Protein AF-A0A2T7NKT9-F1 (afdb_monomer_lite)

Secondary structure (DSSP, 8-state):
--HHHHHHHHHHHSSTT---B---TT-S--PBPP-SHHHHHHHHHHHHHS-B--TTGGGGGG-SEEEEE-STTSSHHHHHHHHHHHHHHTTPEEEEEE-SSS--HHHHHHHHHHHHHHTTTS-SS--EEEEE--TT-HHHHHHHHHHHHHH-SSS-EEEEEEESGGGS-HHHHHHHHHHHHHHHHH-TT-EEEEEES-STTPPTTSEEEE--S--SS-HHHHHHHTTSPPPTTPPPPPP--S--S----GGGSS--S------------------SS-HHHHHHHHHHHHHHHHHHHHHHH-TTTTTS-EEESSSPPPP--EEEEEETTEEEEEEPPPPHHHHHHHHHHHHHHHHHHHHHHHH---EEEEES--GGGTT-S--GGGTT--S--GGGSPPPTT----PPPSEEEEETTTEEEEEEE--------S-HHHHHHHHHHHHHHHHHHHHHHHHHHHHHHHHTTT-SS---EEEEEE-TTS-HHHHHHHHHH-HHHHTTGGGEE-

pLDDT: mean 79.07, std 15.88, range [24.34, 95.81]

Foldseek 3Di:
DDPLVLLLVCLQQLFPLFWFFQDAPADPDTHTFDQFPVSVVVVLLVQLVAQAAAPPLVVCLVFLFEEEEFAPQLCQLSSLLLSLLLCVLVVAQEEEEEQDPDQDPSNVVSLVSNVVSVVPDDDPDRSYHYQYAPLVDPVSLVVVLVVQVVSPDVHAYEYEAEDEPVQDDPVVLVSLQVSVVVNCVSCVPHRYYYYYQAPSRRHPPGHYDYRQARRNDAQLCVVVVVVDDDGHRHDHHDDHQFDRQFNDDNVPPDDPDDDDDDDDDDDDDDDDDDDDDCVVPVQVVLQVVSSVVSSVRSCVSPVCLPQAEEERVNTDTAHWYWHWDARSNRTYTYTDGDDPQSVLVVVQLVVVVVVVVVCCVPVVFRKYKYAPRDQQSRSCRDDPSNNSHPAQGQVPQDDDDPDDDQDAARMWIDGPPQFIEGEHEDEQADPDPPDPVSLVVSLVVVVVRLVVLVVSQVSNVSSVCRNCVPDPDDTDYHYAYEHPNDDPVSVVVSCVVCVVSVVVVVRYDD

InterPro domains:
  IPR027417 P-loop containing nucleoside triphosphate hydrolase [G3DSA:3.40.50.300] (56-207)
  IPR027417 P-loop containing nucleoside triphosphate hydrolase [SSF52540] (63-187)

Structure (mmCIF, N/CA/C/O backbone):
data_AF-A0A2T7NKT9-F1
#
_entry.id   AF-A0A2T7NKT9-F1
#
loop_
_atom_site.group_PDB
_atom_site.id
_atom_site.type_symbol
_atom_site.label_atom_id
_atom_site.label_alt_id
_atom_site.label_comp_id
_atom_site.label_asym_id
_atom_site.label_entity_id
_atom_site.label_seq_id
_atom_site.pdbx_PDB_ins_code
_atom_site.Cartn_x
_atom_site.Cartn_y
_atom_site.Cartn_z
_atom_site.occupancy
_atom_site.B_iso_or_equiv
_atom_site.auth_seq_id
_atom_site.auth_comp_id
_atom_site.auth_asym_id
_atom_site.auth_atom_id
_atom_site.pdbx_PDB_model_num
ATOM 1 N N . MET A 1 1 ? 7.955 0.911 -32.920 1.00 85.25 1 MET A N 1
ATOM 2 C CA . MET A 1 1 ? 7.974 -0.489 -32.461 1.00 85.25 1 MET A CA 1
ATOM 3 C C . MET A 1 1 ? 6.799 -1.191 -33.116 1.00 85.25 1 MET A C 1
ATOM 5 O O . MET A 1 1 ? 5.741 -0.574 -33.175 1.00 85.25 1 MET A O 1
ATOM 9 N N . LYS A 1 2 ? 6.998 -2.393 -33.669 1.00 87.88 2 LYS A N 1
ATOM 10 C CA . LYS A 1 2 ? 5.892 -3.214 -34.191 1.00 87.88 2 LYS A CA 1
ATOM 11 C C . LYS A 1 2 ? 5.018 -3.703 -33.035 1.00 87.88 2 LYS A C 1
ATOM 13 O O . LYS A 1 2 ? 5.508 -3.769 -31.909 1.00 87.88 2 LYS A O 1
ATOM 18 N N . ASP A 1 3 ? 3.770 -4.047 -33.327 1.00 89.06 3 ASP A N 1
ATOM 19 C CA . ASP A 1 3 ? 2.787 -4.431 -32.309 1.00 89.06 3 ASP A CA 1
ATOM 20 C C . ASP A 1 3 ? 3.224 -5.672 -31.539 1.00 89.06 3 ASP A C 1
ATOM 22 O O . ASP A 1 3 ? 3.261 -5.620 -30.318 1.00 89.06 3 ASP A O 1
ATOM 26 N N . ASP A 1 4 ? 3.687 -6.716 -32.226 1.00 88.75 4 ASP A N 1
ATOM 27 C CA . ASP A 1 4 ? 4.111 -7.965 -31.575 1.00 88.75 4 ASP A CA 1
ATOM 28 C C . ASP A 1 4 ? 5.263 -7.743 -30.586 1.00 88.75 4 ASP A C 1
ATOM 30 O O . ASP A 1 4 ? 5.282 -8.295 -29.490 1.00 88.75 4 ASP A O 1
ATOM 34 N N . LEU A 1 5 ? 6.212 -6.872 -30.947 1.00 90.12 5 LEU A N 1
ATOM 35 C CA . LEU A 1 5 ? 7.325 -6.511 -30.070 1.00 90.12 5 LEU A CA 1
ATOM 36 C C . LEU A 1 5 ? 6.850 -5.669 -28.883 1.00 90.12 5 LEU A C 1
ATOM 38 O O . LEU A 1 5 ? 7.344 -5.834 -27.774 1.00 90.12 5 LEU A O 1
ATOM 42 N N . TYR A 1 6 ? 5.894 -4.770 -29.109 1.00 92.38 6 TYR A N 1
ATOM 43 C CA . TYR A 1 6 ? 5.315 -3.945 -28.055 1.00 92.38 6 TYR A CA 1
ATOM 44 C C . TYR A 1 6 ? 4.551 -4.789 -27.034 1.00 92.38 6 TYR A C 1
ATOM 46 O O . TYR A 1 6 ? 4.817 -4.678 -25.841 1.00 92.38 6 TYR A O 1
ATOM 54 N N . GLU A 1 7 ? 3.684 -5.685 -27.500 1.00 93.44 7 GLU A N 1
ATOM 55 C CA . GLU A 1 7 ? 2.969 -6.633 -26.643 1.00 93.44 7 GLU A CA 1
ATOM 56 C C . GLU A 1 7 ? 3.926 -7.582 -25.930 1.00 93.44 7 GLU A C 1
ATOM 58 O O . GLU A 1 7 ? 3.770 -7.810 -24.737 1.00 93.44 7 GLU A O 1
ATOM 63 N N . GLY A 1 8 ? 4.954 -8.085 -26.621 1.00 93.19 8 GLY A N 1
ATOM 64 C CA . GLY A 1 8 ? 5.962 -8.958 -26.025 1.00 93.19 8 GLY A CA 1
ATOM 65 C C . GLY A 1 8 ? 6.734 -8.288 -24.887 1.00 93.19 8 GLY A C 1
ATOM 66 O O . GLY A 1 8 ? 6.999 -8.927 -23.871 1.00 93.19 8 GLY A O 1
ATOM 67 N N . LEU A 1 9 ? 7.055 -6.994 -25.006 1.00 94.56 9 LEU A N 1
ATOM 68 C CA . LEU A 1 9 ? 7.661 -6.248 -23.901 1.00 94.56 9 LEU A CA 1
ATOM 69 C C . LEU A 1 9 ? 6.684 -6.092 -22.734 1.00 94.56 9 LEU A C 1
ATOM 71 O O . LEU A 1 9 ? 7.058 -6.377 -21.601 1.00 94.56 9 LEU A O 1
ATOM 75 N N . ILE A 1 10 ? 5.436 -5.695 -22.989 1.00 95.06 10 ILE A N 1
ATOM 76 C CA . ILE A 1 10 ? 4.430 -5.556 -21.923 1.00 95.06 10 ILE A CA 1
ATOM 77 C C . ILE A 1 10 ? 4.203 -6.908 -21.229 1.00 95.06 10 ILE A C 1
ATOM 79 O O . ILE A 1 10 ? 4.164 -6.968 -20.006 1.00 95.06 10 ILE A O 1
ATOM 83 N N . ALA A 1 11 ? 4.150 -8.008 -21.982 1.00 95.19 11 ALA A N 1
ATOM 84 C CA . ALA A 1 11 ? 4.003 -9.362 -21.455 1.00 95.19 11 ALA A CA 1
ATOM 85 C C . ALA A 1 11 ? 5.140 -9.760 -20.506 1.00 95.19 11 ALA A C 1
ATOM 87 O O . ALA A 1 11 ? 4.905 -10.457 -19.526 1.00 95.19 11 ALA A O 1
ATOM 88 N N . ARG A 1 12 ? 6.369 -9.301 -20.755 1.00 95.00 12 ARG A N 1
ATOM 89 C CA . ARG A 1 12 ? 7.507 -9.596 -19.876 1.00 95.00 12 ARG A CA 1
ATOM 90 C C . ARG A 1 12 ? 7.590 -8.664 -18.680 1.00 95.00 12 ARG A C 1
ATOM 92 O O . ARG A 1 12 ? 7.848 -9.127 -17.582 1.00 95.00 12 ARG A O 1
ATOM 99 N N . PHE A 1 13 ? 7.376 -7.366 -18.876 1.00 94.31 13 PHE A N 1
ATOM 100 C CA . PHE A 1 13 ? 7.525 -6.367 -17.812 1.00 94.31 13 PHE A CA 1
ATOM 101 C C . PHE A 1 13 ? 6.294 -6.255 -16.903 1.00 94.31 13 PHE A C 1
ATOM 103 O O . PHE A 1 13 ? 6.431 -5.901 -15.739 1.00 94.31 13 PHE A O 1
ATOM 110 N N . CYS A 1 14 ? 5.101 -6.549 -17.420 1.00 93.50 14 CYS A N 1
ATOM 111 C CA . CYS A 1 14 ? 3.830 -6.416 -16.703 1.00 93.50 14 CYS A CA 1
ATOM 112 C C . CYS A 1 14 ? 3.039 -7.732 -16.625 1.00 93.50 14 CYS A C 1
ATOM 114 O O . CYS A 1 14 ? 1.950 -7.745 -16.055 1.00 93.50 14 CYS A O 1
ATOM 116 N N . GLY A 1 15 ? 3.533 -8.827 -17.211 1.00 92.19 15 GLY A N 1
ATOM 117 C CA . GLY A 1 15 ? 2.865 -10.130 -17.165 1.00 92.19 15 GLY A CA 1
ATOM 118 C C . GLY A 1 15 ? 3.007 -10.840 -15.816 1.00 92.19 15 GLY A C 1
ATOM 119 O O . GLY A 1 15 ? 3.684 -10.345 -14.915 1.00 92.19 15 GLY A O 1
ATOM 120 N N . PRO A 1 16 ? 2.359 -12.001 -15.639 1.00 90.81 16 PRO A N 1
ATOM 121 C CA . PRO A 1 16 ? 2.242 -12.681 -14.344 1.00 90.81 16 PRO A CA 1
ATOM 122 C C . PRO A 1 16 ? 3.585 -13.092 -13.723 1.00 90.81 16 PRO A C 1
ATOM 124 O O . PRO A 1 16 ? 3.727 -13.000 -12.511 1.00 90.81 16 PRO A O 1
ATOM 127 N N . ALA A 1 17 ? 4.588 -13.434 -14.538 1.00 92.25 17 ALA A N 1
ATOM 128 C CA . ALA A 1 17 ? 5.901 -13.864 -14.048 1.00 92.25 17 ALA A CA 1
ATOM 129 C C . ALA A 1 17 ? 6.814 -12.728 -13.551 1.00 92.25 17 ALA A C 1
ATOM 131 O O . ALA A 1 17 ? 7.910 -12.990 -13.056 1.00 92.25 17 ALA A O 1
ATOM 132 N N . THR A 1 18 ? 6.369 -11.477 -13.696 1.00 91.94 18 THR A N 1
ATOM 133 C CA . THR A 1 18 ? 7.067 -10.285 -13.211 1.00 91.94 18 THR A CA 1
ATOM 134 C C . THR A 1 18 ? 6.183 -9.568 -12.212 1.00 91.94 18 THR A C 1
ATOM 136 O O . THR A 1 18 ? 5.233 -8.878 -12.589 1.00 91.94 18 THR A O 1
ATOM 139 N N . THR A 1 19 ? 6.460 -9.765 -10.931 1.00 85.75 19 THR A N 1
ATOM 140 C CA . THR A 1 19 ? 5.621 -9.264 -9.842 1.00 85.75 19 THR A CA 1
ATOM 141 C C . THR A 1 19 ? 6.525 -8.674 -8.780 1.00 85.75 19 THR A C 1
ATOM 143 O O . THR A 1 19 ? 7.060 -9.412 -7.962 1.00 85.75 19 THR A O 1
ATOM 146 N N . SER A 1 20 ? 6.707 -7.351 -8.809 1.00 84.06 20 SER A N 1
ATOM 147 C CA . SER A 1 20 ? 7.363 -6.665 -7.697 1.00 84.06 20 SER A CA 1
ATOM 148 C C . SER A 1 20 ? 6.425 -6.525 -6.511 1.00 84.06 20 SER A C 1
ATOM 150 O O . SER A 1 20 ? 5.207 -6.566 -6.672 1.00 84.06 20 SER A O 1
ATOM 152 N N . ALA A 1 21 ? 6.985 -6.331 -5.324 1.00 81.25 21 ALA A N 1
ATOM 153 C CA . ALA A 1 21 ? 6.229 -6.061 -4.109 1.00 81.25 21 ALA A CA 1
ATOM 154 C C . ALA A 1 21 ? 6.320 -4.587 -3.697 1.00 81.25 21 ALA A C 1
ATOM 156 O O . ALA A 1 21 ? 7.267 -3.878 -4.048 1.00 81.25 21 ALA A O 1
ATOM 157 N N . VAL A 1 22 ? 5.334 -4.120 -2.929 1.00 72.25 22 VAL A N 1
ATOM 158 C CA . VAL A 1 22 ? 5.458 -2.847 -2.218 1.00 72.25 22 VAL A CA 1
ATOM 159 C C . VAL A 1 22 ? 6.519 -3.025 -1.138 1.00 72.25 22 VAL A C 1
ATOM 161 O O . VAL A 1 22 ? 6.373 -3.867 -0.252 1.00 72.25 22 VAL A O 1
ATOM 164 N N . ASP A 1 23 ? 7.581 -2.227 -1.211 1.00 63.28 23 ASP A N 1
ATOM 165 C CA . ASP A 1 23 ? 8.621 -2.208 -0.189 1.00 63.28 23 ASP A CA 1
ATOM 166 C C . ASP A 1 23 ? 8.061 -1.592 1.102 1.00 63.28 23 ASP A C 1
ATOM 168 O O . ASP A 1 23 ? 7.816 -0.384 1.188 1.00 63.28 23 ASP A O 1
ATOM 172 N N . ILE A 1 24 ? 7.819 -2.448 2.094 1.00 62.84 24 ILE A N 1
ATOM 173 C CA . ILE A 1 24 ? 7.408 -2.061 3.442 1.00 62.84 24 ILE A CA 1
ATOM 174 C C . ILE A 1 24 ? 8.446 -2.644 4.404 1.00 62.84 24 ILE A C 1
ATOM 176 O O . ILE A 1 24 ? 8.280 -3.766 4.909 1.00 62.84 24 ILE A O 1
ATOM 180 N N . PRO A 1 25 ? 9.542 -1.911 4.661 1.00 51.78 25 PRO A N 1
ATOM 181 C CA . PRO A 1 25 ? 10.605 -2.388 5.524 1.00 51.78 25 PRO A CA 1
ATOM 182 C C . PRO A 1 25 ? 10.058 -2.828 6.885 1.00 51.78 25 PRO A C 1
ATOM 184 O O . PRO A 1 25 ? 9.254 -2.116 7.488 1.00 51.78 25 PRO A O 1
ATOM 187 N N . ARG A 1 26 ? 10.554 -3.974 7.378 1.00 50.88 26 ARG A N 1
ATOM 188 C CA . ARG A 1 26 ? 10.244 -4.562 8.699 1.00 50.88 26 ARG A CA 1
ATOM 189 C C . ARG A 1 26 ? 8.823 -5.111 8.868 1.00 50.88 26 ARG A C 1
ATOM 191 O O . ARG A 1 26 ? 8.391 -5.312 10.000 1.00 50.88 26 ARG A O 1
ATOM 198 N N . THR A 1 27 ? 8.120 -5.406 7.776 1.00 53.62 27 THR A N 1
ATOM 199 C CA . THR A 1 27 ? 6.871 -6.180 7.835 1.00 53.62 27 THR A CA 1
ATOM 200 C C . THR A 1 27 ? 7.065 -7.570 7.224 1.00 53.62 27 THR A C 1
ATOM 202 O O . THR A 1 27 ? 7.776 -7.683 6.227 1.00 53.62 27 THR A O 1
ATOM 205 N N . PRO A 1 28 ? 6.491 -8.631 7.821 1.00 46.47 28 PRO A N 1
ATOM 206 C CA . PRO A 1 28 ? 6.589 -9.988 7.280 1.00 46.47 28 PRO A CA 1
ATOM 207 C C . PRO A 1 28 ? 5.813 -10.163 5.962 1.00 46.47 28 PRO A C 1
ATOM 209 O O . PRO A 1 28 ? 6.140 -11.053 5.184 1.00 46.47 28 PRO A O 1
ATOM 212 N N . ASP A 1 29 ? 4.845 -9.283 5.682 1.00 58.75 29 ASP A N 1
ATOM 213 C CA . ASP A 1 29 ? 3.937 -9.401 4.539 1.00 58.75 29 ASP A CA 1
ATOM 214 C C . ASP A 1 29 ? 4.325 -8.433 3.412 1.00 58.75 29 ASP A C 1
ATOM 216 O O . ASP A 1 29 ? 3.935 -7.256 3.403 1.00 58.75 29 ASP A O 1
ATOM 220 N N . SER A 1 30 ? 5.078 -8.931 2.430 1.00 67.00 30 SER A N 1
ATOM 221 C CA . SER A 1 30 ? 5.277 -8.226 1.163 1.00 67.00 30 SER A CA 1
ATOM 222 C C . SER A 1 30 ? 4.000 -8.329 0.322 1.00 67.00 30 SER A C 1
ATOM 224 O O . SER A 1 30 ? 3.657 -9.413 -0.151 1.00 67.00 30 SER A O 1
ATOM 226 N N . LEU A 1 31 ? 3.287 -7.216 0.125 1.00 75.75 31 LEU A N 1
ATOM 227 C CA . LEU A 1 31 ? 2.117 -7.191 -0.759 1.00 75.75 31 LEU A CA 1
ATOM 228 C C . LEU A 1 31 ? 2.570 -7.037 -2.218 1.00 75.75 31 LEU A C 1
ATOM 230 O O . LEU A 1 31 ? 3.331 -6.105 -2.506 1.00 75.75 31 LEU A O 1
ATOM 234 N N . PRO A 1 32 ? 2.116 -7.896 -3.149 1.00 84.00 32 PRO A N 1
ATOM 235 C CA . PRO A 1 32 ? 2.447 -7.753 -4.560 1.00 84.00 32 PRO A CA 1
ATOM 236 C C . PRO A 1 32 ? 1.900 -6.430 -5.108 1.00 84.00 32 PRO A C 1
ATOM 238 O O . PRO A 1 32 ? 0.794 -6.002 -4.771 1.00 84.00 32 PRO A O 1
ATOM 241 N N . LEU A 1 33 ? 2.673 -5.775 -5.973 1.00 86.19 33 LEU A N 1
ATOM 242 C CA . LEU A 1 33 ? 2.238 -4.564 -6.648 1.00 86.19 33 LEU A CA 1
ATOM 243 C C . LEU A 1 33 ? 1.064 -4.886 -7.577 1.00 86.19 33 LEU A C 1
ATOM 245 O O . LEU A 1 33 ? 1.170 -5.776 -8.428 1.00 86.19 33 LEU A O 1
ATOM 249 N N . PRO A 1 34 ? -0.037 -4.131 -7.467 1.00 89.62 34 PRO A N 1
ATOM 250 C CA . PRO A 1 34 ? -1.209 -4.363 -8.284 1.00 89.62 34 PRO A CA 1
ATOM 251 C C . PRO A 1 34 ? -0.952 -3.948 -9.736 1.00 89.62 34 PRO A C 1
ATOM 253 O O . PRO A 1 34 ? -0.350 -2.906 -10.012 1.00 89.62 34 PRO A O 1
ATOM 256 N N . LYS A 1 35 ? -1.445 -4.752 -10.680 1.00 88.88 35 LYS A N 1
ATOM 257 C CA . LYS A 1 35 ? -1.326 -4.497 -12.126 1.00 88.88 35 LYS A CA 1
ATOM 258 C C . LYS A 1 35 ? -2.572 -3.833 -12.694 1.00 88.88 35 LYS A C 1
ATOM 260 O O . LYS A 1 35 ? -2.473 -3.022 -13.613 1.00 88.88 35 LYS A O 1
ATOM 265 N N . THR A 1 36 ? -3.728 -4.161 -12.130 1.00 87.31 36 THR A N 1
ATOM 266 C CA . THR A 1 36 ? -5.036 -3.662 -12.552 1.00 87.31 36 THR A CA 1
ATOM 267 C C . THR A 1 36 ? -5.636 -2.704 -11.526 1.00 87.31 36 THR A C 1
ATOM 269 O O . THR A 1 36 ? -5.135 -2.550 -10.406 1.00 87.31 36 THR A O 1
ATOM 272 N N . LEU A 1 37 ? -6.718 -2.027 -11.915 1.00 85.19 37 LEU A N 1
ATOM 273 C CA . LEU A 1 37 ? -7.395 -1.074 -11.044 1.00 85.19 37 LEU A CA 1
ATOM 274 C C . LEU A 1 37 ? -8.031 -1.768 -9.836 1.00 85.19 37 LEU A C 1
ATOM 276 O O . LEU A 1 37 ? -7.828 -1.320 -8.718 1.00 85.19 37 LEU A O 1
ATOM 280 N N . ASP A 1 38 ? -8.739 -2.874 -10.051 1.00 84.62 38 ASP A N 1
ATOM 281 C CA . ASP A 1 38 ? -9.378 -3.707 -9.026 1.00 84.62 38 ASP A CA 1
ATOM 282 C C . ASP A 1 38 ? -8.365 -4.259 -8.015 1.00 84.62 38 ASP A C 1
ATOM 284 O O . ASP A 1 38 ? -8.547 -4.075 -6.812 1.00 84.62 38 ASP A O 1
ATOM 288 N N . GLN A 1 39 ? -7.238 -4.809 -8.485 1.00 87.75 39 GLN A N 1
ATOM 289 C CA . GLN A 1 39 ? -6.135 -5.204 -7.605 1.00 87.75 39 GLN A CA 1
ATOM 290 C C . GLN A 1 39 ? -5.612 -4.007 -6.810 1.00 87.75 39 GLN A C 1
ATOM 292 O O . GLN A 1 39 ? -5.308 -4.130 -5.628 1.00 87.75 39 GLN A O 1
ATOM 297 N N . THR A 1 40 ? -5.531 -2.830 -7.440 1.00 87.81 40 THR A N 1
ATOM 298 C CA . THR A 1 40 ? -5.076 -1.611 -6.763 1.00 87.81 40 THR A CA 1
ATOM 299 C C . THR A 1 40 ? -6.039 -1.207 -5.649 1.00 87.81 40 THR A C 1
ATOM 301 O O . THR A 1 40 ? -5.585 -0.849 -4.564 1.00 87.81 40 THR A O 1
ATOM 304 N N . VAL A 1 41 ? -7.352 -1.297 -5.879 1.00 86.00 41 VAL A N 1
ATOM 305 C CA . VAL A 1 41 ? -8.363 -1.057 -4.839 1.00 86.00 41 VAL A CA 1
ATOM 306 C C . VAL A 1 41 ? -8.208 -2.048 -3.691 1.00 86.00 41 VAL A C 1
ATOM 308 O O . VAL A 1 41 ? -8.200 -1.622 -2.540 1.00 86.00 41 VAL A O 1
ATOM 311 N N . SER A 1 42 ? -8.036 -3.337 -3.999 1.00 85.81 42 SER A N 1
ATOM 312 C CA . SER A 1 42 ? -7.854 -4.387 -2.991 1.00 85.81 42 SER A CA 1
ATOM 313 C C . SER A 1 42 ? -6.631 -4.123 -2.117 1.00 85.81 42 SER A C 1
ATOM 315 O O . SER A 1 42 ? -6.761 -4.033 -0.903 1.00 85.81 42 SER A O 1
ATOM 317 N N . VAL A 1 43 ? -5.466 -3.884 -2.730 1.00 86.56 43 VAL A N 1
ATOM 318 C CA . VAL A 1 43 ? -4.211 -3.622 -2.006 1.00 86.56 43 VAL A CA 1
ATOM 319 C C . VAL A 1 43 ? -4.324 -2.367 -1.135 1.00 86.56 43 VAL A C 1
ATOM 321 O O . VAL A 1 43 ? -3.828 -2.344 -0.011 1.00 86.56 43 VAL A O 1
ATOM 324 N N . ILE A 1 44 ? -5.002 -1.315 -1.612 1.00 86.94 44 ILE A N 1
ATOM 325 C CA . ILE A 1 44 ? -5.304 -0.136 -0.785 1.00 86.94 44 ILE A CA 1
ATOM 326 C C . ILE A 1 44 ? -6.194 -0.516 0.399 1.00 86.94 44 ILE A C 1
ATOM 328 O O . ILE A 1 44 ? -5.917 -0.078 1.514 1.00 86.94 44 ILE A O 1
ATOM 332 N N . GLY A 1 45 ? -7.231 -1.322 0.171 1.00 84.81 45 GLY A N 1
ATOM 333 C CA . GLY A 1 45 ? -8.068 -1.885 1.227 1.00 84.81 45 GLY A CA 1
ATOM 334 C C . GLY A 1 45 ? -7.224 -2.570 2.297 1.00 84.81 45 GLY A C 1
ATOM 335 O O . GLY A 1 45 ? -7.285 -2.162 3.452 1.00 84.81 45 GLY A O 1
ATOM 336 N N . ASP A 1 46 ? -6.349 -3.493 1.898 1.00 84.88 46 ASP A N 1
ATOM 337 C CA . ASP A 1 46 ? -5.471 -4.233 2.810 1.00 84.88 46 ASP A CA 1
ATOM 338 C C . ASP A 1 46 ? -4.571 -3.292 3.625 1.00 84.88 46 ASP A C 1
ATOM 340 O O . ASP A 1 46 ? -4.470 -3.413 4.846 1.00 84.88 46 ASP A O 1
ATOM 344 N N . PHE A 1 47 ? -3.949 -2.294 2.984 1.00 85.25 47 PHE A N 1
ATOM 345 C CA . PHE A 1 47 ? -3.107 -1.308 3.671 1.00 85.25 47 PHE A CA 1
ATOM 346 C C . PHE A 1 47 ? -3.851 -0.522 4.741 1.00 85.25 47 PHE A C 1
ATOM 348 O O . PHE A 1 47 ? -3.323 -0.308 5.835 1.00 85.25 47 PHE A O 1
ATOM 355 N N . PHE A 1 48 ? -5.046 -0.041 4.406 1.00 85.94 48 PHE A N 1
ATOM 356 C CA . PHE A 1 48 ? -5.825 0.786 5.311 1.00 85.94 48 PHE A CA 1
ATOM 357 C C . PHE A 1 48 ? -6.648 -0.034 6.295 1.00 85.94 48 PHE A C 1
ATOM 359 O O . PHE A 1 48 ? -7.066 0.564 7.285 1.00 85.94 48 PHE A O 1
ATOM 366 N N . ASP A 1 49 ? -6.822 -1.346 6.092 1.00 83.00 49 ASP A N 1
ATOM 367 C CA . ASP A 1 49 ? -7.465 -2.285 7.022 1.00 83.00 49 ASP A CA 1
ATOM 368 C C . ASP A 1 49 ? -6.508 -2.829 8.098 1.00 83.00 49 ASP A C 1
ATOM 370 O O . ASP A 1 49 ? -6.944 -3.067 9.230 1.00 83.00 49 ASP A O 1
ATOM 374 N N . ARG A 1 50 ? -5.194 -2.895 7.812 1.00 85.50 50 ARG A N 1
ATOM 375 C CA . ARG A 1 50 ? -4.147 -3.231 8.800 1.00 85.50 50 ARG A CA 1
ATOM 376 C C . ARG A 1 50 ? -4.367 -2.513 10.128 1.00 85.50 50 ARG A C 1
ATOM 378 O O . ARG A 1 50 ? -4.717 -1.329 10.164 1.00 85.50 50 ARG A O 1
ATOM 385 N N . CYS A 1 51 ? -4.097 -3.211 11.232 1.00 86.94 51 CYS A N 1
ATOM 386 C CA . CYS A 1 51 ? -4.208 -2.660 12.581 1.00 86.94 51 CYS A CA 1
ATOM 387 C C . CYS A 1 51 ? -3.084 -1.643 12.859 1.00 86.94 51 CYS A C 1
ATOM 389 O O . CYS A 1 51 ? -2.116 -1.926 13.560 1.00 86.94 51 CYS A O 1
ATOM 391 N N . THR A 1 52 ? -3.191 -0.464 12.250 1.00 88.69 52 THR A N 1
ATOM 392 C CA . THR A 1 52 ? -2.226 0.627 12.380 1.00 88.69 52 THR A CA 1
ATOM 393 C C . THR A 1 52 ? -2.603 1.521 13.553 1.00 88.69 52 THR A C 1
ATOM 395 O O . THR A 1 52 ? -3.762 1.935 13.642 1.00 88.69 52 THR A O 1
ATOM 398 N N . LEU A 1 53 ? -1.634 1.844 14.410 1.00 90.38 53 LEU A N 1
ATOM 399 C CA . LEU A 1 53 ? -1.762 2.775 15.534 1.00 90.38 53 LEU A CA 1
ATOM 400 C C . LEU A 1 53 ? -0.664 3.843 15.486 1.00 90.38 53 LEU A C 1
ATOM 402 O O . LEU A 1 53 ? 0.446 3.580 15.033 1.00 90.38 53 LEU A O 1
ATOM 406 N N . CYS A 1 54 ? -0.948 5.044 15.989 1.00 88.44 54 CYS A N 1
ATOM 407 C CA . CYS A 1 54 ? 0.082 6.060 16.205 1.00 88.44 54 CYS A CA 1
ATOM 408 C C . CYS A 1 54 ? 1.047 5.641 17.335 1.00 88.44 54 CYS A C 1
ATOM 410 O O . CYS A 1 54 ? 0.623 4.979 18.288 1.00 88.44 54 CYS A O 1
ATOM 412 N N . PRO A 1 55 ? 2.319 6.080 17.290 1.00 87.81 55 PRO A N 1
ATOM 413 C CA . PRO A 1 55 ? 3.263 5.897 18.390 1.00 87.81 55 PRO A CA 1
ATOM 414 C C . PRO A 1 55 ? 2.686 6.363 19.736 1.00 87.81 55 PRO A C 1
ATOM 416 O O . PRO A 1 55 ? 2.052 7.416 19.805 1.00 87.81 55 PRO A O 1
ATOM 419 N N . GLY A 1 56 ? 2.899 5.571 20.791 1.00 85.56 56 GLY A N 1
ATOM 420 C CA . GLY A 1 56 ? 2.403 5.829 22.151 1.00 85.56 56 GLY A CA 1
ATOM 421 C C . GLY A 1 56 ? 0.980 5.326 22.429 1.00 85.56 56 GLY A C 1
ATOM 422 O O . GLY A 1 56 ? 0.612 5.145 23.582 1.00 85.56 56 GLY A O 1
ATOM 423 N N . MET A 1 57 ? 0.174 5.009 21.408 1.00 88.69 57 MET A N 1
ATOM 424 C CA . MET A 1 57 ? -1.199 4.521 21.630 1.00 88.69 57 MET A CA 1
ATOM 425 C C . MET A 1 57 ? -1.264 3.156 22.326 1.00 88.69 57 MET A C 1
ATOM 427 O O . MET A 1 57 ? -2.252 2.859 22.993 1.00 88.69 57 MET A O 1
ATOM 431 N N . THR A 1 58 ? -0.240 2.314 22.172 1.00 87.25 58 THR A N 1
ATOM 432 C CA . THR A 1 58 ? -0.181 0.997 22.822 1.00 87.25 58 THR A CA 1
ATOM 433 C C . THR A 1 58 ? 0.001 1.101 24.337 1.00 87.25 58 THR A C 1
ATOM 435 O O . THR A 1 58 ? -0.399 0.186 25.053 1.00 87.25 58 THR A O 1
ATOM 438 N N . GLU A 1 59 ? 0.512 2.226 24.849 1.00 89.69 59 GLU A N 1
ATOM 439 C CA . GLU A 1 59 ? 0.654 2.486 26.290 1.00 89.69 59 GLU A CA 1
ATOM 440 C C . GLU A 1 59 ? -0.709 2.541 26.989 1.00 89.69 59 GLU A C 1
ATOM 442 O O . GLU A 1 59 ? -0.846 2.068 28.118 1.00 89.69 59 GLU A O 1
ATOM 447 N N . LEU A 1 60 ? -1.745 3.012 26.278 1.00 91.38 60 LEU A N 1
ATOM 448 C CA . LEU A 1 60 ? -3.114 3.068 26.792 1.00 91.38 60 LEU A CA 1
ATOM 449 C C . LEU A 1 60 ? -3.624 1.689 27.202 1.00 91.38 60 LEU A C 1
ATOM 451 O O . LEU A 1 60 ? -4.427 1.610 28.117 1.00 91.38 60 LEU A O 1
ATOM 455 N N . LEU A 1 61 ? -3.149 0.601 26.583 1.00 90.25 61 LEU A N 1
ATOM 456 C CA . LEU A 1 61 ? -3.618 -0.766 26.848 1.00 90.25 61 LEU A CA 1
ATOM 457 C C . LEU A 1 61 ? -3.373 -1.239 28.293 1.00 90.25 61 LEU A C 1
ATOM 459 O O . LEU A 1 61 ? -3.865 -2.305 28.668 1.00 90.25 61 LEU A O 1
ATOM 463 N N . GLN A 1 62 ? -2.589 -0.506 29.089 1.00 89.25 62 GLN A N 1
ATOM 464 C CA . GLN A 1 62 ? -2.383 -0.781 30.517 1.00 89.25 62 GLN A CA 1
ATOM 465 C C . GLN A 1 62 ? -3.430 -0.119 31.419 1.00 89.25 62 GLN A C 1
ATOM 467 O O . GLN A 1 62 ? -3.571 -0.495 32.582 1.00 89.25 62 GLN A O 1
ATOM 472 N N . GLU A 1 63 ? -4.179 0.842 30.890 1.00 90.94 63 GLU A N 1
ATOM 473 C CA . GLU A 1 63 ? -5.167 1.599 31.640 1.00 90.94 63 GLU A CA 1
ATOM 474 C C . GLU A 1 63 ? -6.471 0.812 31.797 1.00 90.94 63 GLU A C 1
ATOM 476 O O . GLU A 1 63 ? -7.011 0.225 30.853 1.00 90.94 63 GLU A O 1
ATOM 481 N N . ARG A 1 64 ? -7.028 0.844 33.010 1.00 88.38 64 ARG A N 1
ATOM 482 C CA . ARG A 1 64 ? -8.309 0.185 33.311 1.00 88.38 64 ARG A CA 1
ATOM 483 C C . ARG A 1 64 ? -9.502 0.932 32.725 1.00 88.38 64 ARG A C 1
ATOM 485 O O . ARG A 1 64 ? -10.497 0.306 32.362 1.00 88.38 64 ARG A O 1
ATOM 492 N N . ARG A 1 65 ? -9.417 2.265 32.679 1.00 89.88 65 ARG A N 1
ATOM 493 C CA . ARG A 1 65 ? -10.515 3.165 32.309 1.00 89.88 65 ARG A CA 1
ATOM 494 C C . ARG A 1 65 ? -10.064 4.198 31.305 1.00 89.88 65 ARG A C 1
ATOM 496 O O . ARG A 1 65 ? -9.354 5.135 31.671 1.00 89.88 65 ARG A O 1
ATOM 503 N N . VAL A 1 66 ? -10.495 4.029 30.060 1.00 91.81 66 VAL A N 1
ATOM 504 C CA . VAL A 1 66 ? -10.087 4.899 28.955 1.00 91.81 66 VAL A CA 1
ATOM 505 C C . VAL A 1 66 ? -11.294 5.402 28.183 1.00 91.81 66 VAL A C 1
ATOM 507 O O . VAL A 1 66 ? -12.171 4.631 27.795 1.00 91.81 66 VAL A O 1
ATOM 510 N N . PHE A 1 67 ? -11.316 6.707 27.934 1.00 89.69 67 PHE A N 1
ATOM 511 C CA . PHE A 1 67 ? -12.278 7.353 27.054 1.00 89.69 67 PHE A CA 1
ATOM 512 C C . PHE A 1 67 ? -11.562 7.868 25.802 1.00 89.69 67 PHE A C 1
ATOM 514 O O . PHE A 1 67 ? -10.768 8.806 25.861 1.00 89.69 67 PHE A O 1
ATOM 521 N N . LEU A 1 68 ? -11.836 7.246 24.658 1.00 90.56 68 LEU A N 1
ATOM 522 C CA . LEU A 1 68 ? -11.256 7.605 23.368 1.00 90.56 68 LEU A CA 1
ATOM 523 C C . LEU A 1 68 ? -12.201 8.541 22.618 1.00 90.56 68 LEU A C 1
ATOM 525 O O . LEU A 1 68 ? -13.307 8.158 22.249 1.00 90.56 68 LEU A O 1
ATOM 529 N N . SER A 1 69 ? -11.759 9.752 22.310 1.00 88.00 69 SER A N 1
ATOM 530 C CA . SER A 1 69 ? -12.557 10.712 21.544 1.00 88.00 69 SER A CA 1
ATOM 531 C C . SER A 1 69 ? -11.916 11.050 20.200 1.00 88.00 69 SER A C 1
ATOM 533 O O . SER A 1 69 ? -10.708 10.919 20.034 1.00 88.00 69 SER A O 1
ATOM 535 N N . GLY A 1 70 ? -12.709 11.471 19.213 1.00 85.56 70 GLY A N 1
ATOM 536 C CA . GLY A 1 70 ? -12.192 12.079 17.983 1.00 85.56 70 GLY A CA 1
ATOM 537 C C . GLY A 1 70 ? -12.875 11.641 16.687 1.00 85.56 70 GLY A C 1
ATOM 538 O O . GLY A 1 70 ? -13.697 10.721 16.686 1.00 85.56 70 GLY A O 1
ATOM 539 N N . PRO A 1 71 ? -12.554 12.279 15.551 1.00 83.38 71 PRO A N 1
ATOM 540 C CA . PRO A 1 71 ? -13.268 12.074 14.295 1.00 83.38 71 PRO A CA 1
ATOM 541 C C . PRO A 1 71 ? -13.161 10.630 13.758 1.00 83.38 71 PRO A C 1
ATOM 543 O O . PRO A 1 71 ? -12.349 9.839 14.242 1.00 83.38 71 PRO A O 1
ATOM 546 N N . PRO A 1 72 ? -14.007 10.221 12.796 1.00 81.19 72 PRO A N 1
ATOM 547 C CA . PRO A 1 72 ? -13.953 8.886 12.192 1.00 81.19 72 PRO A CA 1
ATOM 548 C C . PRO A 1 72 ? -12.561 8.505 11.650 1.00 81.19 72 PRO A C 1
ATOM 550 O O . PRO A 1 72 ? -11.784 9.348 11.233 1.00 81.19 72 PRO A O 1
ATOM 553 N N . GLY A 1 73 ? -12.215 7.217 11.653 1.00 81.19 73 GLY A N 1
ATOM 554 C CA . GLY A 1 73 ? -10.968 6.737 11.036 1.00 81.19 73 GLY A CA 1
ATOM 555 C C . GLY A 1 73 ? -9.650 7.068 11.763 1.00 81.19 73 GLY A C 1
ATOM 556 O O . GLY A 1 73 ? -8.565 6.907 11.199 1.00 81.19 73 GLY A O 1
ATOM 557 N N . THR A 1 74 ? -9.722 7.503 13.025 1.00 86.56 74 THR A N 1
ATOM 558 C CA . THR A 1 74 ? -8.554 7.777 13.890 1.00 86.56 74 THR A CA 1
ATOM 559 C C . THR A 1 74 ? -8.126 6.594 14.767 1.00 86.56 74 THR A C 1
ATOM 561 O O . THR A 1 74 ? -7.314 6.752 15.672 1.00 86.56 74 THR A O 1
ATOM 564 N N . GLY A 1 75 ? -8.674 5.397 14.521 1.00 86.62 75 GLY A N 1
ATOM 565 C CA . GLY A 1 75 ? -8.260 4.163 15.204 1.00 86.62 75 GLY A CA 1
ATOM 566 C C . GLY A 1 75 ? -8.992 3.820 16.506 1.00 86.62 75 GLY A C 1
ATOM 567 O O . GLY A 1 75 ? -8.647 2.821 17.126 1.00 86.62 75 GLY A O 1
ATOM 568 N N . LYS A 1 76 ? -10.024 4.577 16.905 1.00 87.12 76 LYS A N 1
ATOM 569 C CA . LYS A 1 76 ? -10.819 4.312 18.128 1.00 87.12 76 LYS A CA 1
ATOM 570 C C . LYS A 1 76 ? -11.310 2.860 18.229 1.00 87.12 76 LYS A C 1
ATOM 572 O O . LYS A 1 76 ? -10.935 2.147 19.152 1.00 87.12 76 LYS A O 1
ATOM 577 N N . THR A 1 77 ? -12.072 2.398 17.238 1.00 85.50 77 THR A N 1
ATOM 578 C CA . THR A 1 77 ? -12.614 1.029 17.194 1.00 85.50 77 THR A CA 1
ATOM 579 C C . THR A 1 77 ? -11.508 -0.033 17.150 1.00 85.50 77 THR A C 1
ATOM 581 O O . THR A 1 77 ? -11.660 -1.101 17.734 1.00 85.50 77 THR A O 1
ATOM 584 N N . ARG A 1 78 ? -10.350 0.266 16.536 1.00 87.56 78 ARG A N 1
ATOM 585 C CA . ARG A 1 78 ? -9.183 -0.636 16.543 1.00 87.56 78 ARG A CA 1
ATOM 586 C C . ARG A 1 78 ? -8.578 -0.788 17.933 1.00 87.56 78 ARG A C 1
ATOM 588 O O . ARG A 1 78 ? -8.263 -1.904 18.324 1.00 87.56 78 ARG A O 1
ATOM 595 N N . LEU A 1 79 ? -8.446 0.306 18.683 1.00 90.62 79 LEU A N 1
ATOM 596 C CA . LEU A 1 79 ? -7.975 0.270 20.069 1.00 90.62 79 LEU A CA 1
ATOM 597 C C . LEU A 1 79 ? -8.943 -0.493 20.980 1.00 90.62 79 LEU A C 1
ATOM 599 O O . LEU A 1 79 ? -8.491 -1.331 21.756 1.00 90.62 79 LEU A O 1
ATOM 603 N N . LEU A 1 80 ? -10.258 -0.272 20.834 1.00 90.06 80 LEU A N 1
ATOM 604 C CA . LEU A 1 80 ? -11.277 -1.061 21.542 1.00 90.06 80 LEU A CA 1
ATOM 605 C C . LEU A 1 80 ? -11.166 -2.560 21.205 1.00 90.06 80 LEU A C 1
ATOM 607 O O . LEU A 1 80 ? -11.227 -3.404 22.095 1.00 90.06 80 LEU A O 1
ATOM 611 N N . GLY A 1 81 ? -10.948 -2.898 19.931 1.00 89.31 81 GLY A N 1
ATOM 612 C CA . GLY A 1 81 ? -10.724 -4.278 19.498 1.00 89.31 81 GLY A CA 1
ATOM 613 C C . GLY A 1 81 ? -9.455 -4.892 20.094 1.00 89.31 81 GLY A C 1
ATOM 614 O O . GLY A 1 81 ? -9.487 -6.024 20.568 1.00 89.31 81 GLY A O 1
ATOM 615 N N . LEU A 1 82 ? -8.347 -4.147 20.126 1.00 90.62 82 LEU A N 1
ATOM 616 C CA . LEU A 1 82 ? -7.075 -4.610 20.691 1.00 90.62 82 LEU A CA 1
ATOM 617 C C . LEU A 1 82 ? -7.146 -4.845 22.200 1.00 90.62 82 LEU A C 1
ATOM 619 O O . LEU A 1 82 ? -6.681 -5.884 22.668 1.00 90.62 82 LEU A O 1
ATOM 623 N N . VAL A 1 83 ? -7.737 -3.919 22.963 1.00 91.12 83 VAL A N 1
ATOM 624 C CA . VAL A 1 83 ? -7.895 -4.111 24.411 1.00 91.12 83 VAL A CA 1
ATOM 625 C C . VAL A 1 83 ? -8.882 -5.243 24.709 1.00 91.12 83 VAL A C 1
ATOM 627 O O . VAL A 1 83 ? -8.617 -6.062 25.582 1.00 91.12 83 VAL A O 1
ATOM 630 N N . GLY A 1 84 ? -9.956 -5.372 23.919 1.00 89.62 84 GLY A N 1
ATOM 631 C CA . GLY A 1 84 ? -10.883 -6.497 24.018 1.00 89.62 84 GLY A CA 1
ATOM 632 C C . GLY A 1 84 ? -10.192 -7.837 23.767 1.00 89.62 84 GLY A C 1
ATOM 633 O O . GLY A 1 84 ? -10.351 -8.764 24.555 1.00 89.62 84 GLY A O 1
ATOM 634 N N . ARG A 1 85 ? -9.350 -7.934 22.731 1.00 88.25 85 ARG A N 1
ATOM 635 C CA . ARG A 1 85 ? -8.522 -9.124 22.475 1.00 88.25 85 ARG A CA 1
ATOM 636 C C . ARG A 1 85 ? -7.567 -9.431 23.623 1.00 88.25 85 ARG A C 1
ATOM 638 O O . ARG A 1 85 ? -7.455 -10.588 24.017 1.00 88.25 85 ARG A O 1
ATOM 645 N N . LYS A 1 86 ? -6.908 -8.408 24.177 1.00 89.00 86 LYS A N 1
ATOM 646 C CA . LYS A 1 86 ? -6.054 -8.552 25.363 1.00 89.00 86 LYS A CA 1
ATOM 647 C C . LYS A 1 86 ? -6.840 -9.157 26.525 1.00 89.00 86 LYS A C 1
ATOM 649 O O . LYS A 1 86 ? -6.431 -10.193 27.040 1.00 89.00 86 LYS A O 1
ATOM 654 N N . TRP A 1 87 ? -8.001 -8.598 26.852 1.00 88.56 87 TRP A N 1
ATOM 655 C CA . TRP A 1 87 ? -8.849 -9.114 27.924 1.00 88.56 87 TRP A CA 1
ATOM 656 C C . TRP A 1 87 ? -9.329 -10.549 27.675 1.00 88.56 87 TRP A C 1
ATOM 658 O O . TRP A 1 87 ? -9.300 -11.362 28.595 1.00 88.56 87 TRP A O 1
ATOM 668 N N . LEU A 1 88 ? -9.696 -10.898 26.437 1.00 86.06 88 LEU A N 1
ATOM 669 C CA . LEU A 1 88 ? -10.038 -12.279 26.072 1.00 86.06 88 LEU A CA 1
ATOM 670 C C . LEU A 1 88 ? -8.852 -13.232 26.266 1.00 86.06 88 LEU A C 1
ATOM 672 O O . LEU A 1 88 ? -9.027 -14.314 26.820 1.00 86.06 88 LEU A O 1
ATOM 676 N N . SER A 1 89 ? -7.642 -12.821 25.874 1.00 85.44 89 SER A N 1
ATOM 677 C CA . SER A 1 89 ? -6.425 -13.627 26.060 1.00 85.44 89 SER A CA 1
ATOM 678 C C . SER A 1 89 ? -6.031 -13.803 27.533 1.00 85.44 89 SER A C 1
ATOM 680 O O . SER A 1 89 ? -5.453 -14.820 27.903 1.00 85.44 89 SER A O 1
ATOM 682 N N . GLU A 1 90 ? -6.403 -12.848 28.390 1.00 85.25 90 GLU A N 1
ATOM 683 C CA . GLU A 1 90 ? -6.285 -12.926 29.855 1.00 85.25 90 GLU A CA 1
ATOM 684 C C . GLU A 1 90 ? -7.424 -13.759 30.485 1.00 85.25 90 GLU A C 1
ATOM 686 O O . GLU A 1 90 ? -7.451 -14.009 31.692 1.00 85.25 90 GLU A O 1
ATOM 691 N N . GLY A 1 91 ? -8.367 -14.228 29.661 1.00 81.06 91 GLY A N 1
ATOM 692 C CA . GLY A 1 91 ? -9.486 -15.075 30.046 1.00 81.06 91 GLY A CA 1
ATOM 693 C C . GLY A 1 91 ? -10.679 -14.317 30.623 1.00 81.06 91 GLY A C 1
ATOM 694 O O . GLY A 1 91 ? -11.533 -14.966 31.232 1.00 81.06 91 GLY A O 1
ATOM 695 N N . HIS A 1 92 ? -10.742 -12.991 30.484 1.00 83.12 92 HIS A N 1
ATOM 696 C CA . HIS A 1 92 ? -11.855 -12.154 30.937 1.00 83.12 92 HIS A CA 1
ATOM 697 C C . HIS A 1 92 ? -13.075 -12.254 30.015 1.00 83.12 92 HIS A C 1
ATOM 699 O O . HIS A 1 92 ? -12.966 -12.591 28.838 1.00 83.12 92 HIS A O 1
ATOM 705 N N . VAL A 1 93 ? -14.250 -11.926 30.560 1.00 81.69 93 VAL A N 1
ATOM 706 C CA . VAL A 1 93 ? -15.480 -11.797 29.769 1.00 81.69 93 VAL A CA 1
ATOM 707 C C . VAL A 1 93 ? -15.574 -10.361 29.265 1.00 81.69 93 VAL A C 1
ATOM 709 O O . VAL A 1 93 ? -15.591 -9.414 30.057 1.00 81.69 93 VAL A O 1
ATOM 712 N N . VAL A 1 94 ? -15.651 -10.201 27.947 1.00 85.50 94 VAL A N 1
ATOM 713 C CA . VAL A 1 94 ? -15.760 -8.900 27.291 1.00 85.50 94 VAL A CA 1
ATOM 714 C C . VAL A 1 94 ? -17.207 -8.654 26.886 1.00 85.50 94 VAL A C 1
ATOM 716 O O . VAL A 1 94 ? -17.814 -9.425 26.146 1.00 85.50 94 VAL A O 1
ATOM 719 N N . GLN A 1 95 ? -17.777 -7.556 27.364 1.00 83.88 95 GLN A N 1
ATOM 720 C CA . GLN A 1 95 ? -19.138 -7.146 27.057 1.00 83.88 95 GLN A CA 1
ATOM 721 C C . GLN A 1 95 ? -19.127 -5.892 26.191 1.00 83.88 95 GLN A C 1
ATOM 723 O O . GLN A 1 95 ? -18.613 -4.845 26.580 1.00 83.88 95 GLN A O 1
ATOM 728 N N . ILE A 1 96 ? -19.707 -5.991 25.001 1.00 82.44 96 ILE A N 1
ATOM 729 C CA . ILE A 1 96 ? -19.856 -4.862 24.088 1.00 82.44 96 ILE A CA 1
ATOM 730 C C . ILE A 1 96 ? -21.210 -4.223 24.371 1.00 82.44 96 ILE A C 1
ATOM 732 O O . ILE A 1 96 ? -22.245 -4.832 24.112 1.00 82.44 96 ILE A O 1
ATOM 736 N N . VAL A 1 97 ? -21.210 -2.995 24.874 1.00 80.06 97 VAL A N 1
ATOM 737 C CA . VAL A 1 97 ? -22.426 -2.231 25.146 1.00 80.06 97 VAL A CA 1
ATOM 738 C C . VAL A 1 97 ? -22.678 -1.274 23.988 1.00 80.06 97 VAL A C 1
ATOM 740 O O . VAL A 1 97 ? -21.931 -0.319 23.776 1.00 80.06 97 VAL A O 1
ATOM 743 N N . ASN A 1 98 ? -23.758 -1.517 23.247 1.00 74.81 98 ASN A N 1
ATOM 744 C CA . ASN A 1 98 ? -24.253 -0.580 22.249 1.00 74.81 98 ASN A CA 1
ATOM 745 C C . ASN A 1 98 ? -25.273 0.370 22.892 1.00 74.81 98 ASN A C 1
ATOM 747 O O . ASN A 1 98 ? -26.336 -0.061 23.349 1.00 74.81 98 ASN A O 1
ATOM 751 N N . THR A 1 99 ? -24.943 1.660 22.919 1.00 68.88 99 THR A N 1
ATOM 752 C CA . THR A 1 99 ? -25.799 2.739 23.436 1.00 68.88 99 THR A CA 1
ATOM 753 C C . THR A 1 99 ? -26.735 3.327 22.377 1.00 68.88 99 THR A C 1
ATOM 755 O O . THR A 1 99 ? -27.655 4.074 22.722 1.00 68.88 99 THR A O 1
ATOM 758 N N . SER A 1 100 ? -26.526 2.999 21.095 1.00 64.81 100 SER A N 1
ATOM 759 C CA . SER A 1 100 ? -27.326 3.505 19.978 1.00 64.81 100 SER A CA 1
ATOM 760 C C . SER A 1 100 ? -28.491 2.586 19.635 1.00 64.81 100 SER A C 1
ATOM 762 O O . SER A 1 100 ? -28.404 1.373 19.796 1.00 64.81 100 SER A O 1
ATOM 764 N N . THR A 1 101 ? -29.583 3.154 19.107 1.00 58.78 101 THR A N 1
ATOM 765 C CA . THR A 1 101 ? -30.760 2.400 18.638 1.00 58.78 101 THR A CA 1
ATOM 766 C C . THR A 1 101 ? -30.508 1.514 17.421 1.00 58.78 101 THR A C 1
ATOM 768 O O . THR A 1 101 ? -31.316 0.628 17.161 1.00 58.78 101 THR A O 1
ATOM 771 N N . GLU A 1 102 ? -29.405 1.723 16.705 1.00 62.50 102 GLU A N 1
ATOM 772 C CA . GLU A 1 102 ? -29.013 0.945 15.530 1.00 62.50 102 GLU A CA 1
ATOM 773 C C . GLU A 1 102 ? -27.594 0.379 15.711 1.00 62.50 102 GLU A C 1
ATOM 775 O O . GLU A 1 102 ? -26.746 0.970 16.383 1.00 62.50 102 GLU A O 1
ATOM 780 N N . LEU A 1 103 ? -27.318 -0.789 15.122 1.00 64.00 103 LEU A N 1
ATOM 781 C CA . LEU A 1 103 ? -25.958 -1.331 15.065 1.00 64.00 103 LEU A CA 1
ATOM 782 C C . LEU A 1 103 ? -25.158 -0.542 14.032 1.00 64.00 103 LEU A C 1
ATOM 784 O O . LEU A 1 103 ? -25.483 -0.537 12.845 1.00 64.00 103 LEU A O 1
ATOM 788 N N . THR A 1 104 ? -24.094 0.122 14.476 1.00 65.75 104 THR A N 1
ATOM 789 C CA . THR A 1 104 ? -23.227 0.872 13.566 1.00 65.75 104 THR A CA 1
ATOM 790 C C . THR A 1 104 ? -22.233 -0.065 12.882 1.00 65.75 104 THR A C 1
ATOM 792 O O . THR A 1 104 ? -21.863 -1.102 13.434 1.00 65.75 104 THR A O 1
ATOM 795 N N . SER A 1 105 ? -21.727 0.310 11.702 1.00 68.25 105 SER A N 1
ATOM 796 C CA . SER A 1 105 ? -20.644 -0.437 11.044 1.00 68.25 105 SER A CA 1
ATOM 797 C C . SER A 1 105 ? -19.408 -0.600 11.936 1.00 68.25 105 SER A C 1
ATOM 799 O O . SER A 1 105 ? -18.748 -1.629 11.860 1.00 68.25 105 SER A O 1
ATOM 801 N N . ALA A 1 106 ? -19.125 0.377 12.807 1.00 67.88 106 ALA A N 1
ATOM 802 C CA . ALA A 1 106 ? -18.015 0.310 13.754 1.00 67.88 106 ALA A CA 1
ATOM 803 C C . ALA A 1 106 ? -18.269 -0.741 14.848 1.00 67.88 106 ALA A C 1
ATOM 805 O O . ALA A 1 106 ? -17.414 -1.587 15.099 1.00 67.88 106 ALA A O 1
ATOM 806 N N . THR A 1 107 ? -19.485 -0.780 15.404 1.00 70.94 107 THR A N 1
ATOM 807 C CA . THR A 1 107 ? -19.907 -1.806 16.370 1.00 70.94 107 THR A CA 1
ATOM 808 C C . THR A 1 107 ? -19.877 -3.206 15.752 1.00 70.94 107 THR A C 1
ATOM 810 O O . THR A 1 107 ? -19.369 -4.137 16.369 1.00 70.94 107 THR A O 1
ATOM 813 N N . LEU A 1 108 ? -20.369 -3.362 14.517 1.00 76.19 108 LEU A N 1
ATOM 814 C CA . LEU A 1 108 ? -20.312 -4.633 13.785 1.00 76.19 108 LEU A CA 1
ATOM 815 C C . LEU A 1 108 ? -18.866 -5.080 13.538 1.00 76.19 108 LEU A C 1
ATOM 817 O O . LEU A 1 108 ? -18.544 -6.252 13.721 1.00 76.19 108 LEU A O 1
ATOM 821 N N . GLN A 1 109 ? -17.984 -4.148 13.167 1.00 76.88 109 GLN A N 1
ATOM 822 C CA . GLN A 1 109 ? -16.562 -4.428 12.987 1.00 76.88 109 GLN A CA 1
ATOM 823 C C . GLN A 1 109 ? -15.895 -4.830 14.308 1.00 76.88 109 GLN A C 1
ATOM 825 O O . GLN A 1 109 ? -15.118 -5.780 14.325 1.00 76.88 109 GLN A O 1
ATOM 830 N N . LEU A 1 110 ? -16.222 -4.163 15.419 1.00 81.50 110 LEU A N 1
ATOM 831 C CA . LEU A 1 110 ? -15.711 -4.510 16.746 1.00 81.50 110 LEU A CA 1
ATOM 832 C C . LEU A 1 110 ? -16.132 -5.923 17.164 1.00 81.50 110 LEU A C 1
ATOM 834 O O . LEU A 1 110 ? -15.289 -6.709 17.587 1.00 81.50 110 LEU A O 1
ATOM 838 N N . VAL A 1 111 ? -17.416 -6.261 17.000 1.00 80.19 111 VAL A N 1
ATOM 839 C CA . VAL A 1 111 ? -17.937 -7.611 17.268 1.00 80.19 111 VAL A CA 1
ATOM 840 C C . VAL A 1 111 ? -17.175 -8.645 16.440 1.00 80.19 111 VAL A C 1
ATOM 842 O O . VAL A 1 111 ? -16.685 -9.623 17.000 1.00 80.19 111 VAL A O 1
ATOM 845 N N . LYS A 1 112 ? -17.001 -8.394 15.136 1.00 81.06 112 LYS A N 1
ATOM 846 C CA . LYS A 1 112 ? -16.265 -9.284 14.230 1.00 81.06 112 LYS A CA 1
ATOM 847 C C . LYS A 1 112 ? -14.819 -9.512 14.695 1.00 81.06 112 LYS A C 1
ATOM 849 O O . LYS A 1 112 ? -14.406 -10.659 14.837 1.00 81.06 112 LYS A O 1
ATOM 854 N N . ILE A 1 113 ? -14.084 -8.440 15.016 1.00 80.88 113 ILE A N 1
ATOM 855 C CA . ILE A 1 113 ? -12.683 -8.505 15.481 1.00 80.88 113 ILE A CA 1
ATOM 856 C C . ILE A 1 113 ? -12.534 -9.377 16.739 1.00 80.88 113 ILE A C 1
ATOM 858 O O . ILE A 1 113 ? -11.536 -10.095 16.880 1.00 80.88 113 ILE A O 1
ATOM 862 N N . LEU A 1 114 ? -13.492 -9.290 17.669 1.00 83.12 114 LEU A N 1
ATOM 863 C CA . LEU A 1 114 ? -13.452 -10.040 18.927 1.00 83.12 114 LEU A CA 1
ATOM 864 C C . LEU A 1 114 ? -13.934 -11.488 18.773 1.00 83.12 114 LEU A C 1
ATOM 866 O O . LEU A 1 114 ? -13.380 -12.371 19.419 1.00 83.12 114 LEU A O 1
ATOM 870 N N . GLN A 1 115 ? -14.911 -11.753 17.903 1.00 81.44 115 GLN A N 1
ATOM 871 C CA . GLN A 1 115 ? -15.356 -13.117 17.588 1.00 81.44 115 GLN A CA 1
ATOM 872 C C . GLN A 1 115 ? -14.257 -13.927 16.886 1.00 81.44 115 GLN A C 1
ATOM 874 O O . GLN A 1 115 ? -14.003 -15.075 17.248 1.00 81.44 115 GLN A O 1
ATOM 879 N N . GLU A 1 116 ? -13.542 -13.317 15.938 1.00 79.00 116 GLU A N 1
ATOM 880 C CA . GLU A 1 116 ? -12.385 -13.947 15.285 1.00 79.00 116 GLU A CA 1
ATOM 881 C C . GLU A 1 116 ? -11.291 -14.317 16.296 1.00 79.00 116 GLU A C 1
ATOM 883 O O . GLU A 1 116 ? -10.655 -15.358 16.167 1.00 79.00 116 GLU A O 1
ATOM 888 N N . ALA A 1 117 ? -11.111 -13.509 17.346 1.00 74.81 117 ALA A N 1
ATOM 889 C CA . ALA A 1 117 ? -10.124 -13.764 18.394 1.00 74.81 117 ALA A CA 1
ATOM 890 C C . ALA A 1 117 ? -10.469 -14.952 19.307 1.00 74.81 117 ALA A C 1
ATOM 892 O O . ALA A 1 117 ? -9.577 -15.514 19.934 1.00 74.81 117 ALA A O 1
ATOM 893 N N . GLN A 1 118 ? -11.747 -15.331 19.408 1.00 71.94 118 GLN A N 1
ATOM 894 C CA . GLN A 1 118 ? -12.175 -16.492 20.202 1.00 71.94 118 GLN A CA 1
ATOM 895 C C . GLN A 1 118 ? -11.962 -17.821 19.483 1.00 71.94 118 GLN A C 1
ATOM 897 O O . GLN A 1 118 ? -11.885 -18.863 20.126 1.00 71.94 118 GLN A O 1
ATOM 902 N N . SER A 1 119 ? -11.871 -17.795 18.153 1.00 60.97 119 SER A N 1
ATOM 903 C CA . SER A 1 119 ? -11.848 -19.005 17.324 1.00 60.97 119 SER A CA 1
ATOM 904 C C . SER A 1 119 ? -10.520 -19.781 17.408 1.00 60.97 119 SER A C 1
ATOM 906 O O . SER A 1 119 ? -10.418 -20.874 16.860 1.00 60.97 119 SER A O 1
ATOM 908 N N . SER A 1 120 ? -9.510 -19.241 18.099 1.00 54.75 120 SER A N 1
ATOM 909 C CA . SER A 1 120 ? -8.153 -19.788 18.208 1.00 54.75 120 SER A CA 1
ATOM 910 C C . SER A 1 120 ? -7.824 -20.324 19.617 1.00 54.75 120 SER A C 1
ATOM 912 O O . SER A 1 120 ? -7.053 -19.703 20.332 1.00 54.75 120 SER A O 1
ATOM 914 N N . ASP A 1 121 ? -8.360 -21.492 19.998 1.00 52.53 121 ASP A N 1
ATOM 915 C CA . ASP A 1 121 ? -7.916 -22.344 21.137 1.00 52.53 121 ASP A CA 1
ATOM 916 C C . ASP A 1 121 ? -8.535 -22.194 22.554 1.00 52.53 121 ASP A C 1
ATOM 918 O O . ASP A 1 121 ? -7.948 -22.698 23.515 1.00 52.53 121 ASP A O 1
ATOM 922 N N . ILE A 1 122 ? -9.735 -21.623 22.768 1.00 47.88 122 ILE A N 1
ATOM 923 C CA . ILE A 1 122 ? -10.350 -21.616 24.123 1.00 47.88 122 ILE A CA 1
ATOM 924 C C . ILE A 1 122 ? -11.855 -21.959 24.103 1.00 47.88 122 ILE A C 1
ATOM 926 O O . ILE A 1 122 ? -12.596 -21.526 23.232 1.00 47.88 122 ILE A O 1
ATOM 930 N N . SER A 1 123 ? -12.273 -22.782 25.079 1.00 45.78 123 SER A N 1
ATOM 931 C CA . SER A 1 123 ? -13.623 -23.310 25.379 1.00 45.78 123 SER A CA 1
ATOM 932 C C . SER A 1 123 ? -14.837 -22.450 24.934 1.00 45.78 123 SER A C 1
ATOM 934 O O . SER A 1 123 ? -14.802 -21.235 25.118 1.00 45.78 123 SER A O 1
ATOM 936 N N . PRO A 1 124 ? -15.968 -23.055 24.490 1.00 45.31 124 PRO A N 1
ATOM 937 C CA . PRO A 1 124 ? -17.089 -22.384 23.814 1.00 45.31 124 PRO A CA 1
ATOM 938 C C . PRO A 1 124 ? -18.028 -21.561 24.718 1.00 45.31 124 PRO A C 1
ATOM 940 O O . PRO A 1 124 ? -19.154 -21.267 24.318 1.00 45.31 124 PRO A O 1
ATOM 943 N N . ASN A 1 125 ? -17.625 -21.190 25.936 1.00 50.47 125 ASN A N 1
ATOM 944 C CA . ASN A 1 125 ? -18.439 -20.260 26.721 1.00 50.47 125 ASN A CA 1
ATOM 945 C C . ASN A 1 125 ? -18.318 -18.868 26.093 1.00 50.47 125 ASN A C 1
ATOM 947 O O . ASN A 1 125 ? -17.214 -18.340 26.042 1.00 50.47 125 ASN A O 1
ATOM 951 N N . GLU A 1 126 ? -19.432 -18.293 25.630 1.00 60.91 126 GLU A N 1
ATOM 952 C CA . GLU A 1 126 ? -19.526 -16.986 24.958 1.00 60.91 126 GLU A CA 1
ATOM 953 C C . GLU A 1 126 ? -18.799 -15.871 25.743 1.00 60.91 126 GLU A C 1
ATOM 955 O O . GLU A 1 126 ? -19.382 -15.183 26.579 1.00 60.91 126 GLU A O 1
ATOM 960 N N . MET A 1 127 ? -17.499 -15.670 25.487 1.00 65.88 127 MET A N 1
ATOM 961 C CA . MET A 1 127 ? -16.693 -14.653 26.184 1.00 65.88 127 MET A CA 1
ATOM 962 C C . MET A 1 127 ? -16.915 -13.240 25.621 1.00 65.88 127 MET A C 1
ATOM 964 O O . MET A 1 127 ? -16.344 -12.283 26.136 1.00 65.88 127 MET A O 1
ATOM 968 N N . VAL A 1 128 ? -17.720 -13.104 24.559 1.00 71.75 128 VAL A N 1
ATOM 969 C CA . VAL A 1 128 ? -18.097 -11.834 23.926 1.00 71.75 128 VAL A CA 1
ATOM 970 C C . VAL A 1 128 ? -19.610 -11.765 23.936 1.00 71.75 128 VAL A C 1
ATOM 972 O O . VAL A 1 128 ? -20.273 -12.514 23.224 1.00 71.75 128 VAL A O 1
ATOM 975 N N . VAL A 1 129 ? -20.145 -10.850 24.736 1.00 72.44 129 VAL A N 1
ATOM 976 C CA . VAL A 1 129 ? -21.589 -10.647 24.878 1.00 72.44 129 VAL A CA 1
ATOM 977 C C . VAL A 1 129 ? -21.927 -9.252 24.378 1.00 72.44 129 VAL A C 1
ATOM 979 O O . VAL A 1 129 ? -21.383 -8.267 24.874 1.00 72.44 129 VAL A O 1
ATOM 982 N N . SER A 1 130 ? -22.817 -9.145 23.392 1.00 74.19 130 SER A N 1
ATOM 983 C CA . SER A 1 130 ? -23.326 -7.846 22.948 1.00 74.19 130 SER A CA 1
ATOM 984 C C . SER A 1 130 ? -24.592 -7.498 23.721 1.00 74.19 130 SER A C 1
ATOM 986 O O . SER A 1 130 ? -25.577 -8.234 23.687 1.00 74.19 130 SER A O 1
ATOM 988 N N . LEU A 1 131 ? -24.558 -6.371 24.426 1.00 73.88 131 LEU A N 1
ATOM 989 C CA . LEU A 1 131 ? -25.668 -5.846 25.202 1.00 73.88 131 LEU A CA 1
ATOM 990 C C . LEU A 1 131 ? -26.159 -4.544 24.584 1.00 73.88 131 LEU A C 1
ATOM 992 O O . LEU A 1 131 ? -25.383 -3.673 24.194 1.00 73.88 131 LEU A O 1
ATOM 996 N N . TYR A 1 132 ? -27.476 -4.408 24.524 1.00 74.50 132 TYR A N 1
ATOM 997 C CA . TYR A 1 132 ? -28.132 -3.197 24.063 1.00 74.50 132 TYR A CA 1
ATOM 998 C C . TYR A 1 132 ? -28.603 -2.379 25.264 1.00 74.50 132 TYR A C 1
ATOM 1000 O O . TYR A 1 132 ? -29.284 -2.908 26.143 1.00 74.50 132 TYR A O 1
ATOM 1008 N N . CYS A 1 133 ? -28.281 -1.087 25.285 1.00 72.88 133 CYS A N 1
ATOM 1009 C CA . CYS A 1 133 ? -28.735 -0.174 26.326 1.00 72.88 133 CYS A CA 1
ATOM 1010 C C . CYS A 1 133 ? -29.304 1.103 25.720 1.00 72.88 133 CYS A C 1
ATOM 1012 O O . CYS A 1 133 ? -28.583 1.940 25.181 1.00 72.88 133 CYS A O 1
ATOM 1014 N N . ASN A 1 134 ? -30.615 1.297 25.867 1.00 74.81 134 ASN A N 1
ATOM 1015 C CA . ASN A 1 134 ? -31.228 2.571 25.534 1.00 74.81 134 ASN A CA 1
ATOM 1016 C C . ASN A 1 134 ? -31.003 3.565 26.678 1.00 74.81 134 ASN A C 1
ATOM 1018 O O . ASN A 1 134 ? -31.754 3.599 27.656 1.00 74.81 134 ASN A O 1
ATOM 1022 N N . THR A 1 135 ? -30.021 4.446 26.508 1.00 70.38 135 THR A N 1
ATOM 1023 C CA . THR A 1 135 ? -29.658 5.484 27.489 1.00 70.38 135 THR A CA 1
ATOM 1024 C C . THR A 1 135 ? -30.795 6.468 27.808 1.00 70.38 135 THR A C 1
ATOM 1026 O O . THR A 1 135 ? -30.720 7.214 28.781 1.00 70.38 135 THR A O 1
ATOM 1029 N N . LYS A 1 136 ? -31.902 6.471 27.045 1.00 70.56 136 LYS A N 1
ATOM 1030 C CA . LYS A 1 136 ? -33.104 7.270 27.358 1.00 70.56 136 LYS A CA 1
ATOM 1031 C C . LYS A 1 136 ? -33.940 6.679 28.494 1.00 70.56 136 LYS A C 1
ATOM 1033 O O . LYS A 1 136 ? -34.779 7.382 29.056 1.00 70.56 136 LYS A O 1
ATOM 1038 N N . ARG A 1 137 ? -33.778 5.392 28.807 1.00 75.75 137 ARG A N 1
ATOM 1039 C CA . ARG A 1 137 ? -34.592 4.672 29.789 1.00 75.75 137 ARG A CA 1
ATOM 1040 C C . ARG A 1 137 ? -33.724 4.281 30.979 1.00 75.75 137 ARG A C 1
ATOM 1042 O O . ARG A 1 137 ? -32.945 3.343 30.908 1.00 75.75 137 ARG A O 1
ATOM 1049 N N . ARG A 1 138 ? -33.934 4.935 32.129 1.00 77.19 138 ARG A N 1
ATOM 1050 C CA . ARG A 1 138 ? -33.254 4.573 33.393 1.00 77.19 138 ARG A CA 1
ATOM 1051 C C . ARG A 1 138 ? -33.452 3.111 33.799 1.00 77.19 138 ARG A C 1
ATOM 1053 O O . ARG A 1 138 ? -32.623 2.563 34.513 1.00 77.19 138 ARG A O 1
ATOM 1060 N N . LYS A 1 139 ? -34.562 2.492 33.380 1.00 82.62 139 LYS A N 1
ATOM 1061 C CA . LYS A 1 139 ? -34.790 1.059 33.582 1.00 82.62 139 LYS A CA 1
ATOM 1062 C C . LYS A 1 139 ? -33.751 0.234 32.817 1.00 82.62 139 LYS A C 1
ATOM 1064 O O . LYS A 1 139 ? -33.078 -0.565 33.443 1.00 82.62 139 LYS A O 1
ATOM 1069 N N . ASP A 1 140 ? -33.566 0.508 31.530 1.00 80.50 140 ASP A N 1
ATOM 1070 C CA . ASP A 1 140 ? -32.620 -0.200 30.663 1.00 80.50 140 ASP A CA 1
ATOM 1071 C C . ASP A 1 140 ? -31.170 -0.056 31.175 1.00 80.50 140 ASP A C 1
ATOM 1073 O O . ASP A 1 140 ? -30.423 -1.028 31.158 1.00 80.50 140 ASP A O 1
ATOM 1077 N N . ILE A 1 141 ? -30.798 1.110 31.728 1.00 79.19 141 ILE A N 1
ATOM 1078 C CA . ILE A 1 141 ? -29.498 1.310 32.405 1.00 79.19 141 ILE A CA 1
ATOM 1079 C C . ILE A 1 141 ? -29.354 0.384 33.623 1.00 79.19 141 ILE A C 1
ATOM 1081 O O . ILE A 1 141 ? -28.345 -0.303 33.763 1.00 79.19 141 ILE A O 1
ATOM 1085 N N . ARG A 1 142 ? -30.363 0.335 34.502 1.00 83.19 142 ARG A N 1
ATOM 1086 C CA . ARG A 1 142 ? -30.337 -0.541 35.687 1.00 83.19 142 ARG A CA 1
ATOM 1087 C C . ARG A 1 142 ? -30.334 -2.021 35.317 1.00 83.19 142 ARG A C 1
ATOM 1089 O O . ARG A 1 142 ? -29.613 -2.794 35.943 1.00 83.19 142 ARG A O 1
ATOM 1096 N N . ASP A 1 143 ? -31.114 -2.407 34.313 1.00 85.06 143 ASP A N 1
ATOM 1097 C CA . ASP A 1 143 ? -31.178 -3.780 33.812 1.00 85.06 143 ASP A CA 1
ATOM 1098 C C . ASP A 1 143 ? -29.805 -4.186 33.237 1.00 85.06 143 ASP A C 1
ATOM 1100 O O . ASP A 1 143 ? -29.301 -5.264 33.550 1.00 85.06 143 ASP A O 1
ATOM 1104 N N . LEU A 1 144 ? -29.135 -3.287 32.500 1.00 83.56 144 LEU A N 1
ATOM 1105 C CA . LEU A 1 144 ? -27.764 -3.489 32.021 1.00 83.56 144 LEU A CA 1
ATOM 1106 C C . LEU A 1 144 ? -26.766 -3.662 33.176 1.00 83.56 144 LEU A C 1
ATOM 1108 O O . LEU A 1 144 ? -26.002 -4.623 33.171 1.00 83.56 144 LEU A O 1
ATOM 1112 N N . ILE A 1 145 ? -26.769 -2.768 34.170 1.00 82.94 145 ILE A N 1
ATOM 1113 C CA . ILE A 1 145 ? -25.868 -2.866 35.334 1.00 82.94 145 ILE A CA 1
ATOM 1114 C C . ILE A 1 145 ? -26.120 -4.166 36.109 1.00 82.94 145 ILE A C 1
ATOM 1116 O O . ILE A 1 145 ? -25.180 -4.812 36.571 1.00 82.94 145 ILE A O 1
ATOM 1120 N N . THR A 1 146 ? -27.377 -4.596 36.210 1.00 85.38 146 THR A N 1
ATOM 1121 C CA . THR A 1 146 ? -27.738 -5.870 36.845 1.00 85.38 146 THR A CA 1
ATOM 1122 C C . THR A 1 146 ? -27.182 -7.059 36.059 1.00 85.38 146 THR A C 1
ATOM 1124 O O . THR A 1 146 ? -26.600 -7.960 36.660 1.00 85.38 146 THR A O 1
ATOM 1127 N N . ASN A 1 147 ? -27.278 -7.042 34.726 1.00 82.12 147 ASN A N 1
ATOM 1128 C CA . ASN A 1 147 ? -26.692 -8.073 33.863 1.00 82.12 147 ASN A CA 1
ATOM 1129 C C . ASN A 1 147 ? -25.158 -8.099 33.956 1.00 82.12 147 ASN A C 1
ATOM 1131 O O . ASN A 1 147 ? -24.562 -9.173 34.054 1.00 82.12 147 ASN A O 1
ATOM 1135 N N . LEU A 1 148 ? -24.519 -6.924 33.993 1.00 80.88 148 LEU A N 1
ATOM 1136 C CA . LEU A 1 148 ? -23.076 -6.777 34.205 1.00 80.88 148 LEU A CA 1
ATOM 1137 C C . LEU A 1 148 ? -22.653 -7.410 35.538 1.00 80.88 148 LEU A C 1
ATOM 1139 O O . LEU A 1 148 ? -21.742 -8.234 35.562 1.00 80.88 148 LEU A O 1
ATOM 1143 N N . LYS A 1 149 ? -23.365 -7.100 36.630 1.00 79.00 149 LYS A N 1
ATOM 1144 C CA . LYS A 1 149 ? -23.144 -7.692 37.963 1.00 79.00 149 LYS A CA 1
ATOM 1145 C C . LYS A 1 149 ? -23.356 -9.204 37.978 1.00 79.00 149 LYS A C 1
ATOM 1147 O O . LYS A 1 149 ? -22.561 -9.917 38.572 1.00 79.00 149 LYS A O 1
ATOM 1152 N N . ALA A 1 150 ? -24.396 -9.703 37.313 1.00 76.75 150 ALA A N 1
ATOM 1153 C CA . ALA A 1 150 ? -24.673 -11.138 37.242 1.00 76.75 150 ALA A CA 1
ATOM 1154 C C . ALA A 1 150 ? -23.591 -11.910 36.469 1.00 76.75 150 ALA A C 1
ATOM 1156 O O . ALA A 1 150 ? -23.359 -13.086 36.736 1.00 76.75 150 ALA A O 1
ATOM 1157 N N . THR A 1 151 ? -22.918 -11.241 35.529 1.00 70.69 151 THR A N 1
ATOM 1158 C CA . THR A 1 151 ? -21.810 -11.825 34.761 1.00 70.69 151 THR A CA 1
ATOM 1159 C C . THR A 1 151 ? -20.458 -11.669 35.472 1.00 70.69 151 THR A C 1
ATOM 1161 O O . THR A 1 151 ? -19.497 -12.361 35.133 1.00 70.69 151 THR A O 1
ATOM 1164 N N . ALA A 1 152 ? -20.376 -10.790 36.476 1.00 62.00 152 ALA A N 1
ATOM 1165 C CA . ALA A 1 152 ? -19.209 -10.610 37.331 1.00 62.00 152 ALA A CA 1
ATOM 1166 C C . ALA A 1 152 ? -19.079 -11.790 38.312 1.00 62.00 152 ALA A C 1
ATOM 1168 O O . ALA A 1 152 ? -19.534 -11.737 39.451 1.00 62.00 152 ALA A O 1
ATOM 1169 N N . GLY A 1 153 ? -18.493 -12.892 37.840 1.00 61.97 153 GLY A N 1
ATOM 1170 C CA . GLY A 1 153 ? -18.012 -13.987 38.689 1.00 61.97 153 GLY A CA 1
ATOM 1171 C C . GLY A 1 153 ? -16.642 -13.663 39.303 1.00 61.97 153 GLY A C 1
ATOM 1172 O O . GLY A 1 153 ? -16.367 -12.532 39.684 1.00 61.97 153 GLY A O 1
ATOM 1173 N N . GLU A 1 154 ? -15.725 -14.635 39.334 1.00 52.88 154 GLU A N 1
ATOM 1174 C CA . GLU A 1 154 ? -14.332 -14.433 39.794 1.00 52.88 154 GLU A CA 1
ATOM 1175 C C . GLU A 1 154 ? -13.467 -13.578 38.840 1.00 52.88 154 GLU A C 1
ATOM 1177 O O . GLU A 1 154 ? -12.312 -13.276 39.139 1.00 52.88 154 GLU A O 1
ATOM 1182 N N . LYS A 1 155 ? -13.995 -13.198 37.671 1.00 57.12 155 LYS A N 1
ATOM 1183 C CA . LYS A 1 155 ? -13.252 -12.540 36.587 1.00 57.12 155 LYS A CA 1
ATOM 1184 C C . LYS A 1 155 ? -13.753 -11.119 36.343 1.00 57.12 155 LYS A C 1
ATOM 1186 O O . LYS A 1 155 ? -14.944 -10.848 36.471 1.00 57.12 155 LYS A O 1
ATOM 1191 N N . TYR A 1 156 ? -12.847 -10.232 35.926 1.00 61.03 156 TYR A N 1
ATOM 1192 C CA . TYR A 1 156 ? -13.198 -8.861 35.556 1.00 61.03 156 TYR A CA 1
ATOM 1193 C C . TYR A 1 156 ? -14.201 -8.838 34.398 1.00 61.03 156 TYR A C 1
ATOM 1195 O O . TYR A 1 156 ? -14.016 -9.517 33.386 1.00 61.03 156 TYR A O 1
ATOM 1203 N N . VAL A 1 157 ? -15.247 -8.027 34.554 1.00 59.03 157 VAL A N 1
ATOM 1204 C CA . VAL A 1 157 ? -16.164 -7.663 33.474 1.00 59.03 157 VAL A CA 1
ATOM 1205 C C . VAL A 1 157 ? -15.566 -6.469 32.757 1.00 59.03 157 VAL A C 1
ATOM 1207 O O . VAL A 1 157 ? -15.299 -5.439 33.382 1.00 59.03 157 VAL A O 1
ATOM 1210 N N . CYS A 1 158 ? -15.323 -6.621 31.461 1.00 68.12 158 CYS A N 1
ATOM 1211 C CA . CYS A 1 158 ? -14.728 -5.568 30.660 1.00 68.12 158 CYS A CA 1
ATOM 1212 C C . CYS A 1 158 ? -15.744 -5.005 29.675 1.00 68.12 158 CYS A C 1
ATOM 1214 O O . CYS A 1 158 ? -16.270 -5.746 28.848 1.00 68.12 158 CYS A O 1
ATOM 1216 N N . VAL A 1 159 ? -16.034 -3.708 29.765 1.00 71.56 159 VAL A N 1
ATOM 1217 C CA . VAL A 1 159 ? -17.077 -3.071 28.952 1.00 71.56 159 VAL A CA 1
ATOM 1218 C C . VAL A 1 159 ? -16.459 -2.256 27.824 1.00 71.56 159 VAL A C 1
ATOM 1220 O O . VAL A 1 159 ? -15.572 -1.439 28.066 1.00 71.56 159 VAL A O 1
ATOM 1223 N N . LEU A 1 160 ? -16.947 -2.475 26.602 1.00 70.00 160 LEU A N 1
ATOM 1224 C CA . LEU A 1 160 ? -16.610 -1.694 25.414 1.00 70.00 160 LEU A CA 1
ATOM 1225 C C . LEU A 1 160 ? -17.832 -0.914 24.932 1.00 70.00 160 LEU A C 1
ATOM 1227 O O . LEU A 1 160 ? -18.842 -1.522 24.586 1.00 70.00 160 LEU A O 1
ATOM 1231 N N . VAL A 1 161 ? -17.731 0.414 24.872 1.00 67.62 161 VAL A N 1
ATOM 1232 C CA . VAL A 1 161 ? -18.790 1.297 24.348 1.00 67.62 161 VAL A CA 1
ATOM 1233 C C . VAL A 1 161 ? -18.299 1.973 23.065 1.00 67.62 161 VAL A C 1
ATOM 1235 O O . VAL A 1 161 ? -17.279 2.656 23.100 1.00 67.62 161 VAL A O 1
ATOM 1238 N N . ASP A 1 162 ? -18.995 1.811 21.937 1.00 65.38 162 ASP A N 1
ATOM 1239 C CA . ASP A 1 162 ? -18.665 2.477 20.659 1.00 65.38 162 ASP A CA 1
ATOM 1240 C C . ASP A 1 162 ? -19.883 3.253 20.141 1.00 65.38 162 ASP A C 1
ATOM 1242 O O . ASP A 1 162 ? -20.889 2.649 19.763 1.00 65.38 162 ASP A O 1
ATOM 1246 N N . ASP A 1 163 ? -19.816 4.588 20.174 1.00 63.03 163 ASP A N 1
ATOM 1247 C CA . ASP A 1 163 ? -20.982 5.456 19.990 1.00 63.03 163 ASP A CA 1
ATOM 1248 C C . ASP A 1 163 ? -20.788 6.504 18.869 1.00 63.03 163 ASP A C 1
ATOM 1250 O O . ASP A 1 163 ? -19.908 7.374 18.918 1.00 63.03 163 ASP A O 1
ATOM 1254 N N . ARG A 1 164 ? -21.671 6.441 17.856 1.00 52.34 164 ARG A N 1
ATOM 1255 C CA . ARG A 1 164 ? -21.819 7.433 16.767 1.00 52.34 164 ARG A CA 1
ATOM 1256 C C . ARG A 1 164 ? -22.854 8.528 17.047 1.00 52.34 164 ARG A C 1
ATOM 1258 O O . ARG A 1 164 ? -22.822 9.568 16.392 1.00 52.34 164 ARG A O 1
ATOM 1265 N N . GLU A 1 165 ? -23.790 8.319 17.964 1.00 49.47 165 GLU A N 1
ATOM 1266 C CA . GLU A 1 165 ? -24.884 9.248 18.268 1.00 49.47 165 GLU A CA 1
ATOM 1267 C C . GLU A 1 165 ? -24.484 10.406 19.192 1.00 49.47 165 GLU A C 1
ATOM 1269 O O . GLU A 1 165 ? -25.280 11.326 19.406 1.00 49.47 165 GLU A O 1
ATOM 1274 N N . LEU A 1 166 ? -23.237 10.427 19.662 1.00 49.97 166 LEU A N 1
ATOM 1275 C CA . LEU A 1 166 ? -22.677 11.475 20.519 1.00 49.97 166 LEU A CA 1
ATOM 1276 C C . LEU A 1 166 ? -22.485 12.848 19.858 1.00 49.97 166 LEU A C 1
ATOM 1278 O O . LEU A 1 166 ? -21.968 13.771 20.485 1.00 49.97 166 LEU A O 1
ATOM 1282 N N . CYS A 1 167 ? -22.915 13.010 18.607 1.00 45.94 167 CYS A N 1
ATOM 1283 C CA . CYS A 1 167 ? -22.687 14.229 17.838 1.00 45.94 167 CYS A CA 1
ATOM 1284 C C . CYS A 1 167 ? -23.828 15.252 17.847 1.00 45.94 167 CYS A C 1
ATOM 1286 O O . CYS A 1 167 ? -23.652 16.310 17.249 1.00 45.94 167 CYS A O 1
ATOM 1288 N N . LEU A 1 168 ? -24.991 15.017 18.469 1.00 52.75 168 LEU A N 1
ATOM 1289 C CA . LEU A 1 168 ? -26.094 15.986 18.363 1.00 52.75 168 LEU A CA 1
ATOM 1290 C C . LEU A 1 168 ? -26.931 16.083 19.649 1.00 52.75 168 LEU A C 1
ATOM 1292 O O . LEU A 1 168 ? -27.819 15.262 19.854 1.00 52.75 168 LEU A O 1
ATOM 1296 N N . ASN A 1 169 ? -26.692 17.175 20.399 1.00 56.34 169 ASN A N 1
ATOM 1297 C CA . ASN A 1 169 ? -27.435 17.769 21.534 1.00 56.34 169 ASN A CA 1
ATOM 1298 C C . ASN A 1 169 ? -26.892 17.531 22.971 1.00 56.34 169 ASN A C 1
ATOM 1300 O O . ASN A 1 169 ? -26.332 16.487 23.292 1.00 56.34 169 ASN A O 1
ATOM 1304 N N . ARG A 1 170 ? -27.066 18.543 23.849 1.00 61.72 170 ARG A N 1
ATOM 1305 C CA . ARG A 1 170 ? -26.641 18.510 25.270 1.00 61.72 170 ARG A CA 1
ATOM 1306 C C . ARG A 1 170 ? -27.339 17.408 26.071 1.00 61.72 170 ARG A C 1
ATOM 1308 O O . ARG A 1 170 ? -26.734 16.825 26.960 1.00 61.72 170 ARG A O 1
ATOM 1315 N N . GLU A 1 171 ? -28.599 17.117 25.752 1.00 63.31 171 GLU A N 1
ATOM 1316 C CA . GLU A 1 171 ? -29.399 16.135 26.493 1.00 63.31 171 GLU A CA 1
ATOM 1317 C C . GLU A 1 171 ? -28.874 14.701 26.345 1.00 63.31 171 GLU A C 1
ATOM 1319 O O . GLU A 1 171 ? -28.881 13.947 27.313 1.00 63.31 171 GLU A O 1
ATOM 1324 N N . LYS A 1 172 ? -28.420 14.296 25.149 1.00 64.44 172 LYS A N 1
ATOM 1325 C CA . LYS A 1 172 ? -27.827 12.964 24.939 1.00 64.44 172 LYS A CA 1
ATOM 1326 C C . LYS A 1 172 ? -26.478 12.831 25.647 1.00 64.44 172 LYS A C 1
ATOM 1328 O O . LYS A 1 172 ? -26.228 11.796 26.255 1.00 64.44 172 LYS A O 1
ATOM 1333 N N . SER A 1 173 ? -25.660 13.884 25.605 1.00 66.75 173 SER A N 1
ATOM 1334 C CA . SER A 1 173 ? -24.369 13.947 26.303 1.00 66.75 173 SER A CA 1
ATOM 1335 C C . SER A 1 173 ? -24.538 13.758 27.814 1.00 66.75 173 SER A C 1
ATOM 1337 O O . SER A 1 173 ? -23.933 12.860 28.397 1.00 66.75 173 SER A O 1
ATOM 1339 N N . GLN A 1 174 ? -25.479 14.491 28.421 1.00 71.06 174 GLN A N 1
ATOM 1340 C CA . GLN A 1 174 ? -25.791 14.367 29.846 1.00 71.06 174 GLN A CA 1
ATOM 1341 C C . GLN A 1 174 ? -26.265 12.956 30.231 1.00 71.06 174 GLN A C 1
ATOM 1343 O O . GLN A 1 174 ? -25.873 12.435 31.266 1.00 71.06 174 GLN A O 1
ATOM 1348 N N . ARG A 1 175 ? -27.063 12.292 29.386 1.00 72.94 175 ARG A N 1
ATOM 1349 C CA . ARG A 1 175 ? -27.524 10.916 29.657 1.00 72.94 175 ARG A CA 1
ATOM 1350 C C . ARG A 1 175 ? -26.408 9.880 29.611 1.00 72.94 175 ARG A C 1
ATOM 1352 O O . ARG A 1 175 ? -26.456 8.903 30.350 1.00 72.94 175 ARG A O 1
ATOM 1359 N N . ILE A 1 176 ? -25.435 10.061 28.725 1.00 73.75 176 ILE A N 1
ATOM 1360 C CA . ILE A 1 176 ? -24.278 9.165 28.641 1.00 73.75 176 ILE A CA 1
ATOM 1361 C C . ILE A 1 176 ? -23.352 9.384 29.833 1.00 73.75 176 ILE A C 1
ATOM 1363 O O . ILE A 1 176 ? -22.833 8.416 30.384 1.00 73.75 176 ILE A O 1
ATOM 1367 N N . GLN A 1 177 ? -23.236 10.625 30.299 1.00 77.19 177 GLN A N 1
ATOM 1368 C CA . GLN A 1 177 ? -22.573 10.920 31.558 1.00 77.19 177 GLN A CA 1
ATOM 1369 C C . GLN A 1 177 ? -23.290 10.249 32.748 1.00 77.19 177 GLN A C 1
ATOM 1371 O O . GLN A 1 177 ? -22.644 9.505 33.479 1.00 77.19 177 GLN A O 1
ATOM 1376 N N . GLU A 1 178 ? -24.620 10.385 32.868 1.00 79.31 178 GLU A N 1
ATOM 1377 C CA . GLU A 1 178 ? -25.428 9.693 33.897 1.00 79.31 178 GLU A CA 1
ATOM 1378 C C . GLU A 1 178 ? -25.241 8.163 33.849 1.00 79.31 178 GLU A C 1
ATOM 1380 O O . GLU A 1 178 ? -25.209 7.497 34.886 1.00 79.31 178 GLU A O 1
ATOM 1385 N N . PHE A 1 179 ? -25.115 7.590 32.647 1.00 81.50 179 PHE A N 1
ATOM 1386 C CA . PHE A 1 179 ? -24.844 6.166 32.458 1.00 81.50 179 PHE A CA 1
ATOM 1387 C C . PHE A 1 179 ? -23.481 5.758 33.034 1.00 81.50 179 PHE A C 1
ATOM 1389 O O . PHE A 1 179 ? -23.414 4.788 33.790 1.00 81.50 179 PHE A O 1
ATOM 1396 N N . PHE A 1 180 ? -22.408 6.487 32.708 1.00 82.19 180 PHE A N 1
ATOM 1397 C CA . PHE A 1 180 ? -21.075 6.184 33.232 1.00 82.19 180 PHE A CA 1
ATOM 1398 C C . PHE A 1 180 ? -20.970 6.433 34.740 1.00 82.19 180 PHE A C 1
ATOM 1400 O O . PHE A 1 180 ? -20.341 5.635 35.429 1.00 82.19 180 PHE A O 1
ATOM 1407 N N . GLU A 1 181 ? -21.609 7.483 35.258 1.00 84.38 181 GLU A N 1
ATOM 1408 C CA . GLU A 1 181 ? -21.691 7.756 36.699 1.00 84.38 181 GLU A CA 1
ATOM 1409 C C . GLU A 1 181 ? -22.371 6.592 37.432 1.00 84.38 181 GLU A C 1
ATOM 1411 O O . GLU A 1 181 ? -21.772 6.002 38.330 1.00 84.38 181 GLU A O 1
ATOM 1416 N N . SER A 1 182 ? -23.551 6.165 36.964 1.00 84.56 182 SER A N 1
ATOM 1417 C CA . SER A 1 182 ? -24.274 5.020 37.544 1.00 84.56 182 SER A CA 1
ATOM 1418 C C . SER A 1 182 ? -23.445 3.730 37.490 1.00 84.56 182 SER A C 1
ATOM 1420 O O . SER A 1 182 ? -23.431 2.949 38.436 1.00 84.56 182 SER A O 1
ATOM 1422 N N . LEU A 1 183 ? -22.728 3.501 36.384 1.00 83.06 183 LEU A N 1
ATOM 1423 C CA . LEU A 1 183 ? -21.868 2.329 36.219 1.00 83.06 183 LEU A CA 1
ATOM 1424 C C . LEU A 1 183 ? -20.720 2.309 37.240 1.00 83.06 183 LEU A C 1
ATOM 1426 O O . LEU A 1 183 ? -20.394 1.248 37.765 1.00 83.06 183 LEU A O 1
ATOM 1430 N N . LEU A 1 184 ? -20.106 3.462 37.517 1.00 83.69 184 LEU A N 1
ATOM 1431 C CA . LEU A 1 184 ? -18.980 3.582 38.449 1.00 83.69 184 LEU A CA 1
ATOM 1432 C C . LEU A 1 184 ? -19.416 3.524 39.914 1.00 83.69 184 LEU A C 1
ATOM 1434 O O . LEU A 1 184 ? -18.683 2.963 40.726 1.00 83.69 184 LEU A O 1
ATOM 1438 N N . GLU A 1 185 ? -20.590 4.069 40.245 1.00 86.38 185 GLU A N 1
ATOM 1439 C CA . GLU A 1 185 ? -21.182 3.951 41.584 1.00 86.38 185 GLU A CA 1
ATOM 1440 C C . GLU A 1 185 ? -21.431 2.483 41.953 1.00 86.38 185 GLU A C 1
ATOM 1442 O O . GLU A 1 185 ? -21.130 2.049 43.065 1.00 86.38 185 GLU A O 1
ATOM 1447 N N . ASP A 1 186 ? -21.950 1.705 41.003 1.00 84.25 186 ASP A N 1
ATOM 1448 C CA . ASP A 1 186 ? -22.337 0.314 41.216 1.00 84.25 186 ASP A CA 1
ATOM 1449 C C . ASP A 1 186 ? -21.196 -0.701 41.024 1.00 84.25 186 ASP A C 1
ATOM 1451 O O . ASP A 1 186 ? -21.260 -1.802 41.582 1.00 84.25 186 ASP A O 1
ATOM 1455 N N . LEU A 1 187 ? -20.185 -0.372 40.209 1.00 82.94 187 LEU A N 1
ATOM 1456 C CA . LEU A 1 187 ? -19.044 -1.231 39.867 1.00 82.94 187 LEU A CA 1
ATOM 1457 C C . LEU A 1 187 ? -17.721 -0.430 39.909 1.00 82.94 187 LEU A C 1
ATOM 1459 O O . LEU A 1 187 ? -17.098 -0.180 38.870 1.00 82.94 187 LEU A O 1
ATOM 1463 N N . PRO A 1 188 ? -17.230 -0.061 41.107 1.00 81.56 188 PRO A N 1
ATOM 1464 C CA . PRO A 1 188 ? -16.093 0.846 41.277 1.00 81.56 188 PRO A CA 1
ATOM 1465 C C . PRO A 1 188 ? -14.736 0.254 40.887 1.00 81.56 188 PRO A C 1
ATOM 1467 O O . PRO A 1 188 ? -13.767 1.006 40.830 1.00 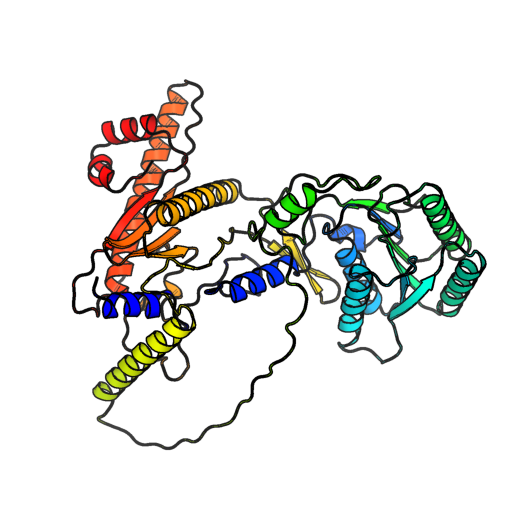81.56 188 PRO A O 1
ATOM 1470 N N . ASP A 1 189 ? -14.653 -1.040 40.565 1.00 81.50 189 ASP A N 1
ATOM 1471 C CA . ASP A 1 189 ? -13.439 -1.740 40.110 1.00 81.50 189 ASP A CA 1
ATOM 1472 C C . ASP A 1 189 ? -13.518 -2.198 38.641 1.00 81.50 189 ASP A C 1
ATOM 1474 O O . ASP A 1 189 ? -12.652 -2.933 38.166 1.00 81.50 189 ASP A O 1
ATOM 1478 N N . ILE A 1 190 ? -14.539 -1.757 37.893 1.00 84.69 190 ILE A N 1
ATOM 1479 C CA . ILE A 1 190 ? -14.737 -2.174 36.500 1.00 84.69 190 ILE A CA 1
ATOM 1480 C C . ILE A 1 190 ? -13.597 -1.706 35.584 1.00 84.69 190 ILE A C 1
ATOM 1482 O O . ILE A 1 190 ? -13.155 -0.549 35.665 1.00 84.69 190 ILE A O 1
ATOM 1486 N N . ASN A 1 191 ? -13.176 -2.598 34.681 1.00 88.00 191 ASN A N 1
ATOM 1487 C CA . ASN A 1 191 ? -12.365 -2.262 33.513 1.00 88.00 191 ASN A CA 1
ATOM 1488 C C . ASN A 1 191 ? -13.316 -1.828 32.394 1.00 88.00 191 ASN A C 1
ATOM 1490 O O . ASN A 1 191 ? -14.186 -2.592 31.980 1.00 88.00 191 ASN A O 1
ATOM 1494 N N . CYS A 1 192 ? -13.198 -0.595 31.918 1.00 88.75 192 CYS A N 1
ATOM 1495 C CA . CYS A 1 192 ? -14.153 -0.056 30.959 1.00 88.75 192 CYS A CA 1
ATOM 1496 C C . CYS A 1 192 ? -13.461 0.865 29.967 1.00 88.75 192 CYS A C 1
ATOM 1498 O O . CYS A 1 192 ? -12.750 1.791 30.349 1.00 88.75 192 CYS A O 1
ATOM 1500 N N . TRP A 1 193 ? -13.657 0.597 28.683 1.00 91.50 193 TRP A N 1
ATOM 1501 C CA . TRP A 1 193 ? -13.178 1.450 27.612 1.00 91.50 193 TRP A CA 1
ATOM 1502 C C . TRP A 1 193 ? -14.359 1.920 26.780 1.00 91.50 193 TRP A C 1
ATOM 1504 O O . TRP A 1 193 ? -15.214 1.143 26.361 1.00 91.50 193 TRP A O 1
ATOM 1514 N N . ALA A 1 194 ? -14.397 3.215 26.521 1.00 87.81 194 ALA A N 1
ATOM 1515 C CA . ALA A 1 194 ? -15.452 3.835 25.743 1.00 87.81 194 ALA A CA 1
ATOM 1516 C C . ALA A 1 194 ? -14.850 4.658 24.614 1.00 87.81 194 ALA A C 1
ATOM 1518 O O . ALA A 1 194 ? -13.751 5.199 24.745 1.00 87.81 194 ALA A O 1
ATOM 1519 N N . SER A 1 195 ? -15.573 4.772 23.504 1.00 86.56 195 SER A N 1
ATOM 1520 C CA . SER A 1 195 ? -15.186 5.643 22.412 1.00 86.56 195 SER A CA 1
ATOM 1521 C C . SER A 1 195 ? -16.336 6.468 21.848 1.00 86.56 195 SER A C 1
ATOM 1523 O O . SER A 1 195 ? -17.486 6.035 21.814 1.00 86.56 195 SER A O 1
ATOM 1525 N N . SER A 1 196 ? -15.998 7.682 21.419 1.00 80.94 196 SER A N 1
ATOM 1526 C CA . SER A 1 196 ? -16.931 8.681 20.908 1.00 80.94 196 SER A CA 1
ATOM 1527 C C . SER A 1 196 ? -16.314 9.513 19.790 1.00 80.94 196 SER A C 1
ATOM 1529 O O . SER A 1 196 ? -15.100 9.719 19.727 1.00 80.94 196 SER A O 1
ATOM 1531 N N . CYS A 1 197 ? -17.152 10.073 18.919 1.00 76.56 197 CYS A N 1
ATOM 1532 C CA . CYS A 1 197 ? -16.723 11.134 18.011 1.00 76.56 197 CYS A CA 1
ATOM 1533 C C . CYS A 1 197 ? -16.585 12.517 18.674 1.00 76.56 197 CYS A C 1
ATOM 1535 O O . CYS A 1 197 ? -15.917 13.380 18.106 1.00 76.56 197 CYS A O 1
ATOM 1537 N N . SER A 1 198 ? -17.170 12.721 19.858 1.00 74.44 198 SER A N 1
ATOM 1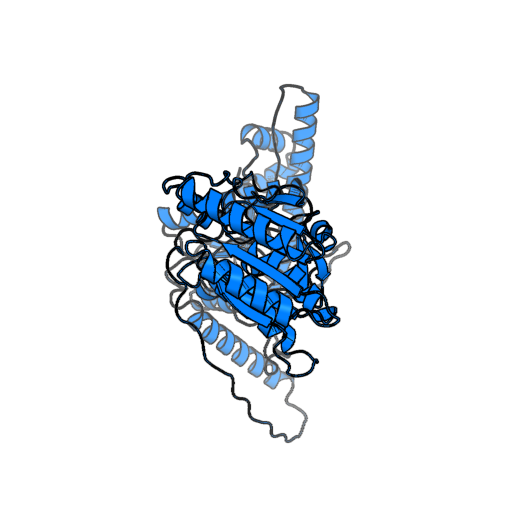538 C CA . SER A 1 198 ? -17.136 13.976 20.620 1.00 74.44 198 SER A CA 1
ATOM 1539 C C . SER A 1 198 ? -16.228 13.873 21.850 1.00 74.44 198 SER A C 1
ATOM 1541 O O . SER A 1 198 ? -16.047 12.798 22.422 1.00 74.44 198 SER A O 1
ATOM 1543 N N . THR A 1 199 ? -15.667 15.008 22.266 1.00 74.00 199 THR A N 1
ATOM 1544 C CA . THR A 1 199 ? -14.878 15.143 23.499 1.00 74.00 199 THR A CA 1
ATOM 1545 C C . THR A 1 199 ? -15.725 15.369 24.752 1.00 74.00 199 THR A C 1
ATOM 1547 O O . THR A 1 199 ? -15.220 15.211 25.857 1.00 74.00 199 THR A O 1
ATOM 1550 N N . ASP A 1 200 ? -17.005 15.713 24.603 1.00 71.19 200 ASP A N 1
ATOM 1551 C CA . ASP A 1 200 ? -17.826 16.286 25.682 1.00 71.19 200 ASP A CA 1
ATOM 1552 C C . ASP A 1 200 ? -18.356 15.256 26.699 1.00 71.19 200 ASP A C 1
ATOM 1554 O O . ASP A 1 200 ? -19.095 15.617 27.606 1.00 71.19 200 ASP A O 1
ATOM 1558 N N . ASN A 1 201 ? -18.016 13.971 26.548 1.00 71.12 201 ASN A N 1
ATOM 1559 C CA . ASN A 1 201 ? -18.663 12.868 27.277 1.00 71.12 201 ASN A CA 1
ATOM 1560 C C . ASN A 1 201 ? -17.693 12.022 28.111 1.00 71.12 201 ASN A C 1
ATOM 1562 O O . ASN A 1 201 ? -18.055 10.925 28.531 1.00 71.12 201 ASN A O 1
ATOM 1566 N N . ALA A 1 202 ? -16.457 12.488 28.297 1.00 76.25 202 ALA A N 1
ATOM 1567 C CA . ALA A 1 202 ? -15.469 11.760 29.081 1.00 76.25 202 ALA A CA 1
ATOM 1568 C C . ALA A 1 202 ? -15.857 11.781 30.575 1.00 76.25 202 ALA A C 1
ATOM 1570 O O . ALA A 1 202 ? -15.990 12.873 31.131 1.00 76.25 202 ALA A O 1
ATOM 1571 N N . PRO A 1 203 ? -16.022 10.619 31.236 1.00 80.69 203 PRO A N 1
ATOM 1572 C CA . PRO A 1 203 ? -16.324 10.578 32.664 1.00 80.69 203 PRO A CA 1
ATOM 1573 C C . PRO A 1 203 ? -15.168 11.126 33.508 1.00 80.69 203 PRO A C 1
ATOM 1575 O O . PRO A 1 203 ? -13.994 10.984 33.148 1.00 80.69 203 PRO A O 1
ATOM 1578 N N . GLU A 1 204 ? -15.487 11.716 34.660 1.00 81.50 204 GLU A N 1
ATOM 1579 C CA . GLU A 1 204 ? -14.471 12.203 35.593 1.00 81.50 204 GLU A CA 1
ATOM 1580 C C . GLU A 1 204 ? -13.608 11.041 36.127 1.00 81.50 204 GLU A C 1
ATOM 1582 O O . GLU A 1 204 ? -14.089 9.934 36.376 1.00 81.50 204 GLU A O 1
ATOM 1587 N N . GLY A 1 205 ? -12.299 11.272 36.261 1.00 83.56 205 GLY A N 1
ATOM 1588 C CA . GLY A 1 205 ? -11.344 10.267 36.746 1.00 83.56 205 GLY A CA 1
ATOM 1589 C C . GLY A 1 205 ? -10.914 9.207 35.721 1.00 83.56 205 GLY A C 1
ATOM 1590 O O . GLY A 1 205 ? -10.126 8.328 36.066 1.00 83.56 205 GLY A O 1
ATOM 1591 N N . TRP A 1 206 ? -11.386 9.272 34.473 1.00 88.69 206 TRP A N 1
ATOM 1592 C CA . TRP A 1 206 ? -10.931 8.385 33.396 1.00 88.69 206 TRP A CA 1
ATOM 1593 C C . TRP A 1 206 ? -9.730 8.960 32.648 1.00 88.69 206 TRP A C 1
ATOM 1595 O O . TRP A 1 206 ? -9.597 10.177 32.489 1.00 88.69 206 TRP A O 1
ATOM 1605 N N . ARG A 1 207 ? -8.885 8.081 32.096 1.00 91.75 207 ARG A N 1
ATOM 1606 C CA . ARG A 1 207 ? -7.875 8.498 31.122 1.00 91.75 207 ARG A CA 1
ATOM 1607 C C . ARG A 1 207 ? -8.583 8.882 29.821 1.00 91.75 207 ARG A C 1
ATOM 1609 O O . ARG A 1 207 ? -9.057 8.018 29.090 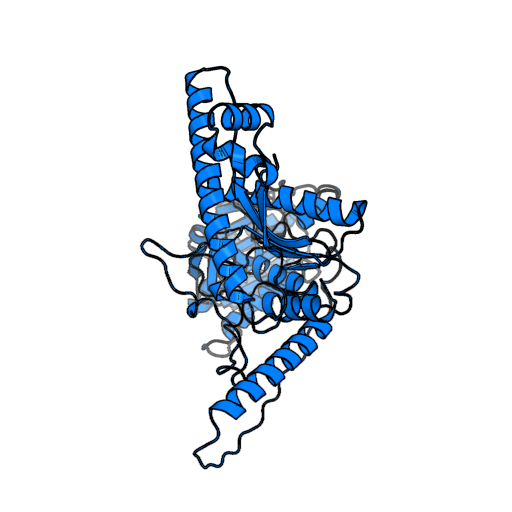1.00 91.75 207 ARG A O 1
ATOM 1616 N N . SER A 1 208 ? -8.660 10.176 29.529 1.00 90.62 208 SER A N 1
ATOM 1617 C CA . SER A 1 208 ? -9.244 10.683 28.283 1.00 90.62 208 SER A CA 1
ATOM 1618 C C . SER A 1 208 ? -8.155 10.946 27.246 1.00 90.62 208 SER A C 1
ATOM 1620 O O . SER A 1 208 ? -7.169 11.619 27.546 1.00 90.62 208 SER A O 1
ATOM 1622 N N . GLU A 1 209 ? -8.333 10.428 26.032 1.00 91.56 209 GLU A N 1
ATOM 1623 C CA . GLU A 1 209 ? -7.400 10.618 24.921 1.00 91.56 209 GLU A CA 1
ATOM 1624 C C . GLU A 1 209 ? -8.152 11.089 23.666 1.00 91.56 209 GLU A C 1
ATOM 1626 O O . GLU A 1 209 ? -9.178 10.518 23.282 1.00 91.56 209 GLU A O 1
ATOM 1631 N N . VAL A 1 210 ? -7.650 12.143 23.011 1.00 91.38 210 VAL A N 1
ATOM 1632 C CA . VAL A 1 210 ? -8.284 12.745 21.825 1.00 91.38 210 VAL A CA 1
ATOM 1633 C C . VAL A 1 210 ? -7.508 12.372 20.561 1.00 91.38 210 VAL A C 1
ATOM 1635 O O . VAL A 1 210 ? -6.473 12.950 20.228 1.00 91.38 210 VAL A O 1
ATOM 1638 N N . LEU A 1 211 ? -8.039 11.415 19.809 1.00 91.44 211 LEU A N 1
ATOM 1639 C CA . LEU A 1 211 ? -7.438 10.861 18.602 1.00 91.44 211 LEU A CA 1
ATOM 1640 C C . LEU A 1 211 ? -7.870 11.658 17.374 1.00 91.44 211 LEU A C 1
ATOM 1642 O O . LEU A 1 211 ? -8.985 11.497 16.881 1.00 91.44 211 LEU A O 1
ATOM 1646 N N . THR A 1 212 ? -6.976 12.496 16.853 1.00 90.38 212 THR A N 1
ATOM 1647 C CA . THR A 1 212 ? -7.264 13.407 15.726 1.00 90.38 212 THR A CA 1
ATOM 1648 C C . THR A 1 212 ? -6.494 13.086 14.447 1.00 90.38 212 THR A C 1
ATOM 1650 O O . THR A 1 212 ? -6.780 13.673 13.407 1.00 90.38 212 THR A O 1
ATOM 1653 N N . ILE A 1 213 ? -5.530 12.164 14.488 1.00 89.88 213 ILE A N 1
ATOM 1654 C CA . ILE A 1 213 ? -4.741 11.782 13.310 1.00 89.88 213 ILE A CA 1
ATOM 1655 C C . ILE A 1 213 ? -5.489 10.670 12.555 1.00 89.88 213 ILE A C 1
ATOM 1657 O O . ILE A 1 213 ? -5.764 9.627 13.151 1.00 89.88 213 ILE A O 1
ATOM 1661 N N . PRO A 1 214 ? -5.836 10.862 11.270 1.00 88.44 214 PRO A N 1
ATOM 1662 C CA . PRO A 1 214 ? -6.493 9.840 10.462 1.00 88.44 214 PRO A CA 1
ATOM 1663 C C . PRO A 1 214 ? -5.479 8.759 10.068 1.00 88.44 214 PRO A C 1
ATOM 1665 O O . PRO A 1 214 ? -4.448 9.061 9.470 1.00 88.44 214 PRO A O 1
ATOM 1668 N N . ILE A 1 215 ? -5.770 7.500 10.398 1.00 86.69 215 ILE A N 1
ATOM 1669 C CA . ILE A 1 215 ? -4.851 6.368 10.161 1.00 86.69 215 ILE A CA 1
ATOM 1670 C C . ILE A 1 215 ? -5.484 5.219 9.376 1.00 86.69 215 ILE A C 1
ATOM 1672 O O . ILE A 1 215 ? -4.770 4.366 8.860 1.00 86.69 215 ILE A O 1
ATOM 1676 N N . SER A 1 216 ? -6.812 5.191 9.262 1.00 83.06 216 SER A N 1
ATOM 1677 C CA . SER A 1 216 ? -7.549 4.129 8.566 1.00 83.06 216 SER A CA 1
ATOM 1678 C C . SER A 1 216 ? -8.306 4.637 7.336 1.00 83.06 216 SER A C 1
ATOM 1680 O O . SER A 1 216 ? -9.293 4.033 6.927 1.00 83.06 216 SER A O 1
ATOM 1682 N N . CYS A 1 217 ? -7.912 5.788 6.785 1.00 84.31 217 CYS A N 1
ATOM 1683 C CA . CYS A 1 217 ? -8.557 6.380 5.616 1.00 84.31 217 CYS A CA 1
ATOM 1684 C C . CYS A 1 217 ? -7.510 7.003 4.681 1.00 84.31 217 CYS A C 1
ATOM 1686 O O . CYS A 1 217 ? -6.662 7.764 5.163 1.00 84.31 217 CYS A O 1
ATOM 1688 N N . PRO A 1 218 ? -7.563 6.730 3.364 1.00 88.69 218 PRO A N 1
ATOM 1689 C CA . PRO A 1 218 ? -6.678 7.380 2.409 1.00 88.69 218 PRO A CA 1
ATOM 1690 C C . PRO A 1 218 ? -6.841 8.912 2.395 1.00 88.69 218 PRO A C 1
ATOM 1692 O O . PRO A 1 218 ? -7.974 9.406 2.431 1.00 88.69 218 PRO A O 1
ATOM 1695 N N . PRO A 1 219 ? -5.746 9.689 2.264 1.00 89.06 219 PRO A N 1
ATOM 1696 C CA . PRO A 1 219 ? -5.800 11.153 2.255 1.00 89.06 219 PRO A CA 1
ATOM 1697 C C . PRO A 1 219 ? -6.746 11.749 1.207 1.00 89.06 219 PRO A C 1
ATOM 1699 O O . PRO A 1 219 ? -7.429 12.731 1.491 1.00 89.06 219 PRO A O 1
ATOM 1702 N N . ALA A 1 220 ? -6.816 11.175 0.001 1.00 86.31 220 ALA A N 1
ATOM 1703 C CA . ALA A 1 220 ? -7.710 11.663 -1.049 1.00 86.31 220 ALA A CA 1
ATOM 1704 C C . ALA A 1 220 ? -9.190 11.517 -0.672 1.00 86.31 220 ALA A C 1
ATOM 1706 O O . ALA A 1 220 ? -9.960 12.452 -0.876 1.00 86.31 220 ALA A O 1
ATOM 1707 N N . VAL A 1 221 ? -9.566 10.385 -0.071 1.00 83.00 221 VAL A N 1
ATOM 1708 C CA . VAL A 1 221 ? -10.932 10.131 0.412 1.00 83.00 221 VAL A CA 1
ATOM 1709 C C . VAL A 1 221 ? -11.267 11.080 1.560 1.00 83.00 221 VAL A C 1
ATOM 1711 O O . VAL A 1 221 ? -12.336 11.686 1.582 1.00 83.00 221 VAL A O 1
ATOM 1714 N N . LEU A 1 222 ? -10.318 11.280 2.478 1.00 83.19 222 LEU A N 1
ATOM 1715 C CA . LEU A 1 222 ? -10.480 12.203 3.592 1.00 83.19 222 LEU A CA 1
ATOM 1716 C C . LEU A 1 222 ? -10.701 13.649 3.123 1.00 83.19 222 LEU A C 1
ATOM 1718 O O . LEU A 1 222 ? -11.571 14.332 3.658 1.00 83.19 222 LEU A O 1
ATOM 1722 N N . ARG A 1 223 ? -9.951 14.112 2.113 1.00 85.19 223 ARG A N 1
ATOM 1723 C CA . ARG A 1 223 ? -10.121 15.458 1.538 1.00 85.19 223 ARG A CA 1
ATOM 1724 C C . ARG A 1 223 ? -11.514 15.671 0.953 1.00 85.19 223 ARG A C 1
ATOM 1726 O O . ARG A 1 223 ? -12.057 16.758 1.113 1.00 85.19 223 ARG A O 1
ATOM 1733 N N . GLU A 1 224 ? -12.086 14.666 0.294 1.00 80.50 224 GLU A N 1
ATOM 1734 C CA . GLU A 1 224 ? -13.458 14.749 -0.219 1.00 80.50 224 GLU A CA 1
ATOM 1735 C C . GLU A 1 224 ? -14.484 14.759 0.919 1.00 80.50 224 GLU A C 1
ATOM 1737 O O . GLU A 1 224 ? -15.344 15.636 0.947 1.00 80.50 224 GLU A O 1
ATOM 1742 N N . ALA A 1 225 ? -14.334 13.879 1.915 1.00 75.31 225 ALA A N 1
ATOM 1743 C CA . ALA A 1 225 ? -15.204 13.858 3.093 1.00 75.31 225 ALA A CA 1
ATOM 1744 C C . ALA A 1 225 ? -15.172 15.188 3.875 1.00 75.31 225 ALA A C 1
ATOM 1746 O O . ALA A 1 225 ? -16.180 15.627 4.421 1.00 75.31 225 ALA A O 1
ATOM 1747 N N . MET A 1 226 ? -14.025 15.873 3.899 1.00 74.50 226 MET A N 1
ATOM 1748 C CA . MET A 1 226 ? -13.866 17.184 4.540 1.00 74.50 226 MET A CA 1
ATOM 1749 C C . MET A 1 226 ? -14.560 18.340 3.805 1.00 74.50 226 MET A C 1
ATOM 1751 O O . MET A 1 226 ? -14.692 19.415 4.390 1.00 74.50 226 MET A O 1
ATOM 1755 N N . LYS A 1 227 ? -14.993 18.164 2.548 1.00 77.94 227 LYS A N 1
ATOM 1756 C CA . LYS A 1 227 ? -15.789 19.185 1.840 1.00 77.94 227 LYS A CA 1
ATOM 1757 C C . LYS A 1 227 ? -17.225 19.262 2.363 1.00 77.94 227 LYS A C 1
ATOM 1759 O O . LYS A 1 227 ? -17.902 20.262 2.126 1.00 77.94 227 LYS A O 1
ATOM 1764 N N . GLU A 1 228 ? -17.698 18.227 3.056 1.00 71.56 228 GLU A N 1
ATOM 1765 C CA . GLU A 1 228 ? -19.012 18.224 3.694 1.00 71.56 228 GLU A CA 1
ATOM 1766 C C . GLU A 1 228 ? -19.054 19.131 4.936 1.00 71.56 228 GLU A C 1
ATOM 1768 O O . GLU A 1 228 ? -18.033 19.567 5.475 1.00 71.56 228 GLU A O 1
ATOM 1773 N N . LYS A 1 229 ? -20.265 19.458 5.410 1.00 64.31 229 LYS A N 1
ATOM 1774 C CA . LYS A 1 229 ? -20.432 20.310 6.596 1.00 64.31 229 LYS A CA 1
ATOM 1775 C C . LYS A 1 229 ? -19.813 19.640 7.822 1.00 64.31 229 LYS A C 1
ATOM 1777 O O . LYS A 1 229 ? -20.112 18.491 8.136 1.00 64.31 229 LYS A O 1
ATOM 1782 N N . ARG A 1 230 ? -19.011 20.407 8.564 1.00 68.19 230 ARG A N 1
ATOM 1783 C CA . ARG A 1 230 ? -18.398 19.958 9.816 1.00 68.19 230 ARG A CA 1
ATOM 1784 C C . ARG A 1 230 ? -19.462 19.492 10.810 1.00 68.19 230 ARG A C 1
ATOM 1786 O O . ARG A 1 230 ? -20.420 20.215 11.082 1.00 68.19 230 ARG A O 1
ATOM 1793 N N . ILE A 1 231 ? -19.244 18.316 11.388 1.00 67.44 231 ILE A N 1
ATOM 1794 C CA . ILE A 1 231 ? -20.098 17.768 12.441 1.00 67.44 231 ILE A CA 1
ATOM 1795 C C . ILE A 1 231 ? -19.836 18.557 13.741 1.00 67.44 231 ILE A C 1
ATOM 1797 O O . ILE A 1 231 ? -18.680 18.634 14.174 1.00 67.44 231 ILE A O 1
ATOM 1801 N N . PRO A 1 232 ? -20.861 19.168 14.367 1.00 66.25 232 PRO A N 1
ATOM 1802 C CA . PRO A 1 232 ? -20.708 19.859 15.647 1.00 66.25 232 PRO A CA 1
ATOM 1803 C C . PRO A 1 232 ? -20.149 18.936 16.742 1.00 66.25 232 PRO A C 1
ATOM 1805 O O . PRO A 1 232 ? -20.485 17.757 16.792 1.00 66.25 232 PRO A O 1
ATOM 1808 N N . GLY A 1 233 ? -19.283 19.463 17.614 1.00 70.06 233 GLY A N 1
ATOM 1809 C CA . GLY A 1 233 ? -18.683 18.706 18.727 1.00 70.06 233 GLY A CA 1
ATOM 1810 C C . GLY A 1 233 ? -17.562 17.732 18.335 1.00 70.06 233 GLY A C 1
ATOM 1811 O O . GLY A 1 233 ? -16.890 17.195 19.209 1.00 70.06 233 GLY A O 1
ATOM 1812 N N . VAL A 1 234 ? -17.307 17.526 17.038 1.00 76.50 234 VAL A N 1
ATOM 1813 C CA . VAL A 1 234 ? -16.208 16.671 16.568 1.00 76.50 234 VAL A CA 1
ATOM 1814 C C . VAL A 1 234 ? -14.932 17.509 16.388 1.00 76.50 234 VAL A C 1
ATOM 1816 O O . VAL A 1 234 ? -14.945 18.516 15.655 1.00 76.50 234 VAL A O 1
ATOM 1819 N N . PRO A 1 235 ? -13.810 17.128 17.032 1.00 82.06 235 PRO A N 1
ATOM 1820 C CA . PRO A 1 235 ? -12.553 17.835 16.850 1.00 82.06 235 PRO A CA 1
ATOM 1821 C C . PRO A 1 235 ? -12.068 17.688 15.399 1.00 82.06 235 PRO A C 1
ATOM 1823 O O . PRO A 1 235 ? -12.360 16.688 14.737 1.00 82.06 235 PRO A O 1
ATOM 1826 N N . PRO A 1 236 ? -11.363 18.698 14.861 1.00 84.88 236 PRO A N 1
ATOM 1827 C CA . PRO A 1 236 ? -10.858 18.616 13.501 1.00 84.88 236 PRO A CA 1
ATOM 1828 C C . PRO A 1 236 ? -9.759 17.553 13.426 1.00 84.88 236 PRO A C 1
ATOM 1830 O O . PRO A 1 236 ? -9.093 17.265 14.423 1.00 84.88 236 PRO A O 1
ATOM 1833 N N . TYR A 1 237 ? -9.543 16.996 12.237 1.00 87.81 237 TYR A N 1
ATOM 1834 C CA . TYR A 1 237 ? -8.367 16.164 12.023 1.00 87.81 237 TYR A CA 1
ATOM 1835 C C . TYR A 1 237 ? -7.097 17.003 12.175 1.00 87.81 237 TYR A C 1
ATOM 1837 O O . TYR A 1 237 ? -7.025 18.131 11.680 1.00 87.81 237 TYR A O 1
ATOM 1845 N N . SER A 1 238 ? -6.104 16.434 12.850 1.00 88.81 238 SER A N 1
ATOM 1846 C CA . SER A 1 238 ? -4.756 16.990 12.912 1.00 88.81 238 SER A CA 1
ATOM 1847 C C . SER A 1 238 ? -4.001 16.690 11.622 1.00 88.81 238 SER A C 1
ATOM 1849 O O . SER A 1 238 ? -4.339 15.764 10.882 1.00 88.81 238 SER A O 1
ATOM 1851 N N . GLU A 1 239 ? -2.942 17.457 11.377 1.00 83.06 239 GLU A N 1
ATOM 1852 C CA . GLU A 1 239 ? -2.020 17.182 10.281 1.00 83.06 239 GLU A CA 1
ATOM 1853 C C . GLU A 1 239 ? -1.411 15.777 10.418 1.00 83.06 239 GLU A C 1
ATOM 1855 O O . GLU A 1 239 ? -1.044 15.336 11.514 1.00 83.06 239 GLU A O 1
ATOM 1860 N N . ILE A 1 240 ? -1.328 15.061 9.295 1.00 81.44 240 ILE A N 1
ATOM 1861 C CA . ILE A 1 240 ? -0.771 13.711 9.255 1.00 81.44 240 ILE A CA 1
ATOM 1862 C C . ILE A 1 240 ? 0.742 13.819 9.457 1.00 81.44 240 ILE A C 1
ATOM 1864 O O . ILE A 1 240 ? 1.456 14.359 8.618 1.00 81.44 240 ILE A O 1
ATOM 1868 N N . LYS A 1 241 ? 1.232 13.282 10.576 1.00 82.19 241 LYS A N 1
ATOM 1869 C CA . LYS A 1 241 ? 2.657 13.323 10.949 1.00 82.19 241 LYS A CA 1
ATOM 1870 C C . LYS A 1 241 ? 3.498 12.201 10.332 1.00 82.19 241 LYS A C 1
ATOM 1872 O O . LYS A 1 241 ? 4.695 12.136 10.582 1.00 82.19 241 LYS A O 1
ATOM 1877 N N . PHE A 1 242 ? 2.876 11.320 9.556 1.00 85.69 242 PHE A N 1
ATOM 1878 C CA . PHE A 1 242 ? 3.489 10.135 8.960 1.00 85.69 242 PHE A CA 1
ATOM 1879 C C . PHE A 1 242 ? 3.193 10.092 7.465 1.00 85.69 242 PHE A C 1
ATOM 1881 O O . PHE A 1 242 ? 2.201 10.652 6.999 1.00 85.69 242 PHE A O 1
ATOM 1888 N N . THR A 1 243 ? 4.035 9.407 6.698 1.00 85.88 243 THR A N 1
ATOM 1889 C CA . THR A 1 243 ? 3.769 9.205 5.274 1.00 85.88 243 THR A CA 1
ATOM 1890 C C . THR A 1 243 ? 2.733 8.089 5.104 1.00 85.88 243 THR A C 1
ATOM 1892 O O . THR A 1 243 ? 2.996 6.966 5.533 1.00 85.88 243 THR A O 1
ATOM 1895 N N . PRO A 1 244 ? 1.557 8.356 4.506 1.00 87.50 244 PRO A N 1
ATOM 1896 C CA . PRO A 1 244 ? 0.580 7.309 4.224 1.00 87.50 244 PRO A CA 1
ATOM 1897 C C . PRO A 1 244 ? 1.106 6.375 3.119 1.00 87.50 244 PRO A C 1
ATOM 1899 O O . PRO A 1 244 ? 1.859 6.843 2.259 1.00 87.50 244 PRO A O 1
ATOM 1902 N N . PRO A 1 245 ? 0.676 5.097 3.062 1.00 87.69 245 PRO A N 1
ATOM 1903 C CA . PRO A 1 245 ? 1.110 4.149 2.025 1.00 87.69 245 PRO A CA 1
ATOM 1904 C C . PRO A 1 245 ? 0.849 4.650 0.605 1.00 87.69 245 PRO A C 1
ATOM 1906 O O . PRO A 1 245 ? 1.593 4.364 -0.326 1.00 87.69 245 PRO A O 1
ATOM 1909 N N . THR A 1 246 ? -0.217 5.427 0.429 1.00 88.69 246 THR A N 1
ATOM 1910 C CA . THR A 1 246 ? -0.569 6.075 -0.829 1.00 88.69 246 THR A CA 1
ATOM 1911 C C . THR A 1 246 ? -1.542 7.231 -0.574 1.00 88.69 246 THR A C 1
ATOM 1913 O O . THR A 1 246 ? -2.156 7.313 0.490 1.00 88.69 246 THR A O 1
ATOM 1916 N N . GLU A 1 247 ? -1.718 8.113 -1.560 1.00 86.38 247 GLU A N 1
ATOM 1917 C CA . GLU A 1 247 ? -2.778 9.132 -1.555 1.00 86.38 247 GLU A CA 1
ATOM 1918 C C . GLU A 1 247 ? -4.184 8.511 -1.636 1.00 86.38 247 GLU A C 1
ATOM 1920 O O . GLU A 1 247 ? -5.153 9.108 -1.162 1.00 86.38 247 GLU A O 1
ATOM 1925 N N . GLY A 1 248 ? -4.295 7.309 -2.211 1.00 82.88 248 GLY A N 1
ATOM 1926 C CA . GLY A 1 248 ? -5.564 6.653 -2.528 1.00 82.88 248 GLY A CA 1
ATOM 1927 C C . GLY A 1 248 ? -6.246 7.239 -3.767 1.00 82.88 248 GLY A C 1
ATOM 1928 O O . GLY A 1 248 ? -5.690 8.103 -4.449 1.00 82.88 248 GLY A O 1
ATOM 1929 N N . MET A 1 249 ? -7.462 6.773 -4.070 1.00 75.81 249 MET A N 1
ATOM 1930 C CA . MET A 1 249 ? -8.277 7.336 -5.155 1.00 75.81 249 MET A CA 1
ATOM 1931 C C . MET A 1 249 ? -9.482 8.099 -4.609 1.00 75.81 249 MET A C 1
ATOM 1933 O O . MET A 1 249 ? -10.246 7.529 -3.832 1.00 75.81 249 MET A O 1
ATOM 1937 N N . PRO A 1 250 ? -9.712 9.346 -5.052 1.00 55.12 250 PRO A N 1
ATOM 1938 C CA . PRO A 1 250 ? -10.898 10.104 -4.665 1.00 55.12 250 PRO A CA 1
ATOM 1939 C C . PRO A 1 250 ? -12.193 9.570 -5.306 1.00 55.12 250 PRO A C 1
ATOM 1941 O O . PRO A 1 250 ? -13.262 9.742 -4.737 1.00 55.12 250 PRO A O 1
ATOM 1944 N N . GLU A 1 251 ? -12.120 8.889 -6.456 1.00 55.03 251 GLU A N 1
ATOM 1945 C CA . GLU A 1 251 ? -13.299 8.395 -7.198 1.00 55.03 251 GLU A CA 1
ATOM 1946 C C . GLU A 1 251 ? -13.969 7.155 -6.560 1.00 55.03 251 GLU A C 1
ATOM 1948 O O . GLU A 1 251 ? -15.029 6.728 -7.005 1.00 55.03 251 GLU A O 1
ATOM 1953 N N . LEU A 1 252 ? -13.400 6.596 -5.483 1.00 48.06 252 LEU A N 1
ATOM 1954 C CA . LEU A 1 252 ? -13.877 5.381 -4.799 1.00 48.06 252 LEU A CA 1
ATOM 1955 C C . LEU A 1 252 ? -14.868 5.633 -3.646 1.00 48.06 252 LEU A C 1
ATOM 1957 O O . LEU A 1 252 ? -15.041 4.786 -2.774 1.00 48.06 252 LEU A O 1
ATOM 1961 N N . ILE A 1 253 ? -15.569 6.772 -3.650 1.00 42.00 253 ILE A N 1
ATOM 1962 C CA . ILE A 1 253 ? -16.580 7.128 -2.629 1.00 42.00 253 ILE A CA 1
ATOM 1963 C C . ILE A 1 253 ? -17.833 6.223 -2.675 1.00 42.00 253 ILE A C 1
ATOM 1965 O O . ILE A 1 253 ? -18.650 6.237 -1.759 1.00 42.00 253 ILE A O 1
ATOM 1969 N N . CYS A 1 254 ? -17.974 5.349 -3.669 1.00 31.25 254 CYS A N 1
ATOM 1970 C CA . CYS A 1 254 ? -19.009 4.316 -3.699 1.00 31.25 254 CYS A CA 1
ATOM 1971 C C . CYS A 1 254 ? -18.431 3.040 -4.304 1.00 31.25 254 CYS A C 1
ATOM 1973 O O . CYS A 1 254 ? -18.327 3.000 -5.519 1.00 31.25 254 CYS A O 1
ATOM 1975 N N . MET A 1 255 ? -18.048 2.046 -3.489 1.00 27.86 255 MET A N 1
ATOM 1976 C CA . MET A 1 255 ? -18.007 0.601 -3.818 1.00 27.86 255 MET A CA 1
ATOM 1977 C C . MET A 1 255 ? -17.557 -0.214 -2.585 1.00 27.86 255 MET A C 1
ATOM 1979 O O . MET A 1 255 ? -16.577 -0.946 -2.623 1.00 27.86 255 MET A O 1
ATOM 1983 N N . PHE A 1 256 ? -18.276 -0.101 -1.465 1.00 28.92 256 PHE A N 1
ATOM 1984 C CA . PHE A 1 256 ? -18.242 -1.139 -0.426 1.00 28.92 256 PHE A CA 1
ATOM 1985 C C . PHE A 1 256 ? -19.623 -1.770 -0.339 1.00 28.92 256 PHE A C 1
ATOM 1987 O O . PHE A 1 256 ? -20.442 -1.435 0.512 1.00 28.92 256 PHE A O 1
ATOM 1994 N N . THR A 1 257 ? -19.913 -2.637 -1.299 1.00 28.58 257 THR A N 1
ATOM 1995 C CA . THR A 1 257 ? -20.914 -3.698 -1.185 1.00 28.58 257 THR A CA 1
ATOM 1996 C C . THR A 1 257 ? -20.659 -4.682 -2.324 1.00 28.58 257 THR A C 1
ATOM 1998 O O . THR A 1 257 ? -20.647 -4.289 -3.485 1.00 28.58 257 THR A O 1
ATOM 2001 N N . PHE A 1 258 ? -20.470 -5.950 -1.950 1.00 27.75 258 PHE A N 1
ATOM 2002 C CA . PHE A 1 258 ? -20.328 -7.144 -2.795 1.00 27.75 258 PHE A CA 1
ATOM 2003 C C . PHE A 1 258 ? -18.948 -7.430 -3.404 1.00 27.75 258 PHE A C 1
ATOM 2005 O O . PHE A 1 258 ? -18.665 -7.077 -4.542 1.00 27.75 258 PHE A O 1
ATOM 2012 N N . ALA A 1 259 ? -18.157 -8.220 -2.675 1.00 24.34 259 ALA A N 1
ATOM 2013 C CA . ALA A 1 259 ? -17.413 -9.338 -3.254 1.00 24.34 259 ALA A CA 1
ATOM 2014 C C . ALA A 1 259 ? -17.053 -10.330 -2.134 1.00 24.34 259 ALA A C 1
ATOM 2016 O O . ALA A 1 259 ? -16.016 -10.203 -1.495 1.00 24.34 259 ALA A O 1
ATOM 2017 N N . ASN A 1 260 ? -17.946 -11.288 -1.880 1.00 24.41 260 ASN A N 1
ATOM 2018 C CA . ASN A 1 260 ? -17.576 -12.582 -1.313 1.00 24.41 260 ASN A CA 1
ATOM 2019 C C . ASN A 1 260 ? -17.773 -13.636 -2.408 1.00 24.41 260 ASN A C 1
ATOM 2021 O O . ASN A 1 260 ? -18.660 -13.498 -3.252 1.00 24.41 260 ASN A O 1
ATOM 2025 N N . ASP A 1 261 ? -16.956 -14.678 -2.304 1.00 25.16 261 ASP A N 1
ATOM 2026 C CA . ASP A 1 261 ? -16.974 -15.956 -3.014 1.00 25.16 261 ASP A CA 1
ATOM 2027 C C . ASP A 1 261 ? -16.341 -15.986 -4.412 1.00 25.16 261 ASP A C 1
ATOM 2029 O O . ASP A 1 261 ? -16.947 -15.610 -5.418 1.00 25.16 261 ASP A O 1
ATOM 2033 N N . ARG A 1 262 ? -15.152 -16.602 -4.486 1.00 25.94 262 ARG A N 1
ATOM 2034 C CA . ARG A 1 262 ? -15.015 -17.939 -5.093 1.00 25.94 262 ARG A CA 1
ATOM 2035 C C . ARG A 1 262 ? -13.694 -18.617 -4.719 1.00 25.94 262 ARG A C 1
ATOM 2037 O O . ARG A 1 262 ? -12.630 -18.014 -4.760 1.00 25.94 262 ARG A O 1
ATOM 2044 N N . GLN A 1 263 ? -13.849 -19.881 -4.353 1.00 26.22 263 GLN A N 1
ATOM 2045 C CA . GLN A 1 263 ? -12.874 -20.842 -3.856 1.00 26.22 263 GLN A CA 1
ATOM 2046 C C . GLN A 1 263 ? -12.195 -21.564 -5.035 1.00 26.22 263 GLN A C 1
ATOM 2048 O O . GLN A 1 263 ? -12.833 -21.801 -6.062 1.00 26.22 263 GLN A O 1
ATOM 2053 N N . GLU A 1 264 ? -10.906 -21.867 -4.883 1.00 26.58 264 GLU A N 1
ATOM 2054 C CA . GLU A 1 264 ? -10.089 -22.671 -5.799 1.00 26.58 264 GLU A CA 1
ATOM 2055 C C . GLU A 1 264 ? -10.383 -24.169 -5.640 1.00 26.58 264 GLU A C 1
ATOM 2057 O O . GLU A 1 264 ? -10.552 -24.641 -4.517 1.00 26.58 264 GLU A O 1
ATOM 2062 N N . ASP A 1 265 ? -10.344 -24.912 -6.751 1.00 25.06 265 ASP A N 1
ATOM 2063 C CA . ASP A 1 265 ? -10.264 -26.375 -6.760 1.00 25.06 265 ASP A CA 1
ATOM 2064 C C . ASP A 1 265 ? -8.933 -26.826 -7.384 1.00 25.06 265 ASP A C 1
ATOM 2066 O O . ASP A 1 265 ? -8.535 -26.375 -8.463 1.00 25.06 265 ASP A O 1
ATOM 2070 N N . ALA A 1 266 ? -8.274 -27.751 -6.686 1.00 27.09 266 ALA A N 1
ATOM 2071 C CA . ALA A 1 266 ? -7.106 -28.523 -7.103 1.00 27.09 266 ALA A CA 1
ATOM 2072 C C . ALA A 1 266 ? -7.519 -29.926 -7.595 1.00 27.09 266 ALA A C 1
ATOM 2074 O O . ALA A 1 266 ? -8.586 -30.388 -7.209 1.00 27.09 266 ALA A O 1
ATOM 2075 N N . ILE A 1 267 ? -6.664 -30.582 -8.403 1.00 26.78 267 ILE A N 1
ATOM 2076 C CA . ILE A 1 267 ? -6.499 -32.040 -8.703 1.00 26.78 267 ILE A CA 1
ATOM 2077 C C . ILE A 1 267 ? -5.617 -32.122 -9.977 1.00 26.78 267 ILE A C 1
ATOM 2079 O O . ILE A 1 267 ? -5.819 -31.321 -10.884 1.00 26.78 267 ILE A O 1
ATOM 2083 N N . GLU A 1 268 ? -4.693 -33.051 -10.241 1.00 27.02 268 GLU A N 1
ATOM 2084 C CA . GLU A 1 268 ? -3.866 -34.028 -9.513 1.00 27.02 268 GLU A CA 1
ATOM 2085 C C . GLU A 1 268 ? -2.874 -34.604 -10.568 1.00 27.02 268 GLU A C 1
ATOM 2087 O O . GLU A 1 268 ? -3.146 -34.571 -11.773 1.00 27.02 268 GLU A O 1
ATOM 2092 N N . ASP A 1 269 ? -1.719 -35.093 -10.117 1.00 27.23 269 ASP A N 1
ATOM 2093 C CA . ASP A 1 269 ? -0.573 -35.600 -10.891 1.00 27.23 269 ASP A CA 1
ATOM 2094 C C . ASP A 1 269 ? -0.815 -36.867 -11.738 1.00 27.23 269 ASP A C 1
ATOM 2096 O O . ASP A 1 269 ? -1.666 -37.703 -11.427 1.00 27.23 269 ASP A O 1
ATOM 2100 N N . ARG A 1 270 ? 0.076 -37.093 -12.726 1.00 29.64 270 ARG A N 1
ATOM 2101 C CA . ARG A 1 270 ? 0.614 -38.433 -13.066 1.00 29.64 270 ARG A CA 1
ATOM 2102 C C . ARG A 1 270 ? 1.905 -38.372 -13.902 1.00 29.64 270 ARG A C 1
ATOM 2104 O O . ARG A 1 270 ? 1.928 -37.828 -15.004 1.00 29.64 270 ARG A O 1
ATOM 2111 N N . GLU A 1 271 ? 2.953 -39.013 -13.384 1.00 32.59 271 GLU A N 1
ATOM 2112 C CA . GLU A 1 271 ? 4.258 -39.273 -14.017 1.00 32.59 271 GLU A CA 1
ATOM 2113 C C . GLU A 1 271 ? 4.208 -40.395 -15.080 1.00 32.59 271 GLU A C 1
ATOM 2115 O O . GLU A 1 271 ? 3.422 -41.333 -14.937 1.00 32.59 271 GLU A O 1
ATOM 2120 N N . ASN A 1 272 ? 5.104 -40.375 -16.087 1.00 32.19 272 ASN A N 1
ATOM 2121 C CA . ASN A 1 272 ? 6.195 -41.366 -16.224 1.00 32.19 272 ASN A CA 1
ATOM 2122 C C . ASN A 1 272 ? 7.222 -41.007 -17.336 1.00 32.19 272 ASN A C 1
ATOM 2124 O O . ASN A 1 272 ? 7.022 -40.114 -18.154 1.00 32.19 272 ASN A O 1
ATOM 2128 N N . THR A 1 273 ? 8.330 -41.748 -17.343 1.00 30.00 273 THR A N 1
ATOM 2129 C CA . THR A 1 273 ? 9.722 -41.361 -17.641 1.00 30.00 273 THR A CA 1
ATOM 2130 C C . THR A 1 273 ? 10.272 -41.973 -18.951 1.00 30.00 273 THR A C 1
ATOM 2132 O O . THR A 1 273 ? 9.916 -43.105 -19.256 1.00 30.00 273 THR A O 1
ATOM 2135 N N . LEU A 1 274 ? 11.183 -41.301 -19.689 1.00 31.12 274 LEU A N 1
ATOM 2136 C CA . LEU A 1 274 ? 12.585 -41.733 -19.960 1.00 31.12 274 LEU A CA 1
ATOM 2137 C C . LEU A 1 274 ? 13.350 -40.839 -20.973 1.00 31.12 274 LEU A C 1
ATOM 2139 O O . LEU A 1 274 ? 12.796 -40.278 -21.912 1.00 31.12 274 LEU A O 1
ATOM 2143 N N . ALA A 1 275 ? 14.658 -40.732 -20.728 1.00 30.41 275 ALA A N 1
ATOM 2144 C CA . ALA A 1 275 ? 15.669 -39.841 -21.314 1.00 30.41 275 ALA A CA 1
ATOM 2145 C C . ALA A 1 275 ? 16.433 -40.544 -22.480 1.00 30.41 275 ALA A C 1
ATOM 2147 O O . ALA A 1 275 ? 16.201 -41.722 -22.708 1.00 30.41 275 ALA A O 1
ATOM 2148 N N . VAL A 1 276 ? 17.348 -40.012 -23.303 1.00 35.47 276 VAL A N 1
ATOM 2149 C CA . VAL A 1 276 ? 18.220 -38.827 -23.395 1.00 35.47 276 VAL A CA 1
ATOM 2150 C C . VAL A 1 276 ? 18.514 -38.659 -24.902 1.00 35.47 276 VAL A C 1
ATOM 2152 O O . VAL A 1 276 ? 19.143 -39.558 -25.437 1.00 35.47 276 VAL A O 1
ATOM 2155 N N . VAL A 1 277 ? 18.075 -37.567 -25.560 1.00 35.50 277 VAL A N 1
ATOM 2156 C CA . VAL A 1 277 ? 18.779 -36.717 -26.586 1.00 35.50 277 VAL A CA 1
ATOM 2157 C C . VAL A 1 277 ? 18.024 -35.356 -26.752 1.00 35.50 277 VAL A C 1
ATOM 2159 O O . VAL A 1 277 ? 18.175 -34.638 -27.733 1.00 35.50 277 VAL A O 1
ATOM 2162 N N . VAL A 1 278 ? 17.151 -34.965 -25.808 1.00 40.84 278 VAL A N 1
ATOM 2163 C CA . VAL A 1 278 ? 16.040 -34.010 -26.063 1.00 40.84 278 VAL A CA 1
ATOM 2164 C C . VAL A 1 278 ? 16.256 -32.598 -25.476 1.00 40.84 278 VAL A C 1
ATOM 2166 O O . VAL A 1 278 ? 15.525 -31.668 -25.814 1.00 40.84 278 VAL A O 1
ATOM 2169 N N . SER A 1 279 ? 17.292 -32.377 -24.661 1.00 44.00 279 SER A N 1
ATOM 2170 C CA . SER A 1 279 ? 17.411 -31.162 -23.832 1.00 44.00 279 SER A CA 1
ATOM 2171 C C . SER A 1 279 ? 17.499 -29.841 -24.614 1.00 44.00 279 SER A C 1
ATOM 2173 O O . SER A 1 279 ? 16.967 -28.836 -24.171 1.00 44.00 279 SER A O 1
ATOM 2175 N N . ILE A 1 280 ? 18.076 -29.822 -25.821 1.00 47.41 280 ILE A N 1
ATOM 2176 C CA . ILE A 1 280 ? 18.222 -28.573 -26.602 1.00 47.41 280 ILE A CA 1
ATOM 2177 C C . ILE A 1 280 ? 16.920 -28.194 -27.343 1.00 47.41 280 ILE A C 1
ATOM 2179 O O . ILE A 1 280 ? 16.696 -27.025 -27.668 1.00 47.41 280 ILE A O 1
ATOM 2183 N N . VAL A 1 281 ? 16.048 -29.171 -27.619 1.00 50.62 281 VAL A N 1
ATOM 2184 C CA . VAL A 1 281 ? 14.771 -28.959 -28.327 1.00 50.62 281 VAL A CA 1
ATOM 2185 C C . VAL A 1 281 ? 13.643 -28.646 -27.340 1.00 50.62 281 VAL A C 1
ATOM 2187 O O . VAL A 1 281 ? 12.791 -27.810 -27.642 1.00 50.62 281 VAL A O 1
ATOM 2190 N N . LEU A 1 282 ? 13.663 -29.258 -26.149 1.00 54.44 282 LEU A N 1
ATOM 2191 C CA . LEU A 1 282 ? 12.646 -29.047 -25.114 1.00 54.44 282 LEU A CA 1
ATOM 2192 C C . LEU A 1 282 ? 12.686 -27.620 -24.545 1.00 54.44 282 LEU A C 1
ATOM 2194 O O . LEU A 1 282 ? 11.645 -26.975 -24.470 1.00 54.44 282 LEU A O 1
ATOM 2198 N N . ASP A 1 283 ? 13.874 -27.089 -24.245 1.00 60.38 283 ASP A N 1
ATOM 2199 C CA . ASP A 1 283 ? 14.024 -25.754 -23.641 1.00 60.38 283 ASP A CA 1
ATOM 2200 C C . ASP A 1 283 ? 13.531 -24.637 -24.578 1.00 60.38 283 ASP A C 1
ATOM 2202 O O . ASP A 1 283 ? 12.914 -23.656 -24.149 1.00 60.38 283 ASP A O 1
ATOM 2206 N N . LYS A 1 284 ? 13.726 -24.809 -25.893 1.00 69.69 284 LYS A N 1
ATOM 2207 C CA . LYS A 1 284 ? 13.175 -23.895 -26.905 1.00 69.69 284 LYS A CA 1
ATOM 2208 C C . LYS A 1 284 ? 11.651 -23.954 -26.950 1.00 69.69 284 LYS A C 1
ATOM 2210 O O . LYS A 1 284 ? 11.020 -22.906 -27.052 1.00 69.69 284 LYS A O 1
ATOM 2215 N N . LYS A 1 285 ? 11.068 -25.152 -26.851 1.00 83.50 285 LYS A N 1
ATOM 2216 C CA . LYS A 1 285 ? 9.613 -25.340 -26.849 1.00 83.50 285 LYS A CA 1
ATOM 2217 C C . LYS A 1 285 ? 8.971 -24.702 -25.612 1.00 83.50 285 LYS A C 1
ATOM 2219 O O . LYS A 1 285 ? 8.063 -23.894 -25.770 1.00 83.50 285 LYS A O 1
ATOM 2224 N N . VAL A 1 286 ? 9.519 -24.962 -24.422 1.00 88.69 286 VAL A N 1
ATOM 2225 C CA . VAL A 1 286 ? 9.055 -24.364 -23.154 1.00 88.69 286 VAL A CA 1
ATOM 2226 C C . VAL A 1 286 ? 9.125 -22.837 -23.206 1.00 88.69 286 VAL A C 1
ATOM 2228 O O . VAL A 1 286 ? 8.208 -22.154 -22.763 1.00 88.69 286 VAL A O 1
ATOM 2231 N N . THR A 1 287 ? 10.188 -22.279 -23.792 1.00 90.00 287 THR A N 1
ATOM 2232 C CA . THR A 1 287 ? 10.341 -20.821 -23.922 1.00 90.00 287 THR A CA 1
ATOM 2233 C C . THR A 1 287 ? 9.256 -20.198 -24.802 1.00 90.00 287 THR A C 1
ATOM 2235 O O . THR A 1 287 ? 8.735 -19.137 -24.462 1.00 90.00 287 THR A O 1
ATOM 2238 N N . VAL A 1 288 ? 8.909 -20.838 -25.923 1.00 90.44 288 VAL A N 1
ATOM 2239 C CA . VAL A 1 288 ? 7.852 -20.352 -26.825 1.00 90.44 288 VAL A CA 1
ATOM 2240 C C . VAL A 1 288 ? 6.484 -20.449 -26.150 1.00 90.44 288 VAL A C 1
ATOM 2242 O O . VAL A 1 288 ? 5.757 -19.459 -26.120 1.00 90.44 288 VAL A O 1
ATOM 2245 N N . GLU A 1 289 ? 6.171 -21.589 -25.528 1.00 93.06 289 GLU A N 1
ATOM 2246 C CA . GLU A 1 289 ? 4.919 -21.783 -24.781 1.00 93.06 289 GLU A CA 1
ATOM 2247 C C . GLU A 1 289 ? 4.778 -20.763 -23.644 1.00 93.06 289 GLU A C 1
ATOM 2249 O O . GLU A 1 289 ? 3.707 -20.193 -23.441 1.00 93.06 289 GLU A O 1
ATOM 2254 N N . PHE A 1 290 ? 5.875 -20.459 -22.946 1.00 94.75 290 PHE A N 1
ATOM 2255 C CA . PHE A 1 290 ? 5.884 -19.438 -21.906 1.00 94.75 290 PHE A CA 1
ATOM 2256 C C . PHE A 1 290 ? 5.621 -18.034 -22.463 1.00 94.75 290 PHE A C 1
ATOM 2258 O O . PHE A 1 290 ? 4.830 -17.284 -21.897 1.00 94.75 290 PHE A O 1
ATOM 2265 N N . GLN A 1 291 ? 6.234 -17.663 -23.591 1.00 93.31 291 GLN A N 1
ATOM 2266 C CA . GLN A 1 291 ? 5.966 -16.376 -24.241 1.00 93.31 291 GLN A CA 1
ATOM 2267 C C . GLN A 1 291 ? 4.502 -16.249 -24.683 1.00 93.31 291 GLN A C 1
ATOM 2269 O O . GLN A 1 291 ? 3.898 -15.191 -24.494 1.00 93.31 291 GLN A O 1
ATOM 2274 N N . GLU A 1 292 ? 3.922 -17.312 -25.242 1.00 94.44 292 GLU A N 1
ATOM 2275 C CA . GLU A 1 292 ? 2.507 -17.359 -25.623 1.00 94.44 292 GLU A CA 1
ATOM 2276 C C . GLU A 1 292 ? 1.589 -17.249 -24.401 1.00 94.44 292 GLU A C 1
ATOM 2278 O O . GLU A 1 292 ? 0.621 -16.483 -24.425 1.00 94.44 292 GLU A O 1
ATOM 2283 N N . PHE A 1 293 ? 1.926 -17.944 -23.312 1.00 95.56 293 PHE A N 1
ATOM 2284 C CA . PHE A 1 293 ? 1.232 -17.837 -22.033 1.00 95.56 293 PHE A CA 1
ATOM 2285 C C . PHE A 1 293 ? 1.270 -16.405 -21.484 1.00 95.56 293 PHE A C 1
ATOM 2287 O O . PHE A 1 293 ? 0.217 -15.841 -21.175 1.00 95.56 293 PHE A O 1
ATOM 2294 N N . LEU A 1 294 ? 2.454 -15.783 -21.427 1.00 95.50 294 LEU A N 1
ATOM 2295 C CA . LEU A 1 294 ? 2.615 -14.398 -20.981 1.00 95.50 294 LEU A CA 1
ATOM 2296 C C . LEU A 1 294 ? 1.787 -13.441 -21.846 1.00 95.50 294 LEU A C 1
ATOM 2298 O O . LEU A 1 294 ? 1.088 -12.586 -21.304 1.00 95.50 294 LEU A O 1
ATOM 2302 N N . LEU A 1 295 ? 1.824 -13.604 -23.175 1.00 95.56 295 LEU A N 1
ATOM 2303 C CA . LEU A 1 295 ? 1.042 -12.803 -24.122 1.00 95.56 295 LEU A CA 1
ATOM 2304 C C . LEU A 1 295 ? -0.465 -12.951 -23.899 1.00 95.56 295 LEU A C 1
ATOM 2306 O O . LEU A 1 295 ? -1.187 -11.954 -23.880 1.00 95.56 295 LEU A O 1
ATOM 2310 N N . LYS A 1 296 ? -0.947 -14.184 -23.715 1.00 95.81 296 LYS A N 1
ATOM 2311 C CA . LYS A 1 296 ? -2.355 -14.459 -23.419 1.00 95.81 296 LYS A CA 1
ATOM 2312 C C . LYS A 1 296 ? -2.777 -13.761 -22.127 1.00 95.81 296 LYS A C 1
ATOM 2314 O O . LYS A 1 296 ? -3.741 -13.000 -22.135 1.00 95.81 296 LYS A O 1
ATOM 2319 N N . LYS A 1 297 ? -2.020 -13.957 -21.046 1.00 94.62 297 LYS A N 1
ATOM 2320 C CA . LYS A 1 297 ? -2.326 -13.372 -19.737 1.00 94.62 297 LYS A CA 1
ATOM 2321 C C . LYS A 1 297 ? -2.284 -11.856 -19.746 1.00 94.62 297 LYS A C 1
ATOM 2323 O O . LYS A 1 297 ? -3.178 -11.221 -19.203 1.00 94.62 297 LYS A O 1
ATOM 2328 N N . VAL A 1 298 ? -1.310 -11.249 -20.412 1.00 94.25 298 VAL A N 1
ATOM 2329 C CA . VAL A 1 298 ? -1.230 -9.788 -20.442 1.00 94.25 298 VAL A CA 1
ATOM 2330 C C . VAL A 1 298 ? -2.368 -9.152 -21.247 1.00 94.25 298 VAL A C 1
ATOM 2332 O O . VAL A 1 298 ? -2.778 -8.044 -20.922 1.00 94.25 298 VAL A O 1
ATOM 2335 N N . ARG A 1 299 ? -2.925 -9.847 -22.252 1.00 94.56 299 ARG A N 1
ATOM 2336 C CA . ARG A 1 299 ? -4.135 -9.411 -22.976 1.00 94.56 299 ARG A CA 1
ATOM 2337 C C . ARG A 1 299 ? -5.397 -9.516 -22.123 1.00 94.56 299 ARG A C 1
ATOM 2339 O O . ARG A 1 299 ? -6.284 -8.689 -22.286 1.00 94.56 299 ARG A O 1
ATOM 2346 N N . GLU A 1 300 ? -5.462 -10.486 -21.211 1.00 93.50 300 GLU A N 1
ATOM 2347 C CA . GLU A 1 300 ? -6.524 -10.565 -20.196 1.00 93.50 300 GLU A CA 1
ATOM 2348 C C . GLU A 1 300 ? -6.404 -9.396 -19.198 1.00 93.50 300 GLU A C 1
ATOM 2350 O O . GLU A 1 300 ? -7.396 -8.736 -18.904 1.00 93.50 300 GLU A O 1
ATOM 2355 N N . ILE A 1 301 ? -5.184 -9.094 -18.733 1.00 92.62 301 ILE A N 1
ATOM 2356 C CA . ILE A 1 301 ? -4.904 -8.018 -17.760 1.00 92.62 301 ILE A CA 1
ATOM 2357 C C . ILE A 1 301 ? -5.098 -6.619 -18.379 1.00 92.62 301 ILE A C 1
ATOM 2359 O O . ILE A 1 301 ? -5.629 -5.719 -17.731 1.00 92.62 301 ILE A O 1
ATOM 2363 N N . PHE A 1 302 ? -4.682 -6.423 -19.636 1.00 94.25 302 PHE A N 1
ATOM 2364 C CA . PHE A 1 302 ? -4.743 -5.141 -20.348 1.00 94.25 302 PHE A CA 1
ATOM 2365 C C . PHE A 1 302 ? -5.407 -5.289 -21.735 1.00 94.25 302 PHE A C 1
ATOM 2367 O O . PHE A 1 302 ? -4.714 -5.250 -22.759 1.00 94.25 302 PHE A O 1
ATOM 2374 N N . PRO A 1 303 ? -6.746 -5.416 -21.807 1.00 90.75 303 PRO A N 1
ATOM 2375 C CA . PRO A 1 303 ? -7.461 -5.673 -23.064 1.00 90.75 303 PRO A CA 1
ATOM 2376 C C . PRO A 1 303 ? -7.197 -4.638 -24.170 1.00 90.75 303 PRO A C 1
ATOM 2378 O O . PRO A 1 303 ? -7.082 -4.995 -25.342 1.00 90.75 303 PRO A O 1
ATOM 2381 N N . ASP A 1 304 ? -7.003 -3.368 -23.797 1.00 90.25 304 ASP A N 1
ATOM 2382 C CA . ASP A 1 304 ? -6.811 -2.248 -24.728 1.00 90.25 304 ASP A CA 1
ATOM 2383 C C . ASP A 1 304 ? -5.352 -1.765 -24.826 1.00 90.25 304 ASP A C 1
ATOM 2385 O O . ASP A 1 304 ? -5.085 -0.626 -25.232 1.00 90.25 304 ASP A O 1
ATOM 2389 N N . MET A 1 305 ? -4.372 -2.621 -24.502 1.00 90.50 305 MET A N 1
ATOM 2390 C CA . MET A 1 305 ? -2.945 -2.251 -24.414 1.00 90.50 305 MET A CA 1
ATOM 2391 C C . MET A 1 305 ? -2.363 -1.528 -25.633 1.00 90.50 305 MET A C 1
ATOM 2393 O O . MET A 1 305 ? -1.423 -0.752 -25.493 1.00 90.50 305 MET A O 1
ATOM 2397 N N . ARG A 1 306 ? -2.907 -1.732 -26.839 1.00 88.81 306 ARG A N 1
ATOM 2398 C CA . ARG A 1 306 ? -2.421 -1.061 -28.061 1.00 88.81 306 ARG A CA 1
ATOM 2399 C C . ARG A 1 306 ? -2.886 0.388 -28.202 1.00 88.81 306 ARG A C 1
ATOM 2401 O O . ARG A 1 306 ? -2.266 1.148 -28.962 1.00 88.81 306 ARG A O 1
ATOM 2408 N N . ASN A 1 307 ? -3.987 0.735 -27.538 1.00 87.50 307 ASN A N 1
ATOM 2409 C CA . ASN A 1 307 ? -4.788 1.920 -27.829 1.00 87.50 307 ASN A CA 1
ATOM 2410 C C . ASN A 1 307 ? -4.888 2.899 -26.656 1.00 87.50 307 ASN A C 1
ATOM 2412 O O . ASN A 1 307 ? -5.176 4.070 -26.899 1.00 87.50 307 ASN A O 1
ATOM 2416 N N . THR A 1 308 ? -4.598 2.459 -25.431 1.00 87.75 308 THR A N 1
ATOM 2417 C CA . THR A 1 308 ? -4.657 3.300 -24.228 1.00 87.75 308 THR A CA 1
ATOM 2418 C C . THR A 1 308 ? -3.305 3.398 -23.510 1.00 87.75 308 THR A C 1
ATOM 2420 O O . THR A 1 308 ? -2.286 2.887 -23.980 1.00 87.75 308 THR A O 1
ATOM 2423 N N . CYS A 1 309 ? -3.287 4.127 -22.397 1.00 90.94 309 CYS A N 1
ATOM 2424 C CA . CYS A 1 309 ? -2.148 4.264 -21.504 1.00 90.94 309 CYS A CA 1
ATOM 2425 C C . CYS A 1 309 ? -2.440 3.566 -20.175 1.00 90.94 309 CYS A C 1
ATOM 2427 O O . CYS A 1 309 ? -3.512 3.756 -19.605 1.00 90.94 309 CYS A O 1
ATOM 2429 N N . TYR A 1 310 ? -1.456 2.841 -19.649 1.00 92.69 310 TYR A N 1
ATOM 2430 C CA . TYR A 1 310 ? -1.542 2.188 -18.345 1.00 92.69 310 TYR A CA 1
ATOM 2431 C C . TYR A 1 310 ? -0.427 2.681 -17.428 1.00 92.69 310 TYR A C 1
ATOM 2433 O O . TYR A 1 310 ? 0.733 2.763 -17.830 1.00 92.69 310 TYR A O 1
ATOM 2441 N N . PHE A 1 311 ? -0.789 3.008 -16.192 1.00 92.88 311 PHE A N 1
ATOM 2442 C CA . PHE A 1 311 ? 0.155 3.188 -15.094 1.00 92.88 311 PHE A CA 1
ATOM 2443 C C . PHE A 1 311 ? 0.125 1.900 -14.274 1.00 92.88 311 PHE A C 1
ATOM 2445 O O . PHE A 1 311 ? -0.958 1.420 -13.936 1.00 92.88 311 PHE A O 1
ATOM 2452 N N . VAL A 1 312 ? 1.293 1.319 -14.017 1.00 92.12 312 VAL A N 1
ATOM 2453 C CA . VAL A 1 312 ? 1.444 0.031 -13.338 1.00 92.12 312 VAL A CA 1
ATOM 2454 C C . VAL A 1 312 ? 2.437 0.212 -12.183 1.00 92.12 312 VAL A C 1
ATOM 2456 O O . VAL A 1 312 ? 3.640 0.290 -12.439 1.00 92.12 312 VAL A O 1
ATOM 2459 N N . PRO A 1 313 ? 1.964 0.310 -10.928 1.00 90.31 313 PRO A N 1
ATOM 2460 C CA . PRO A 1 313 ? 0.559 0.336 -10.495 1.00 90.31 313 PRO A CA 1
ATOM 2461 C C . PRO A 1 313 ? -0.211 1.593 -10.944 1.00 90.31 313 PRO A C 1
ATOM 2463 O O . PRO A 1 313 ? 0.373 2.632 -11.260 1.00 90.31 313 PRO A O 1
ATOM 2466 N N . SER A 1 314 ? -1.550 1.524 -10.936 1.00 88.44 314 SER A N 1
ATOM 2467 C CA . SER A 1 314 ? -2.416 2.655 -11.339 1.00 88.44 314 SER A CA 1
ATOM 2468 C C . SER A 1 314 ? -2.270 3.871 -10.417 1.00 88.44 314 SER A C 1
ATOM 2470 O O . SER A 1 314 ? -2.490 5.018 -10.828 1.00 88.44 314 SER A O 1
ATOM 2472 N N . ILE A 1 315 ? -1.851 3.621 -9.177 1.00 88.06 315 ILE A N 1
ATOM 2473 C CA . ILE A 1 315 ? -1.582 4.614 -8.144 1.00 88.06 315 ILE A CA 1
ATOM 2474 C C . ILE A 1 315 ? -0.200 4.334 -7.576 1.00 88.06 315 ILE A C 1
ATOM 2476 O O . ILE A 1 315 ? 0.164 3.188 -7.336 1.00 88.06 315 ILE A O 1
ATOM 2480 N N . TYR A 1 316 ? 0.550 5.400 -7.336 1.00 88.69 316 TYR A N 1
ATOM 2481 C CA . TYR A 1 316 ? 1.866 5.306 -6.731 1.00 88.69 316 TYR A CA 1
ATOM 2482 C C . TYR A 1 316 ? 1.774 4.951 -5.245 1.00 88.69 316 TYR A C 1
ATOM 2484 O O . TYR A 1 316 ? 0.980 5.547 -4.504 1.00 88.69 316 TYR A O 1
ATOM 2492 N N . PHE A 1 317 ? 2.616 4.011 -4.823 1.00 88.44 317 PHE A N 1
ATOM 2493 C CA . PHE A 1 317 ? 2.797 3.637 -3.426 1.00 88.44 317 PHE A CA 1
ATOM 2494 C C . PHE A 1 317 ? 4.060 4.306 -2.889 1.00 88.44 317 PHE A C 1
ATOM 2496 O O . PHE A 1 317 ? 5.141 4.200 -3.475 1.00 88.44 317 PHE A O 1
ATOM 2503 N N . ASN A 1 318 ? 3.896 5.023 -1.782 1.00 87.50 318 ASN A N 1
ATOM 2504 C CA . ASN A 1 318 ? 4.973 5.705 -1.088 1.00 87.50 318 ASN A CA 1
ATOM 2505 C C . ASN A 1 318 ? 5.854 4.686 -0.366 1.00 87.50 318 ASN A C 1
ATOM 2507 O O . ASN A 1 318 ? 5.373 3.668 0.130 1.00 87.50 318 ASN A O 1
ATOM 2511 N N . LYS A 1 319 ? 7.139 5.011 -0.221 1.00 79.12 319 LYS A N 1
ATOM 2512 C CA . LYS A 1 319 ? 8.005 4.296 0.720 1.00 79.12 319 LYS A CA 1
ATOM 2513 C C . LYS A 1 319 ? 7.565 4.630 2.143 1.00 79.12 319 LYS A C 1
ATOM 2515 O O . LYS A 1 319 ? 7.631 5.790 2.550 1.00 79.12 319 LYS A O 1
ATOM 2520 N N . THR A 1 320 ? 7.103 3.625 2.878 1.00 77.06 320 THR A N 1
ATOM 2521 C CA . THR A 1 320 ? 6.630 3.757 4.264 1.00 77.06 320 THR A CA 1
ATOM 2522 C C . THR A 1 320 ? 7.285 2.710 5.141 1.00 77.06 320 THR A C 1
ATOM 2524 O O . THR A 1 320 ? 7.402 1.559 4.730 1.00 77.06 320 THR A O 1
ATOM 2527 N N . ARG A 1 321 ? 7.682 3.090 6.357 1.00 81.38 321 ARG A N 1
ATOM 2528 C CA . ARG A 1 321 ? 8.328 2.190 7.316 1.00 81.38 321 ARG A CA 1
ATOM 2529 C C . ARG A 1 321 ? 7.435 2.025 8.532 1.00 81.38 321 ARG A C 1
ATOM 2531 O O . ARG A 1 321 ? 6.911 3.009 9.053 1.00 81.38 321 ARG A O 1
ATOM 2538 N N . TYR A 1 322 ? 7.273 0.783 8.963 1.00 84.31 322 TYR A N 1
ATOM 2539 C CA . TYR A 1 322 ? 6.496 0.448 10.144 1.00 84.31 322 TYR A CA 1
ATOM 2540 C C . TYR A 1 322 ? 7.343 -0.402 11.077 1.00 84.31 322 TYR A C 1
ATOM 2542 O O . TYR A 1 322 ? 8.044 -1.313 10.644 1.00 84.31 322 TYR A O 1
ATOM 2550 N N . LYS A 1 323 ? 7.229 -0.144 12.373 1.00 87.31 323 LYS A N 1
ATOM 2551 C CA . LYS A 1 323 ? 7.563 -1.122 13.397 1.00 87.31 323 LYS A CA 1
ATOM 2552 C C . LYS A 1 323 ? 6.333 -1.993 13.636 1.00 87.31 323 LYS A C 1
ATOM 2554 O O . LYS A 1 323 ? 5.221 -1.478 13.731 1.00 87.31 323 LYS A O 1
ATOM 2559 N N . THR A 1 324 ? 6.528 -3.298 13.760 1.00 88.25 324 THR A N 1
ATOM 2560 C CA . THR A 1 324 ? 5.466 -4.214 14.180 1.00 88.25 324 THR A CA 1
ATOM 2561 C C . THR A 1 324 ? 5.573 -4.512 15.670 1.00 88.25 324 THR A C 1
ATOM 2563 O O . THR A 1 324 ? 6.662 -4.783 16.178 1.00 88.25 324 THR A O 1
ATOM 2566 N N . GLU A 1 325 ? 4.439 -4.509 16.356 1.00 89.19 325 GLU A N 1
ATOM 2567 C CA . GLU A 1 325 ? 4.282 -5.022 17.718 1.00 89.19 325 GLU A CA 1
ATOM 2568 C C . GLU A 1 325 ? 3.203 -6.107 17.724 1.00 89.19 325 GLU A C 1
ATOM 2570 O O . GLU A 1 325 ? 2.371 -6.170 16.820 1.00 89.19 325 GLU A O 1
ATOM 2575 N N . THR A 1 326 ? 3.214 -6.988 18.721 1.00 89.62 326 THR A N 1
ATOM 2576 C CA . THR A 1 326 ? 2.197 -8.035 18.860 1.00 89.62 326 THR A CA 1
ATOM 2577 C C . THR A 1 326 ? 1.443 -7.832 20.161 1.00 89.62 326 THR A C 1
ATOM 2579 O O . THR A 1 326 ? 2.043 -7.815 21.233 1.00 89.62 326 THR A O 1
ATOM 2582 N N . VAL A 1 327 ? 0.123 -7.694 20.066 1.00 85.69 327 VAL A N 1
ATOM 2583 C CA . VAL A 1 327 ? -0.782 -7.535 21.208 1.00 85.69 327 VAL A CA 1
ATOM 2584 C C . VAL A 1 327 ? -1.842 -8.623 21.113 1.00 85.69 327 VAL A C 1
ATOM 2586 O O . VAL A 1 327 ? -2.630 -8.623 20.172 1.00 85.69 327 VAL A O 1
ATOM 2589 N N . ALA A 1 328 ? -1.852 -9.559 22.068 1.00 83.69 328 ALA A N 1
ATOM 2590 C CA . ALA A 1 328 ? -2.823 -10.660 22.119 1.00 83.69 328 ALA A CA 1
ATOM 2591 C C . ALA A 1 328 ? -2.969 -11.411 20.776 1.00 83.69 328 ALA A C 1
ATOM 2593 O O . ALA A 1 328 ? -4.066 -11.572 20.245 1.00 83.69 328 ALA A O 1
ATOM 2594 N N . GLY A 1 329 ? -1.834 -11.781 20.169 1.00 83.06 329 GLY A N 1
ATOM 2595 C CA . GLY A 1 329 ? -1.783 -12.462 18.867 1.00 83.06 329 GLY A CA 1
ATOM 2596 C C . GLY A 1 329 ? -2.079 -11.577 17.646 1.00 83.06 329 GLY A C 1
ATOM 2597 O O . GLY A 1 329 ? -1.865 -12.016 16.522 1.00 83.06 329 GLY A O 1
ATOM 2598 N N . GLN A 1 330 ? -2.516 -10.326 17.828 1.00 86.62 330 GLN A N 1
ATOM 2599 C CA . GLN A 1 330 ? -2.711 -9.370 16.737 1.00 86.62 330 GLN A CA 1
ATOM 2600 C C . GLN A 1 330 ? -1.410 -8.628 16.425 1.00 86.62 330 GLN A C 1
ATOM 2602 O O . GLN A 1 330 ? -0.807 -8.021 17.313 1.00 86.62 330 GLN A O 1
ATOM 2607 N N . VAL A 1 331 ? -1.016 -8.606 15.150 1.00 89.00 331 VAL A N 1
ATOM 2608 C CA . VAL A 1 331 ? 0.059 -7.729 14.668 1.00 89.00 331 VAL A CA 1
ATOM 2609 C C . VAL A 1 331 ? -0.468 -6.297 14.565 1.00 89.00 331 VAL A C 1
ATOM 2611 O O . VAL A 1 331 ? -1.490 -6.040 13.922 1.00 89.00 331 VAL A O 1
ATOM 2614 N N . VAL A 1 332 ? 0.239 -5.377 15.214 1.00 90.12 332 VAL A N 1
ATOM 2615 C CA . VAL A 1 332 ? -0.015 -3.936 15.239 1.00 90.12 332 VAL A CA 1
ATOM 2616 C C . VAL A 1 332 ? 1.101 -3.232 14.477 1.00 90.12 332 VAL A C 1
ATOM 2618 O O . VAL A 1 332 ? 2.278 -3.450 14.759 1.00 90.12 332 VAL A O 1
ATOM 2621 N N . TYR A 1 333 ? 0.739 -2.370 13.530 1.00 89.44 333 TYR A N 1
ATOM 2622 C CA . TYR A 1 333 ? 1.687 -1.590 12.735 1.00 89.44 333 TYR A CA 1
ATOM 2623 C C . TYR A 1 333 ? 1.797 -0.176 13.309 1.00 89.44 333 TYR A C 1
ATOM 2625 O O . TYR A 1 333 ? 0.806 0.542 13.423 1.00 89.44 333 TYR A O 1
ATOM 2633 N N . ILE A 1 334 ? 3.007 0.248 13.654 1.00 89.81 334 ILE A N 1
ATOM 2634 C CA . ILE A 1 334 ? 3.290 1.583 14.181 1.00 89.81 334 ILE A CA 1
ATOM 2635 C C . ILE A 1 334 ? 4.178 2.297 13.162 1.00 89.81 334 ILE A C 1
ATOM 2637 O O . ILE A 1 334 ? 5.280 1.815 12.896 1.00 89.81 334 ILE A O 1
ATOM 2641 N N . PRO A 1 335 ? 3.723 3.400 12.541 1.00 87.56 335 PRO A N 1
ATOM 2642 C CA . PRO A 1 335 ? 4.514 4.097 11.539 1.00 87.56 335 PRO A CA 1
ATOM 2643 C C . PRO A 1 335 ? 5.754 4.720 12.185 1.00 87.56 335 PRO A C 1
ATOM 2645 O O . PRO A 1 335 ? 5.660 5.388 13.219 1.00 87.56 335 PRO A O 1
ATOM 2648 N N . ASP A 1 336 ? 6.909 4.518 11.555 1.00 85.62 336 ASP A N 1
ATOM 2649 C CA . ASP A 1 336 ? 8.131 5.223 11.931 1.00 85.62 336 ASP A CA 1
ATOM 2650 C C . ASP A 1 336 ? 7.984 6.724 11.605 1.00 85.62 336 ASP A C 1
ATOM 2652 O O . ASP A 1 336 ? 7.249 7.097 10.678 1.00 85.62 336 ASP A O 1
ATOM 2656 N N . PRO A 1 337 ? 8.693 7.612 12.328 1.00 84.50 337 PRO A N 1
ATOM 2657 C CA . PRO A 1 337 ? 8.801 9.008 11.937 1.00 84.50 337 PRO A CA 1
ATOM 2658 C C . PRO A 1 337 ? 9.251 9.125 10.473 1.00 84.50 337 PRO A C 1
ATOM 2660 O O . PRO A 1 337 ? 10.145 8.386 10.049 1.00 84.50 337 PRO A O 1
ATOM 2663 N N . PRO A 1 338 ? 8.646 10.034 9.694 1.00 82.88 338 PRO A N 1
ATOM 2664 C CA . PRO A 1 338 ? 8.952 10.152 8.280 1.00 82.88 338 PRO A CA 1
ATOM 2665 C C . PRO A 1 338 ? 10.412 10.564 8.075 1.00 82.88 338 PRO A C 1
ATOM 2667 O O . PRO A 1 338 ? 10.877 11.543 8.662 1.00 82.88 338 PRO A O 1
ATOM 2670 N N . ASP A 1 339 ? 11.120 9.843 7.205 1.00 84.38 339 ASP A N 1
ATOM 2671 C CA . ASP A 1 339 ? 12.430 10.277 6.731 1.00 84.38 339 ASP A CA 1
ATOM 2672 C C . ASP A 1 339 ? 12.248 11.502 5.812 1.00 84.38 339 ASP A C 1
ATOM 2674 O O . ASP A 1 339 ? 11.481 11.429 4.844 1.00 84.38 339 ASP A O 1
ATOM 2678 N N . PRO A 1 340 ? 12.905 12.645 6.089 1.00 84.56 340 PRO A N 1
ATOM 2679 C CA . PRO A 1 340 ? 12.721 13.854 5.289 1.00 84.56 340 PRO A CA 1
ATOM 2680 C C . PRO A 1 340 ? 13.060 13.666 3.804 1.00 84.56 340 PRO A C 1
ATOM 2682 O O . PRO A 1 340 ? 12.410 14.277 2.952 1.00 84.56 340 PRO A O 1
ATOM 2685 N N . GLY A 1 341 ? 14.047 12.817 3.494 1.00 84.44 341 GLY A N 1
ATOM 2686 C CA . GLY A 1 341 ? 14.430 12.474 2.129 1.00 84.44 341 GLY A CA 1
ATOM 2687 C C . GLY A 1 341 ? 13.345 11.664 1.426 1.00 84.44 341 GLY A C 1
ATOM 2688 O O . GLY A 1 341 ? 12.936 12.031 0.325 1.00 84.44 341 GLY A O 1
ATOM 2689 N N . ASP A 1 342 ? 12.802 10.634 2.083 1.00 85.50 342 ASP A N 1
ATOM 2690 C CA . ASP A 1 342 ? 11.694 9.831 1.541 1.00 85.50 342 ASP A CA 1
ATOM 2691 C C . ASP A 1 342 ? 10.432 10.685 1.315 1.00 85.50 342 ASP A C 1
ATOM 2693 O O . ASP A 1 342 ? 9.777 10.564 0.278 1.00 85.50 342 ASP A O 1
ATOM 2697 N N . VAL A 1 343 ? 10.097 11.599 2.236 1.00 86.00 343 VAL A N 1
ATOM 2698 C CA . VAL A 1 343 ? 8.963 12.530 2.064 1.00 86.00 343 VAL A CA 1
ATOM 2699 C C . VAL A 1 343 ? 9.159 13.408 0.834 1.00 86.00 343 VAL A C 1
ATOM 2701 O O . VAL A 1 343 ? 8.254 13.517 0.000 1.00 86.00 343 VAL A O 1
ATOM 2704 N N . GLN A 1 344 ? 10.332 14.030 0.709 1.00 86.50 344 GLN A N 1
ATOM 2705 C CA . GLN A 1 344 ? 10.637 14.905 -0.417 1.00 86.50 344 GLN A CA 1
ATOM 2706 C C . GLN A 1 344 ? 10.617 14.131 -1.740 1.00 86.50 344 GLN A C 1
ATOM 2708 O O . GLN A 1 344 ? 10.030 14.598 -2.719 1.00 86.50 344 GLN A O 1
ATOM 2713 N N . TYR A 1 345 ? 11.205 12.936 -1.760 1.00 88.94 345 TYR A N 1
ATOM 2714 C CA . TYR A 1 345 ? 11.208 12.046 -2.915 1.00 88.94 345 TYR A CA 1
ATOM 2715 C C . TYR A 1 345 ? 9.790 11.643 -3.328 1.00 88.94 345 TYR A C 1
ATOM 2717 O O . TYR A 1 345 ? 9.432 11.798 -4.495 1.00 88.94 345 TYR A O 1
ATOM 2725 N N . ASN A 1 346 ? 8.941 11.222 -2.386 1.00 88.50 346 ASN A N 1
ATOM 2726 C CA . ASN A 1 346 ? 7.552 10.853 -2.668 1.00 88.50 346 ASN A CA 1
ATOM 2727 C C . ASN A 1 346 ? 6.761 12.032 -3.264 1.00 88.50 346 ASN A C 1
ATOM 2729 O O . ASN A 1 346 ? 6.059 11.868 -4.262 1.00 88.50 346 ASN A O 1
ATOM 2733 N N . GLN A 1 347 ? 6.915 13.246 -2.720 1.00 87.31 347 GLN A N 1
ATOM 2734 C CA . GLN A 1 347 ? 6.281 14.451 -3.274 1.00 87.31 347 GLN A CA 1
ATOM 2735 C C . GLN A 1 347 ? 6.742 14.744 -4.706 1.00 87.31 347 GLN A C 1
ATOM 2737 O O . GLN A 1 347 ? 5.943 15.113 -5.570 1.00 87.31 347 GLN A O 1
ATOM 2742 N N . VAL A 1 348 ? 8.038 14.587 -4.962 1.00 89.69 348 VAL A N 1
ATOM 2743 C CA . VAL A 1 348 ? 8.637 14.781 -6.279 1.00 89.69 348 VAL A CA 1
ATOM 2744 C C . VAL A 1 348 ? 8.141 13.727 -7.274 1.00 89.69 348 VAL A C 1
ATOM 2746 O O . VAL A 1 348 ? 7.705 14.094 -8.366 1.00 89.69 348 VAL A O 1
ATOM 2749 N N . MET A 1 349 ? 8.092 12.452 -6.889 1.00 91.62 349 MET A N 1
ATOM 2750 C CA . MET A 1 349 ? 7.553 11.375 -7.723 1.00 91.62 349 MET A CA 1
ATOM 2751 C C . MET A 1 349 ? 6.084 11.602 -8.087 1.00 91.62 349 MET A C 1
ATOM 2753 O O . MET A 1 349 ? 5.710 11.466 -9.253 1.00 91.62 349 MET A O 1
ATOM 2757 N N . GLN A 1 350 ? 5.256 12.044 -7.138 1.00 89.06 350 GLN A N 1
ATOM 2758 C CA . GLN A 1 350 ? 3.857 12.391 -7.413 1.00 89.06 350 GLN A CA 1
ATOM 2759 C C . GLN A 1 350 ? 3.732 13.508 -8.462 1.00 89.06 350 GLN A C 1
ATOM 2761 O O . GLN A 1 350 ? 2.898 13.414 -9.366 1.00 89.06 350 GLN A O 1
ATOM 2766 N N . LYS A 1 351 ? 4.590 14.540 -8.406 1.00 89.19 351 LYS A N 1
ATOM 2767 C CA . LYS A 1 351 ? 4.632 15.602 -9.429 1.00 89.19 351 LYS A CA 1
ATOM 2768 C C . LYS A 1 351 ? 5.014 15.053 -10.804 1.00 89.19 351 LYS A C 1
ATOM 2770 O O . LYS A 1 351 ? 4.354 15.383 -11.787 1.00 89.19 351 LYS A O 1
ATOM 2775 N N . VAL A 1 352 ? 6.032 14.191 -10.880 1.00 91.44 352 VAL A N 1
ATOM 2776 C CA . VAL A 1 352 ? 6.450 13.551 -12.141 1.00 91.44 352 VAL A CA 1
ATOM 2777 C C . VAL A 1 352 ? 5.295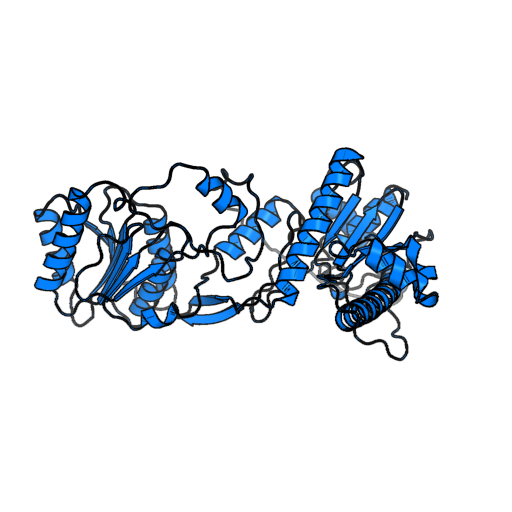 12.757 -12.749 1.00 91.44 352 VAL A C 1
ATOM 2779 O O . VAL A 1 352 ? 4.977 12.928 -13.927 1.00 91.44 352 VAL A O 1
ATOM 2782 N N . LEU A 1 353 ? 4.607 11.944 -11.947 1.00 91.75 353 LEU A N 1
ATOM 2783 C CA . LEU A 1 353 ? 3.479 11.141 -12.417 1.00 91.75 353 LEU A CA 1
ATOM 2784 C C . LEU A 1 353 ? 2.287 11.995 -12.847 1.00 91.75 353 LEU A C 1
ATOM 2786 O O . LEU A 1 353 ? 1.637 11.676 -13.842 1.00 91.75 353 LEU A O 1
ATOM 2790 N N . LEU A 1 354 ? 2.018 13.104 -12.156 1.00 89.38 354 LEU A N 1
ATOM 2791 C CA . LEU A 1 354 ? 1.006 14.069 -12.578 1.00 89.38 354 LEU A CA 1
ATOM 2792 C C . LEU A 1 354 ? 1.341 14.673 -13.951 1.00 89.38 354 LEU A C 1
ATOM 2794 O O . LEU A 1 354 ? 0.473 14.730 -14.824 1.00 89.38 354 LEU A O 1
ATOM 2798 N N . CYS A 1 355 ? 2.599 15.059 -14.179 1.00 89.56 355 CYS A N 1
ATOM 2799 C CA . CYS A 1 355 ? 3.060 15.554 -15.476 1.00 89.56 355 CYS A CA 1
ATOM 2800 C C . CYS A 1 355 ? 2.918 14.494 -16.577 1.00 89.56 355 CYS A C 1
ATOM 2802 O O . CYS A 1 355 ? 2.395 14.795 -17.652 1.00 89.56 355 CYS A O 1
ATOM 2804 N N . LEU A 1 356 ? 3.306 13.244 -16.308 1.00 90.31 356 LEU A N 1
ATOM 2805 C CA . LEU A 1 356 ? 3.134 12.137 -17.254 1.00 90.31 356 LEU A CA 1
ATOM 2806 C C . LEU A 1 356 ? 1.654 11.903 -17.585 1.00 90.31 356 LEU A C 1
ATOM 2808 O O . LEU A 1 356 ? 1.303 11.790 -18.759 1.00 90.31 356 LEU A O 1
ATOM 2812 N N . ARG A 1 357 ? 0.763 11.916 -16.586 1.00 90.00 357 ARG A N 1
ATOM 2813 C CA . ARG A 1 357 ? -0.692 11.823 -16.804 1.00 90.00 357 ARG A CA 1
ATOM 2814 C C . ARG A 1 357 ? -1.219 12.985 -17.648 1.00 90.00 357 ARG A C 1
ATOM 2816 O O . ARG A 1 357 ? -2.050 12.770 -18.527 1.00 90.00 357 ARG A O 1
ATOM 2823 N N . ASN A 1 358 ? -0.722 14.202 -17.438 1.00 87.50 358 ASN A N 1
ATOM 2824 C CA . ASN A 1 358 ? -1.101 15.357 -18.254 1.00 87.50 358 ASN A CA 1
ATOM 2825 C C . ASN A 1 358 ? -0.632 15.225 -19.706 1.00 87.50 358 ASN A C 1
ATOM 2827 O O . ASN A 1 358 ? -1.376 15.589 -20.616 1.00 87.50 358 ASN A O 1
ATOM 2831 N N . ILE A 1 359 ? 0.556 14.665 -19.949 1.00 86.25 359 ILE A N 1
ATOM 2832 C CA . ILE A 1 359 ? 1.042 14.376 -21.306 1.00 86.25 359 ILE A CA 1
ATOM 2833 C C . ILE A 1 359 ? 0.106 13.390 -22.011 1.00 86.25 359 ILE A C 1
ATOM 2835 O O . ILE A 1 359 ? -0.286 13.639 -23.147 1.00 86.25 359 ILE A O 1
ATOM 2839 N N . VAL A 1 360 ? -0.313 12.319 -21.332 1.00 86.38 360 VAL A N 1
ATOM 2840 C CA . VAL A 1 360 ? -1.282 11.352 -21.879 1.00 86.38 360 VAL A CA 1
ATOM 2841 C C . VAL A 1 360 ? -2.597 12.041 -22.234 1.00 86.38 360 VAL A C 1
ATOM 2843 O O . VAL A 1 360 ? -3.096 11.875 -23.344 1.00 86.38 360 VAL A O 1
ATOM 2846 N N . LYS A 1 361 ? -3.136 12.859 -21.322 1.00 84.50 361 LYS A N 1
ATOM 2847 C CA . LYS A 1 361 ? -4.412 13.563 -21.523 1.00 84.50 361 LYS A CA 1
ATOM 2848 C C . LYS A 1 361 ? -4.367 14.562 -22.681 1.00 84.50 361 LYS A C 1
ATOM 2850 O O . LYS A 1 361 ? -5.318 14.642 -23.445 1.00 84.50 361 LYS A O 1
ATOM 2855 N N . THR A 1 362 ? -3.282 15.326 -22.799 1.00 85.69 362 THR A N 1
ATOM 2856 C CA . THR A 1 362 ? -3.174 16.439 -23.763 1.00 85.69 362 THR A CA 1
ATOM 2857 C C . THR A 1 362 ? -2.649 16.015 -25.128 1.00 85.69 362 THR A C 1
ATOM 2859 O O . THR A 1 362 ? -3.056 16.577 -26.140 1.00 85.69 362 THR A O 1
ATOM 2862 N N . LYS A 1 363 ? -1.736 15.039 -25.174 1.00 84.44 363 LYS A N 1
ATOM 2863 C CA . LYS A 1 363 ? -1.089 14.580 -26.413 1.00 84.44 363 LYS A CA 1
ATOM 2864 C C . LYS A 1 363 ? -1.629 13.242 -26.915 1.00 84.44 363 LYS A C 1
ATOM 2866 O O . LYS A 1 363 ? -1.191 12.784 -27.965 1.00 84.44 363 LYS A O 1
ATOM 2871 N N . HIS A 1 364 ? -2.558 12.622 -26.181 1.00 82.19 364 HIS A N 1
ATOM 2872 C CA . HIS A 1 364 ? -3.120 11.303 -26.486 1.00 82.19 364 HIS A CA 1
ATOM 2873 C C . HIS A 1 364 ? -2.040 10.226 -26.696 1.00 82.19 364 HIS A C 1
ATOM 2875 O O . HIS A 1 364 ? -2.171 9.342 -27.547 1.00 82.19 364 HIS A O 1
ATOM 2881 N N . GLU A 1 365 ? -0.949 10.318 -25.928 1.00 84.31 365 GLU A N 1
ATOM 2882 C CA . GLU A 1 365 ? 0.157 9.363 -25.996 1.00 84.31 365 GLU A CA 1
ATOM 2883 C C . GLU A 1 365 ? -0.253 8.012 -25.399 1.00 84.31 365 GLU A C 1
ATOM 2885 O O . GLU A 1 365 ? -0.990 7.934 -24.414 1.00 84.31 365 GLU A O 1
ATOM 2890 N N . ARG A 1 366 ? 0.252 6.935 -26.003 1.00 87.56 366 ARG A N 1
ATOM 2891 C CA . ARG A 1 366 ? -0.052 5.549 -25.621 1.00 87.56 366 ARG A CA 1
ATOM 2892 C C . ARG A 1 366 ? 1.208 4.892 -25.099 1.00 87.56 366 ARG A C 1
ATOM 2894 O O . ARG A 1 366 ? 2.175 4.705 -25.847 1.00 87.56 366 ARG A O 1
ATOM 2901 N N . MET A 1 367 ? 1.201 4.562 -23.818 1.00 92.50 367 MET A N 1
ATOM 2902 C CA . MET A 1 367 ? 2.374 4.032 -23.144 1.00 92.50 367 MET A CA 1
ATOM 2903 C C . MET A 1 367 ? 2.012 3.214 -21.910 1.00 92.50 367 MET A C 1
ATOM 2905 O O . MET A 1 367 ? 0.934 3.359 -21.344 1.00 92.50 367 MET A O 1
ATOM 2909 N N . PHE A 1 368 ? 2.944 2.370 -21.489 1.00 95.25 368 PHE A N 1
ATOM 2910 C CA . PHE A 1 368 ? 2.923 1.763 -20.164 1.00 95.25 368 PHE A CA 1
ATOM 2911 C C . PHE A 1 368 ? 3.953 2.483 -19.314 1.00 95.25 368 PHE A C 1
ATOM 2913 O O . PHE A 1 368 ? 5.109 2.552 -19.723 1.00 95.25 368 PHE A O 1
ATOM 2920 N N . VAL A 1 369 ? 3.536 3.029 -18.178 1.00 94.88 369 VAL A N 1
ATOM 2921 C CA . VAL A 1 369 ? 4.406 3.678 -17.195 1.00 94.88 369 VAL A CA 1
ATOM 2922 C C . VAL A 1 369 ? 4.487 2.766 -15.981 1.00 94.88 369 VAL A C 1
ATOM 2924 O O . VAL A 1 369 ? 3.492 2.573 -15.290 1.00 94.88 369 VAL A O 1
ATOM 2927 N N . LEU A 1 370 ? 5.662 2.198 -15.742 1.00 94.44 370 LEU A N 1
ATOM 2928 C CA . LEU A 1 370 ? 5.942 1.332 -14.607 1.00 94.44 370 LEU A CA 1
ATOM 2929 C C . LEU A 1 370 ? 6.670 2.136 -13.531 1.00 94.44 370 LEU A C 1
ATOM 2931 O O . LEU A 1 370 ? 7.664 2.798 -13.835 1.00 94.44 370 LEU A O 1
ATOM 2935 N N . THR A 1 371 ? 6.204 2.050 -12.288 1.00 92.62 371 THR A N 1
ATOM 2936 C CA . THR A 1 371 ? 6.889 2.585 -11.099 1.00 92.62 371 THR A CA 1
ATOM 2937 C C . THR A 1 371 ? 7.087 1.482 -10.073 1.00 92.62 371 THR A C 1
ATOM 2939 O O . THR A 1 371 ? 6.434 0.444 -10.154 1.00 92.62 371 THR A O 1
ATOM 2942 N N . ASN A 1 372 ? 7.989 1.695 -9.107 1.00 87.56 372 ASN A N 1
ATOM 2943 C CA . ASN A 1 372 ? 8.298 0.698 -8.070 1.00 87.56 372 ASN A CA 1
ATOM 2944 C C . ASN A 1 372 ? 8.724 -0.663 -8.672 1.00 87.56 372 ASN A C 1
ATOM 2946 O O . ASN A 1 372 ? 8.535 -1.721 -8.079 1.00 87.56 372 ASN A O 1
ATOM 2950 N N . PHE A 1 373 ? 9.275 -0.645 -9.887 1.00 88.75 373 PHE A N 1
ATOM 2951 C CA . PHE A 1 373 ? 9.715 -1.841 -10.587 1.00 88.75 373 PHE A CA 1
ATOM 2952 C C . PHE A 1 373 ? 11.082 -2.275 -10.065 1.00 88.75 373 PHE A C 1
ATOM 2954 O O . PHE A 1 373 ? 12.012 -1.466 -10.063 1.00 88.75 373 PHE A O 1
ATOM 2961 N N . ASN A 1 374 ? 11.210 -3.542 -9.674 1.00 88.25 374 ASN A N 1
ATOM 2962 C CA . ASN A 1 374 ? 12.489 -4.125 -9.297 1.00 88.25 374 ASN A CA 1
ATOM 2963 C C . ASN A 1 374 ? 12.984 -5.063 -10.406 1.00 88.25 374 ASN A C 1
ATOM 2965 O O . ASN A 1 374 ? 12.234 -5.898 -10.910 1.00 88.25 374 ASN A O 1
ATOM 2969 N N . TYR A 1 375 ? 14.251 -4.920 -10.800 1.00 89.38 375 TYR A N 1
ATOM 2970 C CA . TYR A 1 375 ? 14.859 -5.764 -11.819 1.00 89.38 375 TYR A CA 1
ATOM 2971 C C . TYR A 1 375 ? 14.823 -7.226 -11.413 1.00 89.38 375 TYR A C 1
ATOM 2973 O O . TYR A 1 375 ? 14.487 -8.044 -12.261 1.00 89.38 375 TYR A O 1
ATOM 2981 N N . ASP A 1 376 ? 15.103 -7.540 -10.150 1.00 88.38 376 ASP A N 1
ATOM 2982 C CA . ASP A 1 376 ? 15.171 -8.919 -9.666 1.00 88.38 376 ASP A CA 1
ATOM 2983 C C . ASP A 1 376 ? 13.818 -9.639 -9.692 1.00 88.38 376 ASP A C 1
ATOM 2985 O O . ASP A 1 376 ? 13.788 -10.862 -9.627 1.00 88.38 376 ASP A O 1
ATOM 2989 N N . ASP A 1 377 ? 12.713 -8.925 -9.907 1.00 89.50 377 ASP A N 1
ATOM 2990 C CA . ASP A 1 377 ? 11.393 -9.531 -10.079 1.00 89.50 377 ASP A CA 1
ATOM 2991 C C . ASP A 1 377 ? 11.077 -9.861 -11.547 1.00 89.50 377 ASP A C 1
ATOM 2993 O O . ASP A 1 377 ? 10.105 -10.562 -11.827 1.00 89.50 377 ASP A O 1
ATOM 2997 N N . TYR A 1 378 ? 11.888 -9.393 -12.504 1.00 93.00 378 TYR A N 1
ATOM 2998 C CA . TYR A 1 378 ? 11.670 -9.604 -13.937 1.00 93.00 378 TYR A CA 1
ATOM 2999 C C . TYR A 1 378 ? 11.793 -11.078 -14.332 1.00 93.00 378 TYR A C 1
ATOM 3001 O O . TYR A 1 378 ? 12.891 -11.635 -14.353 1.00 93.00 378 TYR A O 1
ATOM 3009 N N . LEU A 1 379 ? 10.661 -11.674 -14.722 1.00 92.81 379 LEU A N 1
ATOM 3010 C CA . LEU A 1 379 ? 10.515 -13.069 -15.149 1.00 92.81 379 LEU A CA 1
ATOM 3011 C C . LEU A 1 379 ? 11.044 -14.098 -14.136 1.00 92.81 379 LEU A C 1
ATOM 3013 O O . LEU A 1 379 ? 11.304 -15.237 -14.504 1.00 92.81 379 LEU A O 1
ATOM 3017 N N . ASN A 1 380 ? 11.188 -13.719 -12.867 1.00 90.50 380 ASN A N 1
ATOM 3018 C CA . ASN A 1 380 ? 11.735 -14.593 -11.827 1.00 90.50 380 ASN A CA 1
ATOM 3019 C C . ASN A 1 380 ? 10.658 -15.289 -10.986 1.00 90.50 380 ASN A C 1
ATOM 3021 O O . ASN A 1 380 ? 10.994 -16.103 -10.131 1.00 90.50 380 ASN A O 1
ATOM 3025 N N . ASN A 1 381 ? 9.375 -15.040 -11.271 1.00 89.50 381 ASN A N 1
ATOM 3026 C CA . ASN A 1 381 ? 8.247 -15.710 -10.620 1.00 89.50 381 ASN A CA 1
ATOM 3027 C C . ASN A 1 381 ? 7.376 -16.517 -11.615 1.00 89.50 381 ASN A C 1
ATOM 3029 O O . ASN A 1 381 ? 6.167 -16.290 -11.674 1.00 89.50 381 ASN A O 1
ATOM 3033 N N . PRO A 1 382 ? 7.943 -17.397 -12.469 1.00 90.81 382 PRO A N 1
ATOM 3034 C CA . PRO A 1 382 ? 7.152 -18.205 -13.393 1.00 90.81 382 PRO A CA 1
ATOM 3035 C C . PRO A 1 382 ? 6.428 -19.360 -12.682 1.00 90.81 382 PRO A C 1
ATOM 3037 O O . PRO A 1 382 ? 6.905 -19.872 -11.669 1.00 90.81 382 PRO A O 1
ATOM 3040 N N . ASP A 1 383 ? 5.332 -19.846 -13.275 1.00 88.00 383 ASP A N 1
ATOM 3041 C CA . ASP A 1 383 ? 4.704 -21.105 -12.852 1.00 88.00 383 ASP A CA 1
ATOM 3042 C C . ASP A 1 383 ? 5.697 -22.277 -12.962 1.00 88.00 383 ASP A C 1
ATOM 3044 O O . ASP A 1 383 ? 6.630 -22.252 -13.774 1.00 88.00 383 ASP A O 1
ATOM 3048 N N . HIS A 1 384 ? 5.468 -23.352 -12.197 1.00 87.38 384 HIS A N 1
ATOM 3049 C CA . HIS A 1 384 ? 6.365 -24.516 -12.149 1.00 87.38 384 HIS A CA 1
ATOM 3050 C C . HIS A 1 384 ? 6.687 -25.124 -13.526 1.00 87.38 384 HIS A C 1
ATOM 3052 O O . HIS A 1 384 ? 7.810 -25.581 -13.751 1.00 87.38 384 HIS A O 1
ATOM 3058 N N . SER A 1 385 ? 5.743 -25.075 -14.469 1.00 87.50 385 SER A N 1
ATOM 3059 C CA . SER A 1 385 ? 5.918 -25.529 -15.855 1.00 87.50 385 SER A CA 1
ATOM 3060 C C . SER A 1 385 ? 6.936 -24.710 -16.659 1.00 87.50 385 SER A C 1
ATOM 3062 O O . SER A 1 385 ? 7.464 -25.205 -17.654 1.00 87.50 385 SER A O 1
ATOM 3064 N N . PHE A 1 386 ? 7.239 -23.478 -16.240 1.00 90.62 386 PHE A N 1
ATOM 3065 C CA . PHE A 1 386 ? 8.061 -22.523 -16.986 1.00 90.62 386 PHE A CA 1
ATOM 3066 C C . PHE A 1 386 ? 9.369 -22.131 -16.281 1.00 90.62 386 PHE A C 1
ATOM 3068 O O . PHE A 1 386 ? 10.123 -21.330 -16.828 1.00 90.62 386 PHE A O 1
ATOM 3075 N N . ILE A 1 387 ? 9.704 -22.722 -15.125 1.00 87.12 387 ILE A N 1
ATOM 3076 C CA . ILE A 1 387 ? 10.935 -22.415 -14.355 1.00 87.12 387 ILE A CA 1
ATOM 3077 C C . ILE A 1 387 ? 12.218 -22.526 -15.202 1.00 87.12 387 ILE A C 1
ATOM 3079 O O . ILE A 1 387 ? 13.194 -21.821 -14.961 1.00 87.12 387 ILE A O 1
ATOM 3083 N N . LYS A 1 388 ? 12.232 -23.402 -16.212 1.00 87.00 388 LYS A N 1
ATOM 3084 C CA . LYS A 1 388 ? 13.384 -23.627 -17.104 1.00 87.00 388 LYS A CA 1
ATOM 3085 C C . LYS A 1 388 ? 13.347 -22.790 -18.390 1.00 87.00 388 LYS A C 1
ATOM 3087 O O . LYS A 1 388 ? 13.999 -23.154 -19.366 1.00 87.00 388 LYS A O 1
ATOM 3092 N N . HIS A 1 389 ? 12.568 -21.709 -18.447 1.00 91.69 389 HIS A N 1
ATOM 3093 C CA . HIS A 1 389 ? 12.490 -20.892 -19.657 1.00 91.69 389 HIS A CA 1
ATOM 3094 C C . HIS A 1 389 ? 13.852 -20.284 -20.041 1.00 91.69 389 HIS A C 1
ATOM 3096 O O . HIS A 1 389 ? 14.656 -19.893 -19.196 1.00 91.69 389 HIS A O 1
ATOM 3102 N N . GLY A 1 390 ? 14.088 -20.106 -21.339 1.00 88.69 390 GLY A N 1
ATOM 3103 C CA . GLY A 1 390 ? 15.327 -19.547 -21.886 1.00 88.69 390 GLY A CA 1
ATOM 3104 C C . GLY A 1 390 ? 15.341 -18.024 -22.057 1.00 88.69 390 GLY A C 1
ATOM 3105 O O . GLY A 1 390 ? 16.217 -17.511 -22.753 1.00 88.69 390 GLY A O 1
ATOM 3106 N N . LEU A 1 391 ? 14.369 -17.290 -21.500 1.00 92.38 391 LEU A N 1
ATOM 3107 C CA . LEU A 1 391 ? 14.332 -15.825 -21.601 1.00 92.38 391 LEU A CA 1
ATOM 3108 C C . LEU A 1 391 ? 15.43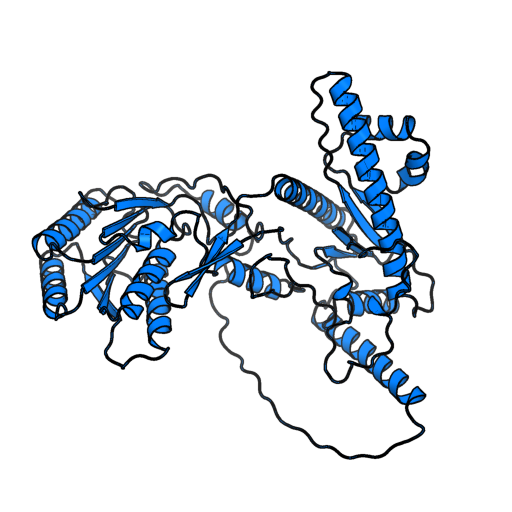5 -15.169 -20.752 1.00 92.38 391 LEU A C 1
ATOM 3110 O O . LEU A 1 391 ? 15.750 -15.679 -19.675 1.00 92.38 391 LEU A O 1
ATOM 3114 N N . PRO A 1 392 ? 16.013 -14.032 -21.191 1.00 92.88 392 PRO A N 1
ATOM 3115 C CA . PRO A 1 392 ? 17.021 -13.328 -20.405 1.00 92.88 392 PRO A CA 1
ATOM 3116 C C . PRO A 1 392 ? 16.453 -12.838 -19.069 1.00 92.88 392 PRO A C 1
ATOM 3118 O O . PRO A 1 392 ? 15.460 -12.122 -19.054 1.00 92.88 392 PRO A O 1
ATOM 3121 N N . VAL A 1 393 ? 17.123 -13.165 -17.965 1.00 92.94 393 VAL A N 1
ATOM 3122 C CA . VAL A 1 393 ? 16.792 -12.711 -16.600 1.00 92.94 393 VAL A CA 1
ATOM 3123 C C . VAL A 1 393 ? 17.959 -11.914 -16.000 1.00 92.94 393 VAL A C 1
ATOM 3125 O O . VAL A 1 393 ? 19.095 -12.067 -16.476 1.00 92.94 393 VAL A O 1
ATOM 3128 N N . PRO A 1 394 ? 17.740 -11.082 -14.962 1.00 89.88 394 PRO A N 1
ATOM 3129 C CA . PRO A 1 394 ? 18.786 -10.242 -14.364 1.00 89.88 394 PRO A CA 1
ATOM 3130 C C . PRO A 1 394 ? 20.030 -11.020 -13.929 1.00 89.88 394 PRO A C 1
ATOM 3132 O O . PRO A 1 394 ? 21.152 -10.578 -14.179 1.00 89.88 394 PRO A O 1
ATOM 3135 N N . ALA A 1 395 ? 19.846 -12.221 -13.370 1.00 87.56 395 ALA A N 1
ATOM 3136 C CA . ALA A 1 395 ? 20.933 -13.094 -12.922 1.00 87.56 395 ALA A CA 1
ATOM 3137 C C . ALA A 1 395 ? 21.912 -13.485 -14.048 1.00 87.56 395 ALA A C 1
ATOM 3139 O O . ALA A 1 395 ? 23.079 -13.775 -13.788 1.00 87.56 395 ALA A O 1
ATOM 3140 N N . GLY A 1 396 ? 21.464 -13.457 -15.309 1.00 83.94 396 GLY A N 1
ATOM 3141 C CA . GLY A 1 396 ? 22.302 -13.733 -16.477 1.00 83.94 396 GLY A CA 1
ATOM 3142 C C . GLY A 1 396 ? 23.225 -12.577 -16.885 1.00 83.94 396 GLY A C 1
ATOM 3143 O O . GLY A 1 396 ? 24.061 -12.752 -17.776 1.00 83.94 396 GLY A O 1
ATOM 3144 N N . LEU A 1 397 ? 23.087 -11.389 -16.286 1.00 86.19 397 LEU A N 1
ATOM 3145 C CA . LEU A 1 397 ? 23.905 -10.230 -16.630 1.00 86.19 397 LEU A CA 1
ATOM 3146 C C . LEU A 1 397 ? 25.314 -10.372 -16.038 1.00 86.19 397 LEU A C 1
ATOM 3148 O O . LEU A 1 397 ? 25.505 -10.395 -14.823 1.00 86.19 397 LEU A O 1
ATOM 3152 N N . LYS A 1 398 ? 26.336 -10.380 -16.900 1.00 80.88 398 LYS A N 1
ATOM 3153 C CA . LYS A 1 398 ? 27.738 -10.385 -16.455 1.00 80.88 398 LYS A CA 1
ATOM 3154 C C . LYS A 1 398 ? 28.053 -9.107 -15.670 1.00 80.88 398 LYS A C 1
ATOM 3156 O O . LYS A 1 398 ? 27.985 -8.007 -16.225 1.00 80.88 398 LYS A O 1
ATOM 3161 N N . LYS A 1 399 ? 28.431 -9.259 -14.398 1.00 75.88 399 LYS A N 1
ATOM 3162 C CA . LYS A 1 399 ? 28.899 -8.155 -13.547 1.00 75.88 399 LYS A CA 1
ATOM 3163 C C . LYS A 1 399 ? 30.254 -7.644 -14.054 1.00 75.88 399 LYS A C 1
ATOM 3165 O O . LYS A 1 399 ? 31.153 -8.433 -14.341 1.00 75.88 399 LYS A O 1
ATOM 3170 N N . GLN A 1 400 ? 30.395 -6.331 -14.189 1.00 74.75 400 GLN A N 1
ATOM 3171 C CA . GLN A 1 400 ? 31.663 -5.658 -14.459 1.00 74.75 400 GLN A CA 1
ATOM 3172 C C . GLN A 1 400 ? 32.413 -5.406 -13.145 1.00 74.75 400 GLN A C 1
ATOM 3174 O O . GLN A 1 400 ? 31.847 -5.441 -12.053 1.00 74.75 400 GLN A O 1
ATOM 3179 N N . LYS A 1 401 ? 33.724 -5.173 -13.237 1.00 58.09 401 LYS A N 1
ATOM 3180 C CA . LYS A 1 401 ? 34.575 -4.915 -12.071 1.00 58.09 401 LYS A CA 1
ATOM 3181 C C . LYS A 1 401 ? 34.129 -3.608 -11.393 1.00 58.09 401 LYS A C 1
ATOM 3183 O O . LYS A 1 401 ? 34.180 -2.561 -12.027 1.00 58.09 401 LYS A O 1
ATOM 3188 N N . GLY A 1 402 ? 33.698 -3.682 -10.131 1.00 60.22 402 GLY A N 1
ATOM 3189 C CA . GLY A 1 402 ? 33.138 -2.541 -9.389 1.00 60.22 402 GLY A CA 1
ATOM 3190 C C . GLY A 1 402 ? 31.614 -2.387 -9.491 1.00 60.22 402 GLY A C 1
ATOM 3191 O O . GLY A 1 402 ? 31.062 -1.436 -8.939 1.00 60.22 402 GLY A O 1
ATOM 3192 N N . ASP A 1 403 ? 30.916 -3.312 -10.161 1.00 63.16 403 ASP A N 1
ATOM 3193 C CA . ASP A 1 403 ? 29.460 -3.384 -10.067 1.00 63.16 403 ASP A CA 1
ATOM 3194 C C . ASP A 1 403 ? 29.047 -3.891 -8.681 1.00 63.16 403 ASP A C 1
ATOM 3196 O O . ASP A 1 403 ? 29.101 -5.090 -8.394 1.00 63.16 403 ASP A O 1
ATOM 3200 N N . ASN A 1 404 ? 28.585 -2.967 -7.843 1.00 63.41 404 ASN A N 1
ATOM 3201 C CA . ASN A 1 404 ? 27.667 -3.287 -6.752 1.00 63.41 404 ASN A CA 1
ATOM 3202 C C . ASN A 1 404 ? 26.292 -3.702 -7.328 1.00 63.41 404 ASN A C 1
ATOM 3204 O O . ASN A 1 404 ? 26.125 -3.878 -8.538 1.00 63.41 404 ASN A O 1
ATOM 3208 N N . GLU A 1 405 ? 25.291 -3.829 -6.460 1.00 67.25 405 GLU A N 1
ATOM 3209 C CA . GLU A 1 405 ? 23.884 -3.982 -6.837 1.00 67.25 405 GLU A CA 1
ATOM 3210 C C . GLU A 1 405 ? 23.455 -2.906 -7.859 1.00 67.25 405 GLU A C 1
ATOM 3212 O O . GLU A 1 405 ? 23.806 -1.724 -7.740 1.00 67.25 405 GLU A O 1
ATOM 3217 N N . ILE A 1 406 ? 22.767 -3.325 -8.929 1.00 71.00 406 ILE A N 1
ATOM 3218 C CA . ILE A 1 406 ? 22.248 -2.408 -9.950 1.00 71.00 406 ILE A CA 1
ATOM 3219 C C . ILE A 1 406 ? 20.919 -1.876 -9.431 1.00 71.00 406 ILE A C 1
ATOM 3221 O O . ILE A 1 406 ? 19.915 -2.579 -9.475 1.00 71.00 406 ILE A O 1
ATOM 3225 N N . SER A 1 407 ? 20.918 -0.629 -8.963 1.00 74.69 407 SER A N 1
ATOM 3226 C CA . SER A 1 407 ? 19.693 0.016 -8.505 1.00 74.69 407 SER A CA 1
ATOM 3227 C C . SER A 1 407 ? 18.687 0.178 -9.644 1.00 74.69 407 SER A C 1
ATOM 3229 O O . SER A 1 407 ? 19.030 0.486 -10.794 1.00 74.69 407 SER A O 1
ATOM 3231 N N . CYS A 1 408 ? 17.421 -0.034 -9.303 1.00 80.62 408 CYS A N 1
ATOM 3232 C CA . CYS A 1 408 ? 16.311 0.109 -10.227 1.00 80.62 408 CYS A CA 1
ATOM 3233 C C . CYS A 1 408 ? 16.074 1.569 -10.603 1.00 80.62 408 CYS A C 1
ATOM 3235 O O . CYS A 1 408 ? 16.516 2.489 -9.920 1.00 80.62 408 CYS A O 1
ATOM 3237 N N . VAL A 1 409 ? 15.418 1.778 -11.740 1.00 88.56 409 VAL A N 1
ATOM 3238 C CA . VAL A 1 409 ? 15.003 3.114 -12.184 1.00 88.56 409 VAL A CA 1
ATOM 3239 C C . VAL A 1 409 ? 13.739 3.534 -11.447 1.00 88.56 409 VAL A C 1
ATOM 3241 O O . VAL A 1 409 ? 12.925 2.687 -11.087 1.00 88.56 409 VAL A O 1
ATOM 3244 N N . ASP A 1 410 ? 13.553 4.837 -11.259 1.00 91.88 410 ASP A N 1
ATOM 3245 C CA . ASP A 1 410 ? 12.376 5.363 -10.561 1.00 91.88 410 ASP A CA 1
ATOM 3246 C C . ASP A 1 410 ? 11.098 5.163 -11.384 1.00 91.88 410 ASP A C 1
ATOM 3248 O O . ASP A 1 410 ? 10.020 4.908 -10.842 1.00 91.88 410 ASP A O 1
ATOM 3252 N N . PHE A 1 411 ? 11.226 5.231 -12.713 1.00 93.56 411 PHE A N 1
ATOM 3253 C CA . PHE A 1 411 ? 10.170 4.826 -13.631 1.00 93.56 411 PHE A CA 1
ATOM 3254 C C . PHE A 1 411 ? 10.716 4.263 -14.948 1.00 93.56 411 PHE A C 1
ATOM 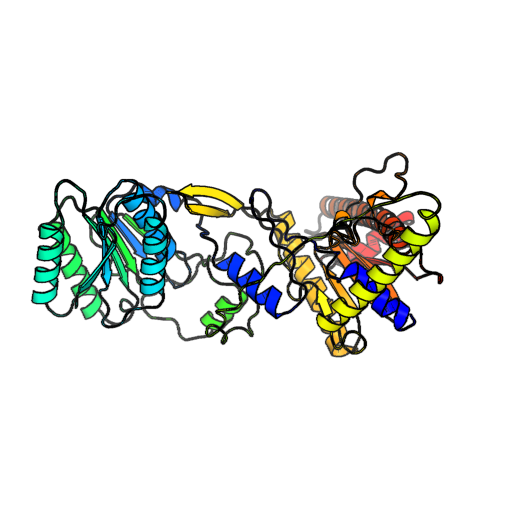3256 O O . PHE A 1 411 ? 11.804 4.615 -15.417 1.00 93.56 411 PHE A O 1
ATOM 3263 N N . LEU A 1 412 ? 9.916 3.412 -15.587 1.00 95.12 412 LEU A N 1
ATOM 3264 C CA . LEU A 1 412 ? 10.174 2.856 -16.912 1.00 95.12 412 LEU A CA 1
ATOM 3265 C C . LEU A 1 412 ? 8.948 3.064 -17.800 1.00 95.12 412 LEU A C 1
ATOM 3267 O O . LEU A 1 412 ? 7.828 2.779 -17.396 1.00 95.12 412 LEU A O 1
ATOM 3271 N N . ILE A 1 413 ? 9.151 3.544 -19.027 1.00 95.25 413 ILE A N 1
ATOM 3272 C CA . ILE A 1 413 ? 8.079 3.751 -20.002 1.00 95.25 413 ILE A CA 1
ATOM 3273 C C . ILE A 1 413 ? 8.286 2.845 -21.208 1.00 95.25 413 ILE A C 1
ATOM 3275 O O . ILE A 1 413 ? 9.305 2.937 -21.894 1.00 95.25 413 ILE A O 1
ATOM 3279 N N . ILE A 1 414 ? 7.290 2.023 -21.529 1.00 95.25 414 ILE A N 1
ATOM 3280 C CA . ILE A 1 414 ? 7.240 1.270 -22.785 1.00 95.25 414 ILE A CA 1
ATOM 3281 C C . ILE A 1 414 ? 6.354 2.042 -23.760 1.00 95.25 414 ILE A C 1
ATOM 3283 O O . ILE A 1 414 ? 5.142 2.161 -23.573 1.00 95.25 414 ILE A O 1
ATOM 3287 N N . HIS A 1 415 ? 6.961 2.573 -24.821 1.00 92.56 415 HIS A N 1
ATOM 3288 C CA . HIS A 1 415 ? 6.301 3.456 -25.777 1.00 92.56 415 HIS A CA 1
ATOM 3289 C C . HIS A 1 415 ? 6.492 2.980 -27.221 1.00 92.56 415 HIS A C 1
ATOM 3291 O O . HIS A 1 415 ? 7.614 2.759 -27.686 1.00 92.56 415 HIS A O 1
ATOM 3297 N N . ARG A 1 416 ? 5.410 2.932 -28.013 1.00 88.94 416 ARG A N 1
ATOM 3298 C CA . ARG A 1 416 ? 5.461 2.435 -29.406 1.00 88.94 416 ARG A CA 1
ATOM 3299 C C . ARG A 1 416 ? 6.419 3.237 -30.292 1.00 88.94 416 ARG A C 1
ATOM 3301 O O . ARG A 1 416 ? 7.220 2.657 -31.026 1.00 88.94 416 ARG A O 1
ATOM 3308 N N . ARG A 1 417 ? 6.365 4.572 -30.225 1.00 87.94 417 ARG A N 1
ATOM 3309 C CA . ARG A 1 417 ? 7.256 5.476 -30.982 1.00 87.94 417 ARG A CA 1
ATOM 3310 C C . ARG A 1 417 ? 8.678 5.580 -30.419 1.00 87.94 417 ARG A C 1
ATOM 3312 O O . ARG A 1 417 ? 9.636 5.554 -31.191 1.00 87.94 417 ARG A O 1
ATOM 3319 N N . TYR A 1 418 ? 8.823 5.720 -29.101 1.00 88.25 418 TYR A N 1
ATOM 3320 C CA . TYR A 1 418 ? 10.108 6.068 -28.492 1.00 88.25 418 TYR A CA 1
ATOM 3321 C C . TYR A 1 418 ? 10.951 4.865 -28.059 1.00 88.25 418 TYR A C 1
ATOM 3323 O O . TYR A 1 418 ? 12.162 5.040 -27.918 1.00 88.25 418 TYR A O 1
ATOM 3331 N N . GLY A 1 419 ? 10.369 3.666 -27.969 1.00 91.06 419 GLY A N 1
ATOM 3332 C CA . GLY A 1 419 ? 11.042 2.470 -27.467 1.00 91.06 419 GLY A CA 1
ATOM 3333 C C . GLY A 1 419 ? 10.839 2.321 -25.963 1.00 91.06 419 GLY A C 1
ATOM 3334 O O . GLY A 1 419 ? 9.752 2.602 -25.463 1.00 91.06 419 GLY A O 1
ATOM 3335 N N . VAL A 1 420 ? 11.883 1.895 -25.256 1.00 93.75 420 VAL A N 1
ATOM 3336 C CA . VAL A 1 420 ? 11.890 1.868 -23.788 1.00 93.75 420 VAL A CA 1
ATOM 3337 C C . VAL A 1 420 ? 12.543 3.153 -23.294 1.00 93.75 420 VAL A C 1
ATOM 3339 O O . VAL A 1 420 ? 13.621 3.509 -23.766 1.00 93.75 420 VAL A O 1
ATOM 3342 N N . VAL A 1 421 ? 11.908 3.865 -22.371 1.00 93.62 421 VAL A N 1
ATOM 3343 C CA . VAL A 1 421 ? 12.475 5.043 -21.706 1.00 93.62 421 VAL A CA 1
ATOM 3344 C C . VAL A 1 421 ? 12.706 4.689 -20.245 1.00 93.62 421 VAL A C 1
ATOM 3346 O O . VAL A 1 421 ? 11.776 4.265 -19.572 1.00 93.62 421 VAL A O 1
ATOM 3349 N N . VAL A 1 422 ? 13.931 4.850 -19.762 1.00 93.19 422 VAL A N 1
ATOM 3350 C CA . VAL A 1 422 ? 14.276 4.702 -18.346 1.00 93.19 422 VAL A CA 1
ATOM 3351 C C . VAL A 1 422 ? 14.480 6.075 -17.724 1.00 93.19 422 VAL A C 1
ATOM 3353 O O . VAL A 1 422 ? 15.169 6.918 -18.306 1.00 93.19 422 VAL A O 1
ATOM 3356 N N . GLY A 1 423 ? 13.858 6.297 -16.570 1.00 92.00 423 GLY A N 1
ATOM 3357 C CA . GLY A 1 423 ? 13.853 7.573 -15.873 1.00 92.00 423 GLY A CA 1
ATOM 3358 C C . GLY A 1 423 ? 14.439 7.478 -14.474 1.00 92.00 423 GLY A C 1
ATOM 3359 O O . GLY A 1 423 ? 14.063 6.591 -13.710 1.00 92.00 423 GLY A O 1
ATOM 3360 N N . VAL A 1 424 ? 15.335 8.407 -14.147 1.00 92.19 424 VAL A N 1
ATOM 3361 C CA . VAL A 1 424 ? 15.816 8.625 -12.777 1.00 92.19 424 VAL A CA 1
ATOM 3362 C C . VAL A 1 424 ? 15.375 10.006 -12.313 1.00 92.19 424 VAL A C 1
ATOM 3364 O O . VAL A 1 424 ? 15.491 10.982 -13.053 1.00 92.19 424 VAL A O 1
ATOM 3367 N N . VAL A 1 425 ? 14.855 10.089 -11.099 1.00 91.19 425 VAL A N 1
ATOM 3368 C CA . VAL A 1 425 ? 14.329 11.297 -10.480 1.00 91.19 425 VAL A CA 1
ATOM 3369 C C . VAL A 1 425 ? 15.213 11.650 -9.296 1.00 91.19 425 VAL A C 1
ATOM 3371 O O . VAL A 1 425 ? 15.383 10.853 -8.377 1.00 91.19 425 VAL A O 1
ATOM 3374 N N . LYS A 1 426 ? 15.774 12.860 -9.305 1.00 89.44 426 LYS A N 1
ATOM 3375 C CA . LYS A 1 426 ? 16.604 13.352 -8.201 1.00 89.44 426 LYS A CA 1
ATOM 3376 C C . LYS A 1 426 ? 15.964 14.564 -7.539 1.00 89.44 426 LYS A C 1
ATOM 3378 O O . LYS A 1 426 ? 15.369 15.427 -8.190 1.00 89.44 426 LYS A O 1
ATOM 3383 N N . THR A 1 427 ? 16.086 14.622 -6.219 1.00 84.75 427 THR A N 1
ATOM 3384 C CA . THR A 1 427 ? 15.546 15.699 -5.392 1.00 84.75 427 THR A CA 1
ATOM 3385 C C . THR A 1 427 ? 16.656 16.675 -5.047 1.00 84.75 427 THR A C 1
ATOM 3387 O O . THR A 1 427 ? 17.360 16.495 -4.058 1.00 84.75 427 THR A O 1
ATOM 3390 N N . VAL A 1 428 ? 16.807 17.734 -5.838 1.00 78.56 428 VAL A N 1
ATOM 3391 C CA . VAL A 1 428 ? 17.697 18.836 -5.463 1.00 78.56 428 VAL A CA 1
ATOM 3392 C C . VAL A 1 428 ? 16.861 20.061 -5.155 1.00 78.56 428 VAL A C 1
ATOM 3394 O O . VAL A 1 428 ? 16.137 20.554 -6.015 1.00 78.56 428 VAL A O 1
ATOM 3397 N N . SER A 1 429 ? 16.925 20.525 -3.908 1.00 70.12 429 SER A N 1
ATOM 3398 C CA . SER A 1 429 ? 16.309 21.786 -3.503 1.00 70.12 429 SER A CA 1
ATOM 3399 C C . SER A 1 429 ? 17.308 22.922 -3.647 1.00 70.12 429 SER A C 1
ATOM 3401 O O . SER A 1 429 ? 18.413 22.845 -3.112 1.00 70.12 429 SER A O 1
ATOM 3403 N N . ASP A 1 430 ? 16.890 24.005 -4.279 1.00 67.88 430 ASP A N 1
ATOM 3404 C CA . ASP A 1 430 ? 17.714 25.169 -4.584 1.00 67.88 430 ASP A CA 1
ATOM 3405 C C . ASP A 1 430 ? 17.271 26.421 -3.815 1.00 67.88 430 ASP A C 1
ATOM 3407 O O . ASP A 1 430 ? 17.361 27.534 -4.328 1.00 67.88 430 ASP A O 1
ATOM 3411 N N . LYS A 1 431 ? 16.803 26.248 -2.569 1.00 67.75 431 LYS A N 1
ATOM 3412 C CA . LYS A 1 431 ? 16.457 27.367 -1.679 1.00 67.75 431 LYS A CA 1
ATOM 3413 C C . LYS A 1 431 ? 17.704 28.222 -1.416 1.00 67.75 431 LYS A C 1
ATOM 3415 O O . LYS A 1 431 ? 18.483 27.935 -0.506 1.00 67.75 431 LYS A O 1
ATOM 3420 N N . ASP A 1 432 ? 17.883 29.236 -2.251 1.00 65.31 432 ASP A N 1
ATOM 3421 C CA . ASP A 1 432 ? 18.980 30.193 -2.220 1.00 65.31 432 ASP A CA 1
ATOM 3422 C C . ASP A 1 432 ? 18.625 31.347 -1.275 1.00 65.31 432 ASP A C 1
ATOM 3424 O O . ASP A 1 432 ? 17.546 31.933 -1.369 1.00 65.31 432 ASP A O 1
ATOM 3428 N N . ASP A 1 433 ? 19.522 31.656 -0.342 1.00 66.12 433 ASP A N 1
ATOM 3429 C CA . ASP A 1 433 ? 19.420 32.830 0.533 1.00 66.12 433 ASP A CA 1
ATOM 3430 C C . ASP A 1 433 ? 20.291 33.999 0.045 1.00 66.12 433 ASP A C 1
ATOM 3432 O O . ASP A 1 433 ? 20.401 35.017 0.726 1.00 66.12 433 ASP A O 1
ATOM 3436 N N . GLY A 1 434 ? 20.899 33.864 -1.140 1.00 65.88 434 GLY A N 1
ATOM 3437 C CA . GLY A 1 434 ? 21.767 34.860 -1.757 1.00 65.88 434 GLY A CA 1
ATOM 3438 C C . GLY A 1 434 ? 23.227 34.775 -1.313 1.00 65.88 434 GLY A C 1
ATOM 3439 O O . GLY A 1 434 ? 24.047 35.547 -1.813 1.00 65.88 434 GLY A O 1
ATOM 3440 N N . SER A 1 435 ? 23.584 33.856 -0.407 1.00 78.50 435 SER A N 1
ATOM 3441 C CA . SER A 1 435 ? 24.975 33.662 0.011 1.00 78.50 435 SER A CA 1
ATOM 3442 C C . SER A 1 435 ? 25.774 32.832 -1.000 1.00 78.50 435 SER A C 1
ATOM 3444 O O . SER A 1 435 ? 25.346 31.783 -1.490 1.00 78.50 435 SER A O 1
ATOM 3446 N N . GLU A 1 436 ? 26.992 33.283 -1.300 1.00 77.81 436 GLU A N 1
ATOM 3447 C CA . GLU A 1 436 ? 27.847 32.646 -2.306 1.00 77.81 436 GLU A CA 1
ATOM 3448 C C . GLU A 1 436 ? 28.306 31.236 -1.894 1.00 77.81 436 GLU A C 1
ATOM 3450 O O . GLU A 1 436 ? 28.441 30.346 -2.737 1.00 77.81 436 GLU A O 1
ATOM 3455 N N . ASP A 1 437 ? 28.449 30.991 -0.590 1.00 80.25 437 ASP A N 1
ATOM 3456 C CA . ASP A 1 437 ? 28.778 29.672 -0.044 1.00 80.25 437 ASP A CA 1
ATOM 3457 C C . ASP A 1 437 ? 27.619 28.678 -0.182 1.00 80.25 437 ASP A C 1
ATOM 3459 O O . ASP A 1 437 ? 27.834 27.516 -0.545 1.00 80.25 437 ASP A O 1
ATOM 3463 N N . ARG A 1 438 ? 26.369 29.113 0.041 1.00 80.50 438 ARG A N 1
ATOM 3464 C CA . ARG A 1 438 ? 25.197 28.250 -0.166 1.00 80.50 438 ARG A CA 1
ATOM 3465 C C . ARG A 1 438 ? 24.994 27.948 -1.644 1.00 80.50 438 ARG A C 1
ATOM 3467 O O . ARG A 1 438 ? 24.720 26.799 -1.983 1.00 80.50 438 ARG A O 1
ATOM 3474 N N . LYS A 1 439 ? 25.229 28.923 -2.522 1.00 80.69 439 LYS A N 1
ATOM 3475 C CA . LYS A 1 439 ? 25.199 28.736 -3.977 1.00 80.69 439 LYS A CA 1
ATOM 3476 C C . LYS A 1 439 ? 26.216 27.691 -4.451 1.00 80.69 439 LYS A C 1
ATOM 3478 O O . LYS A 1 439 ? 25.841 26.770 -5.172 1.00 80.69 439 LYS A O 1
ATOM 3483 N N . LYS A 1 440 ? 27.466 27.757 -3.974 1.00 83.25 440 LYS A N 1
ATOM 3484 C CA . LYS A 1 440 ? 28.499 26.733 -4.244 1.00 83.25 440 LYS A CA 1
ATOM 3485 C C . LYS A 1 440 ? 28.103 25.353 -3.718 1.00 83.25 440 LYS A C 1
ATOM 3487 O O . LYS A 1 440 ? 28.330 24.350 -4.389 1.00 83.25 440 LYS A O 1
ATOM 3492 N N . LYS A 1 441 ? 27.485 25.289 -2.534 1.00 85.44 441 LYS A N 1
ATOM 3493 C CA . LYS A 1 441 ? 27.000 24.032 -1.949 1.00 85.44 441 LYS A CA 1
ATOM 3494 C C . LYS A 1 441 ? 25.863 23.409 -2.767 1.00 85.44 441 LYS A C 1
ATOM 3496 O O . LYS A 1 441 ? 25.862 22.195 -2.956 1.00 85.44 441 LYS A O 1
ATOM 3501 N N . ILE A 1 442 ? 24.924 24.222 -3.259 1.00 84.00 442 ILE A N 1
ATOM 3502 C CA . ILE A 1 442 ? 23.844 23.776 -4.155 1.00 84.00 442 ILE A CA 1
ATOM 3503 C C . ILE A 1 442 ? 24.432 23.257 -5.471 1.00 84.00 442 ILE A C 1
ATOM 3505 O O . ILE A 1 442 ? 24.039 22.183 -5.916 1.00 84.00 442 ILE A O 1
ATOM 3509 N N . ASP A 1 443 ? 25.407 23.962 -6.053 1.00 85.62 443 ASP A N 1
ATOM 3510 C CA . ASP A 1 443 ? 26.064 23.536 -7.296 1.00 85.62 443 ASP A CA 1
ATOM 3511 C C . ASP A 1 443 ? 26.794 22.196 -7.108 1.00 85.62 443 ASP A C 1
ATOM 3513 O O . ASP A 1 443 ? 26.611 21.279 -7.906 1.00 85.62 443 ASP A O 1
ATOM 3517 N N . HIS A 1 444 ? 27.538 22.025 -6.010 1.00 87.56 444 HIS A N 1
ATOM 3518 C CA . HIS A 1 444 ? 28.180 20.748 -5.683 1.00 87.56 444 HIS A CA 1
ATOM 3519 C C . HIS A 1 444 ? 27.160 19.608 -5.507 1.00 87.56 444 HIS A C 1
ATOM 3521 O O . HIS A 1 444 ? 27.380 18.490 -5.983 1.00 87.56 444 HIS A O 1
ATOM 3527 N N . LEU A 1 445 ? 26.040 19.869 -4.824 1.00 87.44 445 LEU A N 1
ATOM 3528 C CA . LEU A 1 445 ? 24.977 18.878 -4.643 1.00 87.44 445 LEU A CA 1
ATOM 3529 C C . LEU A 1 445 ? 24.337 18.495 -5.986 1.00 87.44 445 LEU A C 1
ATOM 3531 O O . LEU A 1 445 ? 24.191 17.310 -6.261 1.00 87.44 445 LEU A O 1
ATOM 3535 N N . MET A 1 446 ? 24.035 19.472 -6.848 1.00 86.69 446 MET A N 1
ATOM 3536 C CA . MET A 1 446 ? 23.534 19.229 -8.207 1.00 86.69 446 MET A CA 1
ATOM 3537 C C . MET A 1 446 ? 24.493 18.355 -9.013 1.00 86.69 446 MET A C 1
ATOM 3539 O O . MET A 1 446 ? 24.067 17.370 -9.609 1.00 86.69 446 MET A O 1
ATOM 3543 N N . VAL A 1 447 ? 25.787 18.687 -9.013 1.00 88.94 447 VAL A N 1
ATOM 3544 C CA . VAL A 1 447 ? 26.817 17.905 -9.712 1.00 88.94 447 VAL A CA 1
ATOM 3545 C C . VAL A 1 447 ? 26.834 16.463 -9.212 1.00 88.94 447 VAL A C 1
ATOM 3547 O O . VAL A 1 447 ? 26.858 15.540 -10.024 1.00 88.94 447 VAL A O 1
ATOM 3550 N N . THR A 1 448 ? 26.775 16.265 -7.893 1.00 89.69 448 THR A N 1
ATOM 3551 C CA . THR A 1 448 ? 26.769 14.931 -7.271 1.00 89.69 448 THR A CA 1
ATOM 3552 C C . THR A 1 448 ? 25.540 14.131 -7.708 1.00 89.69 448 THR A C 1
ATOM 3554 O O . THR A 1 448 ? 25.674 13.035 -8.248 1.00 89.69 448 THR A O 1
ATOM 3557 N N . GLU A 1 449 ? 24.347 14.708 -7.573 1.00 88.81 449 GLU A N 1
ATOM 3558 C CA . GLU A 1 449 ? 23.075 14.046 -7.882 1.00 88.81 449 GLU A CA 1
ATOM 3559 C C . GLU A 1 449 ? 22.925 13.720 -9.373 1.00 88.81 449 GLU A C 1
ATOM 3561 O O . GLU A 1 449 ? 22.499 12.620 -9.734 1.00 88.81 449 GLU A O 1
ATOM 3566 N N . VAL A 1 450 ? 23.323 14.640 -10.259 1.00 88.56 450 VAL A N 1
ATOM 3567 C CA . VAL A 1 450 ? 23.317 14.409 -11.712 1.00 88.56 450 VAL A CA 1
ATOM 3568 C C . VAL A 1 450 ? 24.331 13.329 -12.090 1.00 88.56 450 VAL A C 1
ATOM 3570 O O . VAL A 1 450 ? 24.006 12.446 -12.885 1.00 88.56 450 VAL A O 1
ATOM 3573 N N . SER A 1 451 ? 25.528 13.343 -11.498 1.00 88.75 451 SER A N 1
ATOM 3574 C CA . SER A 1 451 ? 26.553 12.321 -11.750 1.00 88.75 451 SER A CA 1
ATOM 3575 C C . SER A 1 451 ? 26.081 10.930 -11.322 1.00 88.75 451 SER A C 1
ATOM 3577 O O . SER A 1 451 ? 26.213 9.963 -12.077 1.00 88.75 451 SER A O 1
ATOM 3579 N N . GLU A 1 452 ? 25.466 10.822 -10.143 1.00 89.12 452 GLU A N 1
ATOM 3580 C CA . GLU A 1 452 ? 24.856 9.577 -9.674 1.00 89.12 452 GLU A CA 1
ATOM 3581 C C . GLU A 1 452 ? 23.722 9.109 -10.589 1.00 89.12 452 GLU A C 1
ATOM 3583 O O . GLU A 1 452 ? 23.660 7.928 -10.936 1.00 89.12 452 GLU A O 1
ATOM 3588 N N . ALA A 1 453 ? 22.851 10.022 -11.029 1.00 88.69 453 ALA A N 1
ATOM 3589 C CA . ALA A 1 453 ? 21.759 9.697 -11.940 1.00 88.69 453 ALA A CA 1
ATOM 3590 C C . ALA A 1 453 ? 22.273 9.185 -13.295 1.00 88.69 453 ALA A C 1
ATOM 3592 O O . ALA A 1 453 ? 21.743 8.208 -13.826 1.00 88.69 453 ALA A O 1
ATOM 3593 N N . ILE A 1 454 ? 23.342 9.780 -13.839 1.00 88.50 454 ILE A N 1
ATOM 3594 C CA . ILE A 1 454 ? 24.002 9.300 -15.063 1.00 88.50 454 ILE A CA 1
ATOM 3595 C C . ILE A 1 454 ? 24.562 7.887 -14.854 1.00 88.50 454 ILE A C 1
ATOM 3597 O O . ILE A 1 454 ? 24.380 7.018 -15.717 1.00 88.50 454 ILE A O 1
ATOM 3601 N N . LEU A 1 455 ? 25.209 7.624 -13.714 1.00 87.94 455 LEU A N 1
ATOM 3602 C CA . LEU A 1 455 ? 25.738 6.299 -13.387 1.00 87.94 455 LEU A CA 1
ATOM 3603 C C . LEU A 1 455 ? 24.613 5.257 -13.284 1.00 87.94 455 LEU A C 1
ATOM 3605 O O . LEU A 1 455 ? 24.709 4.183 -13.887 1.00 87.94 455 LEU A O 1
ATOM 3609 N N . GLN A 1 456 ? 23.529 5.584 -12.579 1.00 89.38 456 GLN A N 1
ATOM 3610 C CA . GLN A 1 456 ? 22.348 4.730 -12.437 1.00 89.38 456 GLN A CA 1
ATOM 3611 C C . GLN A 1 456 ? 21.697 4.446 -13.795 1.00 89.38 456 GLN A C 1
ATOM 3613 O O . GLN A 1 456 ? 21.459 3.288 -14.135 1.00 89.38 456 GLN A O 1
ATOM 3618 N N . LEU A 1 457 ? 21.495 5.468 -14.632 1.00 89.56 457 LEU A N 1
ATOM 3619 C CA . LEU A 1 457 ? 20.942 5.310 -15.979 1.00 89.56 457 LEU A CA 1
ATOM 3620 C C . LEU A 1 457 ? 21.843 4.480 -16.894 1.00 89.56 457 LEU A C 1
ATOM 3622 O O . LEU A 1 457 ? 21.344 3.735 -17.740 1.00 89.56 457 LEU A O 1
ATOM 3626 N N . THR A 1 458 ? 23.163 4.597 -16.754 1.00 88.81 458 THR A N 1
ATOM 3627 C CA . THR A 1 458 ? 24.124 3.800 -17.529 1.00 88.81 458 THR A CA 1
ATOM 3628 C C . THR A 1 458 ? 23.997 2.319 -17.180 1.00 88.81 458 THR A C 1
ATOM 3630 O O . THR A 1 458 ? 23.887 1.477 -18.078 1.00 88.81 458 THR A O 1
ATOM 3633 N N . LYS A 1 459 ? 23.918 1.997 -15.882 1.00 89.19 459 LYS A N 1
ATOM 3634 C CA . LYS A 1 459 ? 23.671 0.630 -15.400 1.00 89.19 459 LYS A CA 1
ATOM 3635 C C . LYS A 1 459 ? 22.292 0.118 -15.830 1.00 89.19 459 LYS A C 1
ATOM 3637 O O . LYS A 1 459 ? 22.193 -0.994 -16.347 1.00 89.19 459 LYS A O 1
ATOM 3642 N N . ALA A 1 460 ? 21.256 0.948 -15.719 1.00 89.50 460 ALA A N 1
ATOM 3643 C CA . ALA A 1 460 ? 19.895 0.622 -16.132 1.00 89.50 460 ALA A CA 1
ATOM 3644 C C . ALA A 1 460 ? 19.798 0.296 -17.627 1.00 89.50 460 ALA A C 1
ATOM 3646 O O . ALA A 1 460 ? 19.216 -0.716 -18.003 1.00 89.50 460 ALA A O 1
ATOM 3647 N N . VAL A 1 461 ? 20.422 1.090 -18.504 1.00 89.94 461 VAL A N 1
ATOM 3648 C CA . VAL A 1 461 ? 20.440 0.793 -19.947 1.00 89.94 461 VAL A CA 1
ATOM 3649 C C . VAL A 1 461 ? 21.132 -0.530 -20.235 1.00 89.94 461 VAL A C 1
ATOM 3651 O O . VAL A 1 461 ? 20.672 -1.271 -21.105 1.00 89.94 461 VAL A O 1
ATOM 3654 N N . ARG A 1 462 ? 22.216 -0.848 -19.518 1.00 90.38 462 ARG A N 1
ATOM 3655 C CA . ARG A 1 462 ? 22.881 -2.148 -19.645 1.00 90.38 462 ARG A CA 1
ATOM 3656 C C . ARG A 1 462 ? 21.947 -3.287 -19.238 1.00 90.38 462 ARG A C 1
ATOM 3658 O O . ARG A 1 462 ? 21.847 -4.259 -19.982 1.00 90.38 462 ARG A O 1
ATOM 3665 N N . MET A 1 463 ? 21.246 -3.136 -18.113 1.00 91.62 463 MET A N 1
ATOM 3666 C CA . MET A 1 463 ? 20.259 -4.105 -17.634 1.00 91.62 463 MET A CA 1
ATOM 3667 C C . MET A 1 463 ? 19.128 -4.291 -18.650 1.00 91.62 463 MET A C 1
ATOM 3669 O O . MET A 1 463 ? 18.931 -5.392 -19.146 1.00 91.62 463 MET A O 1
ATOM 3673 N N . ILE A 1 464 ? 18.451 -3.218 -19.066 1.00 91.81 464 ILE A N 1
ATOM 3674 C CA . ILE A 1 464 ? 17.333 -3.299 -20.018 1.00 91.81 464 ILE A CA 1
ATOM 3675 C C . ILE A 1 464 ? 17.761 -3.920 -21.349 1.00 91.81 464 ILE A C 1
ATOM 3677 O O . ILE A 1 464 ? 17.048 -4.771 -21.872 1.00 91.81 464 ILE A O 1
ATOM 3681 N N . LYS A 1 465 ? 18.931 -3.550 -21.890 1.00 91.31 465 LYS A N 1
ATOM 3682 C CA . LYS A 1 465 ? 19.463 -4.163 -23.120 1.00 91.31 465 LYS A CA 1
ATOM 3683 C C . LYS A 1 465 ? 19.719 -5.661 -22.966 1.00 91.31 465 LYS A C 1
ATOM 3685 O O . LYS A 1 465 ? 19.538 -6.392 -23.933 1.00 91.31 465 LYS A O 1
ATOM 3690 N N . HIS A 1 466 ? 20.132 -6.108 -21.782 1.00 92.50 466 HIS A N 1
ATOM 3691 C CA . HIS A 1 466 ? 20.295 -7.527 -21.469 1.00 92.50 466 HIS A CA 1
ATOM 3692 C C . HIS A 1 466 ? 18.946 -8.250 -21.388 1.00 92.50 466 HIS A C 1
ATOM 3694 O O . HIS A 1 466 ? 18.778 -9.273 -22.048 1.00 92.50 466 HIS A O 1
ATOM 3700 N N . LEU A 1 467 ? 17.962 -7.682 -20.683 1.00 91.56 467 LEU A N 1
ATOM 3701 C CA . LEU A 1 467 ? 16.620 -8.267 -20.517 1.00 91.56 467 LEU A CA 1
ATOM 3702 C C . LEU A 1 467 ? 15.847 -8.446 -21.838 1.00 91.56 467 LEU A C 1
ATOM 3704 O O . LEU A 1 467 ? 14.927 -9.261 -21.917 1.00 91.56 467 LEU A O 1
ATOM 3708 N N . ILE A 1 468 ? 16.219 -7.684 -22.870 1.00 90.19 468 ILE A N 1
ATOM 3709 C CA . ILE A 1 468 ? 15.628 -7.736 -24.218 1.00 90.19 468 ILE A CA 1
ATOM 3710 C C . ILE A 1 468 ? 16.631 -8.205 -25.285 1.00 90.19 468 ILE A C 1
ATOM 3712 O O . ILE A 1 468 ? 16.415 -7.985 -26.476 1.00 90.19 468 ILE A O 1
ATOM 3716 N N . SER A 1 469 ? 17.750 -8.809 -24.878 1.00 90.06 469 SER A N 1
ATOM 3717 C CA . SER A 1 469 ? 18.848 -9.189 -25.784 1.00 90.06 469 SER A CA 1
ATOM 3718 C C . SER A 1 469 ? 18.482 -10.290 -26.781 1.00 90.06 469 SER A C 1
ATOM 3720 O O . SER A 1 469 ? 19.108 -10.398 -27.831 1.00 90.06 469 SER A O 1
ATOM 3722 N N . ASP A 1 470 ? 17.445 -11.069 -26.482 1.00 87.75 470 ASP A N 1
ATOM 3723 C CA . ASP A 1 470 ? 16.888 -12.106 -27.348 1.00 87.75 470 ASP A CA 1
ATOM 3724 C C . ASP A 1 470 ? 16.020 -11.542 -28.490 1.00 87.75 470 ASP A C 1
ATOM 3726 O O . ASP A 1 470 ? 15.582 -12.284 -29.367 1.00 87.75 470 ASP A O 1
ATOM 3730 N N . GLN A 1 471 ? 15.756 -10.231 -28.504 1.00 83.56 471 GLN A N 1
ATOM 3731 C CA . GLN A 1 471 ? 14.959 -9.595 -29.548 1.00 83.56 471 GLN A CA 1
ATOM 3732 C C . GLN A 1 471 ? 15.762 -9.401 -30.839 1.00 83.56 471 GLN A C 1
ATOM 3734 O O . GLN A 1 471 ? 16.804 -8.752 -30.861 1.00 83.56 471 GLN A O 1
ATOM 3739 N N . ASN A 1 472 ? 15.197 -9.855 -31.961 1.00 66.69 472 ASN A N 1
ATOM 3740 C CA . ASN A 1 472 ? 15.829 -9.786 -33.288 1.00 66.69 472 ASN A CA 1
ATOM 3741 C C . ASN A 1 472 ? 16.020 -8.357 -33.841 1.00 66.69 472 ASN A C 1
ATOM 3743 O O . ASN A 1 472 ? 16.645 -8.182 -34.885 1.00 66.69 472 ASN A O 1
ATOM 3747 N N . HIS A 1 473 ? 15.462 -7.330 -33.188 1.00 70.56 473 HIS A N 1
ATOM 3748 C CA . HIS A 1 473 ? 15.541 -5.941 -33.643 1.00 70.56 473 HIS A CA 1
ATOM 3749 C C . HIS A 1 473 ? 16.154 -5.047 -32.559 1.00 70.56 473 HIS A C 1
ATOM 3751 O O . HIS A 1 473 ? 15.680 -5.073 -31.421 1.00 70.56 473 HIS A O 1
ATOM 3757 N N . PRO A 1 474 ? 17.134 -4.188 -32.897 1.00 72.06 474 PRO A N 1
ATOM 3758 C CA . PRO A 1 474 ? 17.730 -3.274 -31.934 1.00 72.06 474 PRO A CA 1
ATOM 3759 C C . PRO A 1 474 ? 16.688 -2.260 -31.443 1.00 72.06 474 PRO A C 1
ATOM 3761 O O . PRO A 1 474 ? 16.246 -1.365 -32.171 1.00 72.06 474 PRO A O 1
ATOM 3764 N N . LEU A 1 475 ? 16.288 -2.410 -30.182 1.00 82.00 475 LEU A N 1
ATOM 3765 C CA . LEU A 1 475 ? 15.365 -1.513 -29.503 1.00 82.00 475 LEU A CA 1
ATOM 3766 C C . LEU A 1 475 ? 16.096 -0.269 -28.992 1.00 82.00 475 LEU A C 1
ATOM 3768 O O . LEU A 1 475 ? 17.160 -0.344 -28.377 1.00 82.00 475 LEU A O 1
ATOM 3772 N N . LYS A 1 476 ? 15.500 0.906 -29.224 1.00 87.56 476 LYS A N 1
ATOM 3773 C CA . LYS A 1 476 ? 16.001 2.159 -28.652 1.00 87.56 476 LYS A CA 1
ATOM 3774 C C . LYS A 1 476 ? 15.645 2.191 -27.167 1.00 87.56 476 LYS A C 1
ATOM 3776 O O . LYS A 1 476 ? 14.466 2.265 -26.828 1.00 87.56 476 LYS A O 1
ATOM 3781 N N . VAL A 1 477 ? 16.668 2.157 -26.318 1.00 90.38 477 VAL A N 1
ATOM 3782 C CA . VAL A 1 477 ? 16.551 2.456 -24.888 1.00 90.38 477 VAL A CA 1
ATOM 3783 C C . VAL A 1 477 ? 16.988 3.903 -24.687 1.00 90.38 477 VAL A C 1
ATOM 3785 O O . VAL A 1 477 ? 18.128 4.256 -24.990 1.00 90.38 477 VAL A O 1
ATOM 3788 N N . ARG A 1 478 ? 16.060 4.754 -24.258 1.00 90.94 478 ARG A N 1
ATOM 3789 C CA . ARG A 1 478 ? 16.273 6.181 -24.004 1.00 90.94 478 ARG A CA 1
ATOM 3790 C C . ARG A 1 478 ? 16.417 6.412 -22.512 1.00 90.94 478 ARG A C 1
ATOM 3792 O O . ARG A 1 478 ? 15.793 5.716 -21.723 1.00 90.94 478 ARG A O 1
ATOM 3799 N N . GLN A 1 479 ? 17.219 7.399 -22.154 1.00 90.69 479 GLN A N 1
ATOM 3800 C CA . GLN A 1 479 ? 17.487 7.780 -20.776 1.00 90.69 479 GLN A CA 1
ATOM 3801 C C . GLN A 1 479 ? 16.900 9.162 -20.524 1.00 90.69 479 GLN A C 1
ATOM 3803 O O . GLN A 1 479 ? 16.942 10.012 -21.416 1.00 90.69 479 GLN A O 1
ATOM 3808 N N . THR A 1 480 ? 16.371 9.380 -19.327 1.00 91.06 480 THR A N 1
ATOM 3809 C CA . THR A 1 480 ? 15.981 10.710 -18.870 1.00 91.06 480 THR A CA 1
ATOM 3810 C C . THR A 1 480 ? 16.270 10.882 -17.382 1.00 91.06 480 THR A C 1
ATOM 3812 O O . THR A 1 480 ? 16.084 9.957 -16.594 1.00 91.06 480 THR A O 1
ATOM 3815 N N . ILE A 1 481 ? 16.753 12.063 -17.015 1.00 89.44 481 ILE A N 1
ATOM 3816 C CA . ILE A 1 481 ? 16.920 12.525 -15.640 1.00 89.44 481 ILE A CA 1
ATOM 3817 C C . ILE A 1 481 ? 15.855 13.588 -15.416 1.00 89.44 481 ILE A C 1
ATOM 3819 O O . ILE A 1 481 ? 15.742 14.504 -16.226 1.00 89.44 481 ILE A O 1
ATOM 3823 N N . VAL A 1 482 ? 15.084 13.479 -14.340 1.00 89.25 482 VAL A N 1
ATOM 3824 C CA . VAL A 1 482 ? 14.060 14.464 -13.988 1.00 89.25 482 VAL A CA 1
ATOM 3825 C C . VAL A 1 482 ? 14.464 15.157 -12.692 1.00 89.25 482 VAL A C 1
ATOM 3827 O O . VAL A 1 482 ? 14.689 14.501 -11.674 1.00 89.25 482 VAL A O 1
ATOM 3830 N N . LEU A 1 483 ? 14.546 16.487 -12.734 1.00 87.00 483 LEU A N 1
ATOM 3831 C CA . LEU A 1 483 ? 14.946 17.355 -11.624 1.00 87.00 483 LEU A CA 1
ATOM 3832 C C . LEU A 1 483 ? 13.832 18.360 -11.296 1.00 87.00 483 LEU A C 1
ATOM 3834 O O . LEU A 1 483 ? 14.050 19.566 -11.352 1.00 87.00 483 LEU A O 1
ATOM 3838 N N . PRO A 1 484 ? 12.634 17.906 -10.895 1.00 81.88 484 PRO A N 1
ATOM 3839 C CA . PRO A 1 484 ? 11.429 18.741 -10.898 1.00 81.88 484 PRO A CA 1
ATOM 3840 C C . PRO A 1 484 ? 11.393 19.808 -9.793 1.00 81.88 484 PRO A C 1
ATOM 3842 O O . PRO A 1 484 ? 10.396 20.510 -9.639 1.00 81.88 484 PRO A O 1
ATOM 3845 N N . SER A 1 485 ? 12.423 19.868 -8.946 1.00 80.25 485 SER A N 1
ATOM 3846 C CA . SER A 1 485 ? 12.566 20.879 -7.889 1.00 80.25 485 SER A CA 1
ATOM 3847 C C . SER A 1 485 ? 13.760 21.809 -8.107 1.00 80.25 485 SER A C 1
ATOM 3849 O O . SER A 1 485 ? 14.015 22.645 -7.249 1.00 80.25 485 SER A O 1
ATOM 3851 N N . ALA A 1 486 ? 14.480 21.665 -9.221 1.00 81.75 486 ALA A N 1
ATOM 3852 C CA . ALA A 1 486 ? 15.625 22.494 -9.559 1.00 81.75 486 ALA A CA 1
ATOM 3853 C C . ALA A 1 486 ? 15.192 23.656 -10.460 1.00 81.75 486 ALA A C 1
ATOM 3855 O O . ALA A 1 486 ? 14.555 23.436 -11.488 1.00 81.75 486 ALA A O 1
ATOM 3856 N N . ALA A 1 487 ? 15.580 24.893 -10.148 1.00 81.50 487 ALA A N 1
ATOM 3857 C CA . ALA A 1 487 ? 15.401 25.986 -11.092 1.00 81.50 487 ALA A CA 1
ATOM 3858 C C . ALA A 1 487 ? 16.284 25.783 -12.327 1.00 81.50 487 ALA A C 1
ATOM 3860 O O . ALA A 1 487 ? 17.475 25.461 -12.235 1.00 81.50 487 ALA A O 1
ATOM 3861 N N . SER A 1 488 ? 15.724 26.085 -13.500 1.00 80.94 488 SER A N 1
ATOM 3862 C CA . SER A 1 488 ? 16.446 26.004 -14.773 1.00 80.94 488 SER A CA 1
ATOM 3863 C C . SER A 1 488 ? 17.701 26.885 -14.792 1.00 80.94 488 SER A C 1
ATOM 3865 O O . SER A 1 488 ? 18.692 26.532 -15.421 1.00 80.94 488 SER A O 1
ATOM 3867 N N . SER A 1 489 ? 17.700 28.014 -14.076 1.00 81.25 489 SER A N 1
ATOM 3868 C CA . SER A 1 489 ? 18.872 28.889 -13.943 1.00 81.25 489 SER A CA 1
ATOM 3869 C C . SER A 1 489 ? 20.032 28.218 -13.199 1.00 81.25 489 SER A C 1
ATOM 3871 O O . SER A 1 489 ? 21.187 28.389 -13.590 1.00 81.25 489 SER A O 1
ATOM 3873 N N . THR A 1 490 ? 19.737 27.439 -12.156 1.00 81.88 490 THR A N 1
ATOM 3874 C CA . THR A 1 490 ? 20.724 26.659 -11.398 1.00 81.88 490 THR A CA 1
ATOM 3875 C C . THR A 1 490 ? 21.281 25.528 -12.254 1.00 81.88 490 THR A C 1
ATOM 3877 O O . THR A 1 490 ? 22.498 25.394 -12.359 1.00 81.88 490 THR A O 1
ATOM 3880 N N . LEU A 1 491 ? 20.413 24.777 -12.940 1.00 82.62 491 LEU A N 1
ATOM 3881 C CA . LEU A 1 491 ? 20.837 23.707 -13.843 1.00 82.62 491 LEU A CA 1
ATOM 3882 C C . LEU A 1 491 ? 21.735 24.240 -14.970 1.00 82.62 491 LEU A C 1
ATOM 3884 O O . LEU A 1 491 ? 22.839 23.740 -15.163 1.00 82.62 491 LEU A O 1
ATOM 3888 N N . ASN A 1 492 ? 21.312 25.303 -15.658 1.00 83.31 492 ASN A N 1
ATOM 3889 C CA . ASN A 1 492 ? 22.084 25.899 -16.751 1.00 83.31 492 ASN A CA 1
ATOM 3890 C C . ASN A 1 492 ? 23.450 26.416 -16.281 1.00 83.31 492 ASN A C 1
ATOM 3892 O O . ASN A 1 492 ? 24.440 26.270 -16.996 1.00 83.31 492 ASN A O 1
ATOM 3896 N N . ARG A 1 493 ? 23.528 26.985 -15.070 1.00 84.31 493 ARG A N 1
ATOM 3897 C CA . ARG A 1 493 ? 24.799 27.404 -14.462 1.00 84.31 493 ARG A CA 1
ATOM 3898 C C . ARG A 1 493 ? 25.730 26.212 -14.235 1.00 84.31 493 ARG A C 1
ATOM 3900 O O . ARG A 1 493 ? 26.900 26.285 -14.597 1.00 84.31 493 ARG A O 1
ATOM 3907 N N . VAL A 1 494 ? 25.218 25.126 -13.656 1.00 83.81 494 VAL A N 1
ATOM 3908 C CA . VAL A 1 494 ? 26.005 23.912 -13.393 1.00 83.81 494 VAL A CA 1
ATOM 3909 C C . VAL A 1 494 ? 26.492 23.289 -14.699 1.00 83.81 494 VAL A C 1
ATOM 3911 O O . VAL A 1 494 ? 27.676 22.995 -14.818 1.00 83.81 494 VAL A O 1
ATOM 3914 N N . LEU A 1 495 ? 25.626 23.162 -15.707 1.00 84.00 495 LEU A N 1
ATOM 3915 C CA . LEU A 1 495 ? 26.005 22.619 -17.014 1.00 84.00 495 LEU A CA 1
ATOM 3916 C C . LEU A 1 495 ? 27.044 23.492 -17.729 1.00 84.00 495 LEU A C 1
ATOM 3918 O O . LEU A 1 495 ? 27.936 22.962 -18.386 1.00 84.00 495 LEU A O 1
ATOM 3922 N N . HIS A 1 496 ? 26.978 24.818 -17.575 1.00 84.44 496 HIS A N 1
ATOM 3923 C CA . HIS A 1 496 ? 27.996 25.718 -18.119 1.00 84.44 496 HIS A CA 1
ATOM 3924 C C . HIS A 1 496 ? 29.367 25.521 -17.455 1.00 84.44 496 HIS A C 1
ATOM 3926 O O . HIS A 1 496 ? 30.391 25.538 -18.135 1.00 84.44 496 HIS A O 1
ATOM 3932 N N . ASN A 1 497 ? 29.384 25.306 -16.137 1.00 84.88 497 ASN A N 1
ATOM 3933 C CA . ASN A 1 497 ? 30.614 25.167 -15.356 1.00 84.88 497 ASN A CA 1
ATOM 3934 C C . ASN A 1 497 ? 31.207 23.743 -15.394 1.00 84.88 497 ASN A C 1
ATOM 3936 O O . ASN A 1 497 ? 32.393 23.576 -15.117 1.00 84.88 497 ASN A O 1
ATOM 3940 N N . HIS A 1 498 ? 30.403 22.734 -15.744 1.00 84.00 498 HIS A N 1
ATOM 3941 C CA . HIS A 1 498 ? 30.773 21.315 -15.781 1.00 84.00 498 HIS A CA 1
ATOM 3942 C C . HIS A 1 498 ? 30.504 20.716 -17.176 1.00 84.00 498 HIS A C 1
ATOM 3944 O O . HIS A 1 498 ? 29.459 20.094 -17.408 1.00 84.00 498 HIS A O 1
ATOM 3950 N N . PRO A 1 499 ? 31.421 20.910 -18.146 1.00 80.44 499 PRO A N 1
ATOM 3951 C CA . PRO A 1 499 ? 31.223 20.492 -19.539 1.00 80.44 499 PRO A CA 1
ATOM 3952 C C . PRO A 1 499 ? 31.097 18.968 -19.717 1.00 80.44 499 PRO A C 1
ATOM 3954 O O . PRO A 1 499 ? 30.474 18.495 -20.668 1.00 80.44 499 PRO A O 1
ATOM 3957 N N . ASP A 1 500 ? 31.641 18.194 -18.781 1.00 81.38 500 ASP A N 1
ATOM 3958 C CA . ASP A 1 500 ? 31.484 16.744 -18.656 1.00 81.38 500 ASP A CA 1
ATOM 3959 C C . ASP A 1 500 ? 30.035 16.315 -18.370 1.00 81.38 500 ASP A C 1
ATOM 3961 O O . ASP A 1 500 ? 29.619 15.236 -18.797 1.00 81.38 500 ASP A O 1
ATOM 3965 N N . LEU A 1 501 ? 29.237 17.172 -17.727 1.00 77.75 501 LEU A N 1
ATOM 3966 C CA . LEU A 1 501 ? 27.797 16.970 -17.545 1.00 77.75 501 LEU A CA 1
ATOM 3967 C C . LEU A 1 501 ? 26.986 17.529 -18.722 1.00 77.75 501 LEU A C 1
ATOM 3969 O O . LEU A 1 501 ? 25.974 16.940 -19.103 1.00 77.75 501 LEU A O 1
ATOM 3973 N N . ALA A 1 502 ? 27.448 18.613 -19.355 1.00 72.75 502 ALA A N 1
ATOM 3974 C CA . ALA A 1 502 ? 26.770 19.254 -20.488 1.00 72.75 502 ALA A CA 1
ATOM 3975 C C . ALA A 1 502 ? 26.546 18.315 -21.687 1.00 72.75 502 ALA A C 1
ATOM 3977 O O . ALA A 1 502 ? 25.532 18.408 -22.378 1.00 72.75 502 ALA A O 1
ATOM 3978 N N . GLN A 1 503 ? 27.434 17.340 -21.914 1.00 74.88 503 GLN A N 1
ATOM 3979 C CA . GLN A 1 503 ? 27.248 16.323 -22.963 1.00 74.88 503 GLN A CA 1
ATOM 3980 C C . GLN A 1 503 ? 25.989 15.445 -22.759 1.00 74.88 503 GLN A C 1
ATOM 3982 O O . GLN A 1 503 ? 25.524 14.782 -23.695 1.00 74.88 503 GLN A O 1
ATOM 3987 N N . HIS A 1 504 ? 25.422 15.450 -21.547 1.00 75.25 504 HIS A N 1
ATOM 3988 C CA . HIS A 1 504 ? 24.213 14.727 -21.163 1.00 75.25 504 HIS A CA 1
ATOM 3989 C C . HIS A 1 504 ? 22.963 15.618 -21.062 1.00 75.25 504 HIS A C 1
ATOM 3991 O O . HIS A 1 504 ? 21.891 15.085 -20.786 1.00 75.25 504 HIS A O 1
ATOM 3997 N N . ASP A 1 505 ? 23.063 16.920 -21.351 1.00 63.88 505 ASP A N 1
ATOM 3998 C CA . ASP A 1 505 ? 21.976 17.908 -21.216 1.00 63.88 505 ASP A CA 1
ATOM 3999 C C . ASP A 1 505 ? 20.667 17.470 -21.898 1.00 63.88 505 ASP A C 1
ATOM 4001 O O . ASP A 1 505 ? 19.592 17.505 -21.310 1.00 63.88 505 ASP A O 1
ATOM 4005 N N . LYS A 1 506 ? 20.757 16.874 -23.094 1.00 71.81 506 LYS A N 1
ATOM 4006 C CA . LYS A 1 506 ? 19.601 16.322 -23.834 1.00 71.81 506 LYS A CA 1
ATOM 4007 C C . LYS A 1 506 ? 18.780 15.254 -23.091 1.00 71.81 506 LYS A C 1
ATOM 4009 O O . LYS A 1 506 ? 17.723 14.861 -23.585 1.00 71.81 506 LYS A O 1
ATOM 4014 N N . TYR A 1 507 ? 19.295 14.706 -21.993 1.00 72.81 507 TYR A N 1
ATOM 4015 C CA . TYR A 1 507 ? 18.610 13.717 -21.164 1.00 72.81 507 TYR A CA 1
ATOM 4016 C C . TYR A 1 507 ? 17.999 14.338 -19.903 1.00 72.81 507 TYR A C 1
ATOM 4018 O O . TYR A 1 507 ? 17.201 13.670 -19.249 1.00 72.81 507 TYR A O 1
ATOM 4026 N N . ILE A 1 508 ? 18.347 15.580 -19.562 1.00 68.62 508 ILE A N 1
ATOM 4027 C CA . ILE A 1 508 ? 17.932 16.243 -18.329 1.00 68.62 508 ILE A CA 1
ATOM 4028 C C . ILE A 1 508 ? 16.659 17.054 -18.588 1.00 68.62 508 ILE A C 1
ATOM 4030 O O . ILE A 1 508 ? 16.580 17.859 -19.511 1.00 68.62 508 ILE A O 1
ATOM 4034 N N . LEU A 1 509 ? 15.644 16.819 -17.763 1.00 66.62 509 LEU A N 1
ATOM 4035 C CA . LEU A 1 509 ? 14.393 17.561 -17.731 1.00 66.62 509 LEU A CA 1
ATOM 4036 C C . LEU A 1 509 ? 14.313 18.284 -16.383 1.00 66.62 509 LEU A C 1
ATOM 4038 O O . LEU A 1 509 ? 14.186 17.634 -15.342 1.00 66.62 509 LEU A O 1
ATOM 4042 N N . GLY A 1 510 ? 14.448 19.611 -16.425 1.00 49.47 510 GLY A N 1
ATOM 4043 C CA . GLY A 1 510 ? 14.242 20.509 -15.283 1.00 49.47 510 GLY A CA 1
ATOM 4044 C C . GLY A 1 510 ? 12.773 20.811 -15.041 1.00 49.47 510 GLY A C 1
ATOM 4045 O O . GLY A 1 510 ? 12.026 20.907 -16.044 1.00 49.47 510 GLY A O 1
#

Radius of gyration: 29.0 Å; chains: 1; bounding box: 69×77×76 Å

Sequence (510 aa):
MKDDLYEGLIARFCGPATTSAVDIPRTPDSLPLPKTLDQTVSVIGDFFDRCTLCPGMTELLQERRVFLSGPPGTGKTRLLGLVGRKWLSEGHVVQIVNTSTELTSATLQLVKILQEAQSSDISPNEMVVSLYCNTKRRKDIRDLITNLKATAGEKYVCVLVDDRELCLNREKSQRIQEFFESLLEDLPDINCWASSCSTDNAPEGWRSEVLTIPISCPPAVLREAMKEKRIPGVPPYSEIKFTPPTEGMPELICMFTFANDRQEDAIEDRENTLAVVVSIVLDKKVTVEFQEFLLKKVREIFPDMRNTCYFVPSIYFNKTRYKTETVAGQVVYIPDPPDPGDVQYNQVMQKVLLCLRNIVKTKHERMFVLTNFNYDDYLNNPDHSFIKHGLPVPAGLKKQKGDNEISCVDFLIIHRRYGVVVGVVKTVSDKDDGSEDRKKKIDHLMVTEVSEAILQLTKAVRMIKHLISDQNHPLKVRQTIVLPSAASSTLNRVLHNHPDLAQHDKYILG

Organism: Pomacea canaliculata (NCBI:txid400727)